Protein AF-A0A813LTR3-F1 (afdb_monomer)

Secondary structure (DSSP, 8-state):
-HHHHHHHT--HHHHTHHHHHHHHHHHHHHHHTT---EEEPPGGGHHHH-SEEE-THHHHHHHHHHHHHHHHHHHTS--STTHHHHHHHHHHHHHHHHHHHHHHHS-TT-HHHHHHHHHHHHHHHHHHHHHHHHHHHHSSSPS---HHHHHHHHHHHHHHHHHHTT-HHHHHHHTHHHHHHHHHHHHHH-TTT-----S--SPEEETTTTEEE--EEEE-GGGS-HHHHHHHHHHHHTT-S-EEE-SSTT-EEEE-SSHHHHHHHHH-SB-HHHHHHHHHHHHHHHHHHHHIIIIIIHHHHH--EEEEEEES--SSSEEEE---EE-TTHHHHS--EE-TTSBP--EEEEEEEEEE-TTT--EEEEEEEEESS--TTHHHHHHHHTT-PBTT-TTTS-S---TT--S--EEE-EEEEE-TTS-EEEEE--GGG-HHHHHHHHTSEEEE----TT---S--

InterPro domains:
  IPR000715 Glycosyl transferase, family 4 [PF00953] (1-165)
  IPR006145 Pseudouridine synthase, RsuA/RluA-like [PF00849] (298-385)
  IPR006145 Pseudouridine synthase, RsuA/RluA-like [cd02869] (306-417)
  IPR020103 Pseudouridine synthase, catalytic domain superfamily [SSF55120] (305-426)
  IPR033895 UDP-GlcNAc-dolichyl-phosphate GlcNAc phosphotransferase [PTHR10571] (1-303)
  IPR033895 UDP-GlcNAc-dolichyl-phosphate GlcNAc phosphotransferase [cd06855] (2-215)

Foldseek 3Di:
DQVCCQVVVDDPVCLQCVLLVVCVVVLVVCVVVVHFQKDADWPVCCVPQHGIDRPDVVSSVVLSCQLSLLLVLLVLQDQFQLQSLLLLLLLLVLLLVVLVVCLVVDDVVPVVLNVLSVVLCVLSVVVNVVSVVCSVQRHPVHNDDDGSVSSSVSSNNLSNSCSSNVNSVLSVLLCVLSVQQCVLQVCCVPCVLFDDHDPDQHFDADPVVLWTAFDWDKDALVNGDPNNNVVVVVCVVVVQWDWDADPDPRMIIITRRGVLNSVCSVPNIDHSNVSSVVSSVVSNVSSVVSCCCVPVVCCLGAWWKKKFKWWDDDPDQWDKFFQAKACVCCVPQVDIERDPPHHTWMKIKGFAFKWAQPPPRTIMTIMIIITRRDDDCRVQRRCLVVVIHTAQDCHSDPNDHDPLQVHGRMGTQKDWDADPVRDIDIDGDAPVVVPSSLSSQLNIGTDDHHHDPRHDHPDD

Nearest PDB structures (foldseek):
  5o5e-assembly1_A-2  TM=9.621E-01  e=1.228E-26  Homo sapiens
  6fwz-assembly1_A-2  TM=9.662E-01  e=2.767E-25  Homo sapiens
  6fm9-assembly1_A-2  TM=9.606E-01  e=3.706E-25  Homo sapiens
  6bw5-assembly2_C  TM=9.602E-01  e=1.251E-24  Homo sapiens
  6bw6-assembly1_A  TM=9.692E-01  e=1.733E-23  Homo sapiens

pLDDT: mean 83.81, std 15.34, range [28.14, 98.75]

Mean predicted aligned error: 13.59 Å

Radius of gyration: 28.46 Å; Cα contacts (8 Å, |Δi|>4): 751; chains: 1; bounding box: 58×48×86 Å

Structure (mmCIF, N/CA/C/O backbone):
data_AF-A0A813LTR3-F1
#
_entry.id   AF-A0A813LTR3-F1
#
loop_
_atom_site.group_PDB
_atom_site.id
_atom_site.type_symbol
_atom_site.label_atom_id
_atom_site.label_alt_id
_atom_site.label_comp_id
_atom_site.label_asym_id
_atom_site.label_entity_id
_atom_site.label_seq_id
_atom_site.pdbx_PDB_ins_code
_atom_site.Cartn_x
_atom_site.Cartn_y
_atom_site.Cartn_z
_atom_site.occupancy
_atom_site.B_iso_or_equiv
_atom_site.auth_seq_id
_atom_site.auth_comp_id
_atom_site.auth_asym_id
_atom_site.auth_atom_id
_atom_site.pdbx_PDB_model_num
ATOM 1 N N . MET A 1 1 ? 9.796 -9.485 19.850 1.00 83.56 1 MET A N 1
ATOM 2 C CA . MET A 1 1 ? 9.360 -8.136 20.277 1.00 83.56 1 MET A CA 1
ATOM 3 C C . MET A 1 1 ? 7.890 -8.095 20.637 1.00 83.56 1 MET A C 1
ATOM 5 O O . MET A 1 1 ? 7.635 -7.813 21.792 1.00 83.56 1 MET A O 1
ATOM 9 N N . GLY A 1 2 ? 6.956 -8.441 19.740 1.00 87.38 2 GLY A N 1
ATOM 10 C CA . GLY A 1 2 ? 5.525 -8.466 20.092 1.00 87.38 2 GLY A CA 1
ATOM 11 C C . GLY A 1 2 ? 5.213 -9.320 21.332 1.00 87.38 2 GLY A C 1
ATOM 12 O O . GLY A 1 2 ? 4.573 -8.835 22.247 1.00 87.38 2 GLY A O 1
ATOM 13 N N . PHE A 1 3 ? 5.824 -10.504 21.465 1.00 92.19 3 PHE A N 1
ATOM 14 C CA . PHE A 1 3 ? 5.686 -11.321 22.685 1.00 92.19 3 PHE A CA 1
ATOM 15 C C . PHE A 1 3 ? 6.168 -10.628 23.966 1.00 92.19 3 PHE A C 1
ATOM 17 O O . PHE A 1 3 ? 5.542 -10.738 25.012 1.00 92.19 3 PHE A O 1
ATOM 24 N N . ALA A 1 4 ? 7.274 -9.885 23.895 1.00 89.00 4 ALA A N 1
ATOM 25 C CA . ALA A 1 4 ? 7.748 -9.123 25.046 1.00 89.00 4 ALA A CA 1
ATOM 26 C C . ALA A 1 4 ? 6.801 -7.957 25.373 1.00 89.00 4 ALA A C 1
ATOM 28 O O . ALA A 1 4 ? 6.669 -7.606 26.536 1.00 89.00 4 ALA A O 1
ATOM 29 N N . ASP A 1 5 ? 6.148 -7.376 24.363 1.00 86.94 5 ASP A N 1
ATOM 30 C CA . ASP A 1 5 ? 5.139 -6.331 24.537 1.00 86.94 5 ASP A CA 1
ATOM 31 C C . ASP A 1 5 ? 3.885 -6.877 25.237 1.00 86.94 5 ASP A C 1
ATOM 33 O O . ASP A 1 5 ? 3.458 -6.311 26.239 1.00 86.94 5 ASP A O 1
ATOM 37 N N . ASP A 1 6 ? 3.385 -8.037 24.795 1.00 89.38 6 ASP A N 1
ATOM 38 C CA . ASP A 1 6 ? 2.247 -8.729 25.417 1.00 89.38 6 ASP A CA 1
ATOM 39 C C . ASP A 1 6 ? 2.529 -9.125 26.881 1.00 89.38 6 ASP A C 1
ATOM 41 O O . ASP A 1 6 ? 1.650 -9.025 27.734 1.00 89.38 6 ASP A O 1
ATOM 45 N N . VAL A 1 7 ? 3.753 -9.573 27.193 1.00 91.44 7 VAL A N 1
ATOM 46 C CA . VAL A 1 7 ? 4.122 -10.044 28.544 1.00 91.44 7 VAL A CA 1
ATOM 47 C C . VAL A 1 7 ? 4.471 -8.897 29.497 1.00 91.44 7 VAL A C 1
ATOM 49 O O . VAL A 1 7 ? 4.184 -8.985 30.690 1.00 91.44 7 VAL A O 1
ATOM 52 N N . LEU A 1 8 ? 5.129 -7.842 29.006 1.00 89.62 8 LEU A N 1
ATOM 53 C CA . LEU A 1 8 ? 5.677 -6.769 29.847 1.00 89.62 8 LEU A CA 1
ATOM 54 C C . LEU A 1 8 ? 4.835 -5.483 29.841 1.00 89.62 8 LEU A C 1
ATOM 56 O O . LEU A 1 8 ? 5.182 -4.559 30.576 1.00 89.62 8 LEU A O 1
ATOM 60 N N . ASP A 1 9 ? 3.783 -5.404 29.016 1.00 84.50 9 ASP A N 1
ATOM 61 C CA . ASP A 1 9 ? 2.939 -4.215 28.795 1.00 84.50 9 ASP A CA 1
ATOM 62 C C . ASP A 1 9 ? 3.785 -2.944 28.591 1.00 84.50 9 ASP A C 1
ATOM 64 O O . ASP A 1 9 ? 3.798 -1.997 29.393 1.00 84.50 9 ASP A O 1
ATOM 68 N N . LEU A 1 10 ? 4.601 -2.947 27.529 1.00 84.50 10 LEU A N 1
ATOM 69 C CA . LEU A 1 10 ? 5.576 -1.884 27.312 1.00 84.50 10 LEU A CA 1
ATOM 70 C C . LEU A 1 10 ? 4.870 -0.554 27.024 1.00 84.50 10 LEU A C 1
ATOM 72 O O . LEU A 1 10 ? 3.970 -0.434 26.194 1.00 84.50 10 LEU A O 1
ATOM 76 N N . ARG A 1 11 ? 5.343 0.522 27.661 1.00 82.00 11 ARG A N 1
ATOM 77 C CA . ARG A 1 11 ? 4.826 1.873 27.389 1.00 82.00 11 ARG A CA 1
ATOM 78 C C . ARG A 1 11 ? 5.062 2.265 25.927 1.00 82.00 11 ARG A C 1
ATOM 80 O O . ARG A 1 11 ? 6.100 1.941 25.353 1.00 82.00 11 ARG A O 1
ATOM 87 N N . TRP A 1 12 ? 4.178 3.096 25.370 1.00 72.81 12 TRP A N 1
ATOM 88 C CA . TRP A 1 12 ? 4.233 3.569 23.973 1.00 72.81 12 TRP A CA 1
ATOM 89 C C . TRP A 1 12 ? 5.596 4.143 23.539 1.00 72.81 12 TRP A C 1
ATOM 91 O O . TRP A 1 12 ? 6.046 3.919 22.417 1.00 72.81 12 TRP A O 1
ATOM 101 N N . ARG A 1 13 ? 6.305 4.809 24.462 1.00 78.56 13 ARG A N 1
ATOM 102 C CA . ARG A 1 13 ? 7.674 5.323 24.256 1.00 78.56 13 ARG A CA 1
ATOM 103 C C . ARG A 1 13 ? 8.709 4.244 23.903 1.00 78.56 13 ARG A C 1
ATOM 105 O O . ARG A 1 13 ? 9.748 4.573 23.351 1.00 78.56 13 ARG A O 1
ATOM 112 N N . HIS A 1 14 ? 8.439 2.984 24.238 1.00 77.44 14 HIS A N 1
ATOM 113 C CA . HIS A 1 14 ? 9.247 1.821 23.871 1.00 77.44 14 HIS A CA 1
ATOM 114 C C . HIS A 1 14 ? 8.639 1.080 22.669 1.00 77.44 14 HIS A C 1
ATOM 116 O O . HIS A 1 14 ? 9.385 0.606 21.818 1.00 77.44 14 HIS A O 1
ATOM 122 N N . LYS A 1 15 ? 7.304 1.053 22.530 1.00 75.19 15 LYS A N 1
ATOM 123 C CA . LYS A 1 15 ? 6.625 0.424 21.380 1.00 75.19 15 LYS A CA 1
ATOM 124 C C . LYS A 1 15 ? 7.002 1.044 20.030 1.00 75.19 15 LYS A C 1
ATOM 126 O O . LYS A 1 15 ? 7.060 0.328 19.036 1.00 75.19 15 LYS A O 1
ATOM 131 N N . ILE A 1 16 ? 7.268 2.353 19.978 1.00 73.94 16 ILE A N 1
ATOM 132 C CA . ILE A 1 16 ? 7.665 3.017 18.727 1.00 73.94 16 ILE A CA 1
ATOM 133 C C . ILE A 1 16 ? 9.111 2.681 18.335 1.00 73.94 16 ILE A C 1
ATOM 135 O O . ILE A 1 16 ? 9.277 2.205 17.220 1.00 73.94 16 ILE A O 1
ATOM 139 N N . PRO A 1 17 ? 10.151 2.863 19.179 1.00 79.06 17 PRO A N 1
ATOM 140 C CA . PRO A 1 17 ? 11.542 2.644 18.762 1.00 79.06 17 PRO A CA 1
ATOM 141 C C . PRO A 1 17 ? 11.915 1.178 18.513 1.00 79.06 17 PRO A C 1
ATOM 143 O O . PRO A 1 17 ? 12.807 0.896 17.720 1.00 79.06 17 PRO A O 1
ATOM 146 N N . LEU A 1 18 ? 11.264 0.226 19.186 1.00 75.94 18 LEU A N 1
ATOM 147 C CA . LEU A 1 18 ? 11.655 -1.187 19.129 1.00 75.94 18 LEU A CA 1
ATOM 148 C C . LEU A 1 18 ? 11.518 -1.813 17.723 1.00 75.94 18 LEU A C 1
ATOM 150 O O . LEU A 1 18 ? 12.458 -2.485 17.288 1.00 75.94 18 LEU A O 1
ATOM 154 N N . PRO A 1 19 ? 10.430 -1.567 16.968 1.00 77.06 19 PRO A N 1
ATOM 155 C CA . PRO A 1 19 ? 10.341 -1.948 15.564 1.00 77.06 19 PRO A CA 1
ATOM 156 C C . PRO A 1 19 ? 11.479 -1.401 14.693 1.00 77.06 19 PRO A C 1
ATOM 158 O O . PRO A 1 19 ? 11.962 -2.135 13.836 1.00 77.06 19 PRO A O 1
ATOM 161 N N . PHE A 1 20 ? 11.992 -0.190 14.947 1.00 83.69 20 PHE A N 1
ATOM 162 C CA . PHE A 1 20 ? 13.114 0.364 14.171 1.00 83.69 20 PHE A CA 1
ATOM 163 C C . PHE A 1 20 ? 14.339 -0.553 14.242 1.00 83.69 20 PHE A C 1
ATOM 165 O O . PHE A 1 20 ? 14.916 -0.888 13.211 1.00 83.69 20 PHE A O 1
ATOM 172 N N . LEU A 1 21 ? 14.681 -1.054 15.432 1.00 83.81 21 LEU A N 1
ATOM 173 C CA . LEU A 1 21 ? 15.804 -1.982 15.597 1.00 83.81 21 LEU A CA 1
ATOM 174 C C . LEU A 1 21 ? 15.584 -3.291 14.831 1.00 83.81 21 LEU A C 1
ATOM 176 O O . LEU A 1 21 ? 16.506 -3.794 14.194 1.00 83.81 21 LEU A O 1
ATOM 180 N N . SER A 1 22 ? 14.353 -3.812 14.831 1.00 83.75 22 SER A N 1
ATOM 181 C CA . SER A 1 22 ? 14.028 -5.052 14.112 1.00 83.75 22 SER A CA 1
ATOM 182 C C . SER A 1 22 ? 14.085 -4.926 12.585 1.00 83.75 22 SER A C 1
ATOM 184 O O . SER A 1 22 ? 14.217 -5.935 11.901 1.00 83.75 22 SER A O 1
ATOM 186 N N . THR A 1 23 ? 14.033 -3.704 12.046 1.00 86.12 23 THR A N 1
ATOM 187 C CA . THR A 1 23 ? 14.131 -3.454 10.595 1.00 86.12 23 THR A CA 1
ATOM 188 C C . THR A 1 23 ? 15.560 -3.282 10.092 1.00 86.12 23 THR A C 1
ATOM 190 O O . THR A 1 23 ? 15.784 -3.351 8.885 1.00 86.12 23 THR A O 1
ATOM 193 N N . LEU A 1 24 ? 16.541 -3.092 10.982 1.00 87.94 24 LEU A N 1
ATOM 194 C CA . LEU A 1 24 ? 17.935 -2.876 10.583 1.00 87.94 24 LEU A CA 1
ATOM 195 C C . LEU A 1 24 ? 18.493 -3.999 9.695 1.00 87.94 24 LEU A C 1
ATOM 197 O O . LEU A 1 24 ? 19.079 -3.663 8.667 1.00 87.94 24 LEU A O 1
ATOM 201 N N . PRO A 1 25 ? 18.284 -5.302 9.992 1.00 89.75 25 PRO A N 1
ATOM 202 C CA . PRO A 1 25 ? 18.756 -6.368 9.111 1.00 89.75 25 PRO A CA 1
ATOM 203 C C . PRO A 1 25 ? 18.190 -6.241 7.695 1.00 89.75 25 PRO A C 1
ATOM 205 O O . PRO A 1 25 ? 18.928 -6.379 6.729 1.00 89.75 25 PRO A O 1
ATOM 208 N N . LEU A 1 26 ? 16.905 -5.892 7.569 1.00 86.75 26 LEU A N 1
ATOM 209 C CA . LEU A 1 26 ? 16.240 -5.713 6.280 1.00 86.75 26 LEU A CA 1
ATOM 210 C C . LEU A 1 26 ? 16.849 -4.557 5.475 1.00 86.75 26 LEU A C 1
ATOM 212 O O . LEU A 1 26 ? 17.100 -4.708 4.281 1.00 86.75 26 LEU A O 1
ATOM 216 N N . LEU A 1 27 ? 17.117 -3.420 6.123 1.00 88.12 27 LEU A N 1
ATOM 217 C CA . LEU A 1 27 ? 17.754 -2.267 5.478 1.00 88.12 27 LEU A CA 1
ATOM 218 C C . LEU A 1 27 ? 19.198 -2.570 5.067 1.00 88.12 27 LEU A C 1
ATOM 220 O O . LEU A 1 27 ? 19.609 -2.192 3.972 1.00 88.12 27 LEU A O 1
ATOM 224 N N . LEU A 1 28 ? 19.948 -3.285 5.911 1.00 87.31 28 LEU A N 1
ATOM 225 C CA . LEU A 1 28 ? 21.315 -3.711 5.610 1.00 87.31 28 LEU A CA 1
ATOM 226 C C . LEU A 1 28 ? 21.353 -4.696 4.442 1.00 87.31 28 LEU A C 1
ATOM 228 O O . LEU A 1 28 ? 22.200 -4.552 3.569 1.00 87.31 28 LEU A O 1
ATOM 232 N N . THR A 1 29 ? 20.425 -5.654 4.379 1.00 84.25 29 THR A N 1
ATOM 233 C CA . THR A 1 29 ? 20.299 -6.562 3.231 1.00 84.25 29 THR A CA 1
ATOM 234 C C . THR A 1 29 ? 19.928 -5.802 1.959 1.00 84.25 29 THR A C 1
ATOM 236 O O . THR A 1 29 ? 20.507 -6.061 0.908 1.00 84.25 29 THR A O 1
ATOM 239 N N . TYR A 1 30 ? 19.010 -4.832 2.042 1.00 81.62 30 TYR A N 1
ATOM 240 C CA . TYR A 1 30 ? 18.652 -3.991 0.895 1.00 81.62 30 TYR A CA 1
ATOM 241 C C . TYR A 1 30 ? 19.860 -3.198 0.375 1.00 81.62 30 TYR A C 1
ATOM 243 O O . TYR A 1 30 ? 20.106 -3.174 -0.830 1.00 81.62 30 TYR A O 1
ATOM 251 N N . TYR A 1 31 ? 20.640 -2.610 1.286 1.00 81.31 31 TYR A N 1
ATOM 252 C CA . TYR A 1 31 ? 21.865 -1.879 0.967 1.00 81.31 31 TYR A CA 1
ATOM 253 C C . TYR A 1 31 ? 22.949 -2.792 0.374 1.00 81.31 31 TYR A C 1
ATOM 255 O O . TYR A 1 31 ? 23.512 -2.483 -0.673 1.00 81.31 31 TYR A O 1
ATOM 263 N N . ALA A 1 32 ? 23.212 -3.941 1.004 1.00 75.31 32 ALA A N 1
ATOM 264 C CA . ALA A 1 32 ? 24.244 -4.888 0.579 1.00 75.31 32 ALA A CA 1
ATOM 265 C C . ALA A 1 32 ? 23.978 -5.476 -0.816 1.00 75.31 32 ALA A C 1
ATOM 267 O O . ALA A 1 32 ? 24.921 -5.761 -1.549 1.00 75.31 32 ALA A O 1
ATOM 268 N N . ASN A 1 33 ? 22.707 -5.606 -1.204 1.00 68.31 33 ASN A N 1
ATOM 269 C CA . ASN A 1 33 ? 22.314 -6.072 -2.534 1.00 68.31 33 ASN A CA 1
ATOM 270 C C . ASN A 1 33 ? 22.436 -4.995 -3.630 1.00 68.31 33 ASN A C 1
ATOM 272 O O . ASN A 1 33 ? 22.152 -5.285 -4.792 1.00 68.31 33 ASN A O 1
ATOM 276 N N . GLY A 1 34 ? 22.841 -3.765 -3.286 1.00 60.56 34 GLY A N 1
ATOM 277 C CA . GLY A 1 34 ? 22.979 -2.663 -4.242 1.00 60.56 34 GLY A CA 1
ATOM 278 C C . GLY A 1 34 ? 21.646 -2.249 -4.866 1.00 60.56 34 GLY A C 1
ATOM 279 O O . GLY A 1 34 ? 21.597 -1.865 -6.033 1.00 60.56 34 GLY A O 1
ATOM 280 N N . ASN A 1 35 ? 20.550 -2.391 -4.119 1.00 62.56 35 ASN A N 1
ATOM 281 C CA . ASN A 1 35 ? 19.217 -2.128 -4.634 1.00 62.56 35 ASN A CA 1
ATOM 282 C C . ASN A 1 35 ? 18.968 -0.627 -4.848 1.00 62.56 35 ASN A C 1
ATOM 284 O O . ASN A 1 35 ? 19.373 0.216 -4.048 1.00 62.56 35 ASN A O 1
ATOM 288 N N . GLU A 1 36 ? 18.238 -0.305 -5.915 1.00 61.34 36 GLU A N 1
ATOM 289 C CA . GLU A 1 36 ? 17.991 1.074 -6.334 1.00 61.34 36 GLU A CA 1
ATOM 290 C C . GLU A 1 36 ? 17.122 1.855 -5.332 1.00 61.34 36 GLU A C 1
ATOM 292 O O . GLU A 1 36 ? 16.172 1.329 -4.745 1.00 61.34 36 GLU A O 1
ATOM 297 N N . THR A 1 37 ? 17.422 3.145 -5.182 1.00 70.12 37 THR A N 1
ATOM 298 C CA . THR A 1 37 ? 16.658 4.121 -4.381 1.00 70.12 37 THR A CA 1
ATOM 299 C C . THR A 1 37 ? 15.817 5.070 -5.239 1.00 70.12 37 THR A C 1
ATOM 301 O O . THR A 1 37 ? 15.114 5.940 -4.716 1.00 70.12 37 THR A O 1
ATOM 304 N N . GLY A 1 38 ? 15.855 4.882 -6.562 1.00 57.44 38 GLY A N 1
ATOM 305 C CA . GLY A 1 38 ? 15.089 5.646 -7.536 1.00 57.44 38 GLY A CA 1
ATOM 306 C C . GLY A 1 38 ? 13.595 5.321 -7.501 1.00 57.44 38 GLY A C 1
ATOM 307 O O . GLY A 1 38 ? 13.172 4.164 -7.565 1.00 57.44 38 GLY A O 1
ATOM 308 N N . ILE A 1 39 ? 12.761 6.357 -7.450 1.00 63.44 39 ILE A N 1
ATOM 309 C CA . ILE A 1 39 ? 11.310 6.244 -7.597 1.00 63.44 39 ILE A CA 1
ATOM 310 C C . ILE A 1 39 ? 10.875 6.941 -8.884 1.00 63.44 39 ILE A C 1
ATOM 312 O O . ILE A 1 39 ? 11.101 8.131 -9.071 1.00 63.44 39 ILE A O 1
ATOM 316 N N . MET A 1 40 ? 10.184 6.194 -9.744 1.00 54.88 40 MET A N 1
ATOM 317 C CA . MET A 1 40 ? 9.480 6.745 -10.900 1.00 54.88 40 MET A CA 1
ATOM 318 C C . MET A 1 40 ? 8.307 7.625 -10.458 1.00 54.88 40 MET A C 1
ATOM 320 O O . MET A 1 40 ? 7.453 7.184 -9.680 1.00 54.88 40 MET A O 1
ATOM 324 N N . VAL A 1 41 ? 8.268 8.853 -10.968 1.00 60.62 41 VAL A N 1
ATOM 325 C CA . VAL A 1 41 ? 7.244 9.847 -10.644 1.00 60.62 41 VAL A CA 1
ATOM 326 C C . VAL A 1 41 ? 6.029 9.653 -11.566 1.00 60.62 41 VAL A C 1
ATOM 328 O O . VAL A 1 41 ? 6.196 9.493 -12.781 1.00 60.62 41 VAL A O 1
ATOM 331 N N . PRO A 1 42 ? 4.788 9.662 -11.037 1.00 61.38 42 PRO A N 1
ATOM 332 C CA . PRO A 1 42 ? 3.581 9.618 -11.864 1.00 61.38 42 PRO A CA 1
ATOM 333 C C . PRO A 1 42 ? 3.545 10.776 -12.864 1.00 61.38 42 PRO A C 1
ATOM 335 O O . PRO A 1 42 ? 3.903 11.893 -12.496 1.00 61.38 42 PRO A O 1
ATOM 338 N N . ASN A 1 43 ? 3.067 10.537 -14.093 1.00 57.53 43 ASN A N 1
ATOM 339 C CA . ASN A 1 43 ? 3.049 11.520 -15.193 1.00 57.53 43 ASN A CA 1
ATOM 340 C C . ASN A 1 43 ? 2.571 12.927 -14.775 1.00 57.53 43 ASN A C 1
ATOM 342 O O . ASN A 1 43 ? 3.113 13.931 -15.228 1.00 57.53 43 ASN A O 1
ATOM 346 N N . GLN A 1 44 ? 1.592 12.997 -13.874 1.00 71.31 44 GLN A N 1
ATOM 347 C CA . GLN A 1 44 ? 0.956 14.223 -13.388 1.00 71.31 44 GLN A CA 1
ATOM 348 C C . GLN A 1 44 ? 1.864 15.097 -12.511 1.00 71.31 44 GLN A C 1
ATOM 350 O O . GLN A 1 44 ? 1.594 16.284 -12.361 1.00 71.31 44 GLN A O 1
ATOM 355 N N . LEU A 1 45 ? 2.911 14.525 -11.913 1.00 65.81 45 LEU A N 1
ATOM 356 C CA . LEU A 1 45 ? 3.822 15.209 -10.986 1.00 65.81 45 LEU A CA 1
ATOM 357 C C . LEU A 1 45 ? 5.217 15.435 -11.581 1.00 65.81 45 LEU A C 1
ATOM 359 O O . LEU A 1 45 ? 6.049 16.107 -10.973 1.00 65.81 45 LEU A O 1
ATOM 363 N N . ARG A 1 46 ? 5.473 14.910 -12.783 1.00 61.44 46 ARG A N 1
ATOM 364 C CA . ARG A 1 46 ? 6.790 14.992 -13.428 1.00 61.44 46 ARG A CA 1
ATOM 365 C C . ARG A 1 46 ? 7.215 16.410 -13.764 1.00 61.44 46 ARG A C 1
ATOM 367 O O . ARG A 1 46 ? 8.399 16.709 -13.715 1.00 61.44 46 ARG A O 1
ATOM 374 N N . TRP A 1 47 ? 6.259 17.295 -14.045 1.00 62.31 47 TRP A N 1
ATOM 375 C CA . TRP A 1 47 ? 6.550 18.708 -14.293 1.00 62.31 47 TRP A CA 1
ATOM 376 C C . TRP A 1 47 ? 7.189 19.404 -13.082 1.00 62.31 47 TRP A C 1
ATOM 378 O O . TRP A 1 47 ? 7.880 20.400 -13.262 1.00 62.31 47 TRP A O 1
ATOM 388 N N . LEU A 1 48 ? 6.972 18.890 -11.864 1.00 64.94 48 LEU A N 1
ATOM 389 C CA . LEU A 1 48 ? 7.494 19.480 -10.633 1.00 64.94 48 LEU A CA 1
ATOM 390 C C . LEU A 1 48 ? 8.839 18.871 -10.211 1.00 64.94 48 LEU A C 1
ATOM 392 O O . LEU A 1 48 ? 9.692 19.590 -9.703 1.00 64.94 48 LEU A O 1
ATOM 396 N N . ILE A 1 49 ? 9.018 17.554 -10.378 1.00 60.56 49 ILE A N 1
ATOM 397 C CA . ILE A 1 49 ? 10.120 16.803 -9.737 1.00 60.56 49 ILE A CA 1
ATOM 398 C C . ILE A 1 49 ? 10.910 15.916 -10.723 1.00 60.56 49 ILE A C 1
ATOM 400 O O . ILE A 1 49 ? 11.825 15.204 -10.321 1.00 60.56 49 ILE A O 1
ATOM 404 N N . GLY A 1 50 ? 10.590 15.962 -12.020 1.00 47.59 50 GLY A N 1
ATOM 405 C CA . GLY A 1 50 ? 11.218 15.135 -13.057 1.00 47.59 50 GLY A CA 1
ATOM 406 C C . GLY A 1 50 ? 10.632 13.722 -13.174 1.00 47.59 50 GLY A C 1
ATOM 407 O O . GLY A 1 50 ? 9.672 13.369 -12.490 1.00 47.59 50 GLY A O 1
ATOM 408 N N . ASP A 1 51 ? 11.187 12.912 -14.081 1.00 44.28 51 ASP A N 1
ATOM 409 C CA . ASP A 1 51 ? 10.687 11.562 -14.399 1.00 44.28 51 ASP A CA 1
ATOM 410 C C . ASP A 1 51 ? 11.002 10.516 -13.317 1.00 44.28 51 ASP A C 1
ATOM 412 O O . ASP A 1 51 ? 10.171 9.657 -13.002 1.00 44.28 51 ASP A O 1
ATOM 416 N N . ILE A 1 52 ? 12.200 10.585 -12.734 1.00 50.72 52 ILE A N 1
ATOM 417 C CA . ILE A 1 52 ? 12.661 9.711 -11.652 1.00 50.72 52 ILE A CA 1
ATOM 418 C C . ILE A 1 52 ? 13.381 10.573 -10.627 1.00 50.72 52 ILE A C 1
ATOM 420 O O . ILE A 1 52 ? 14.252 11.371 -10.969 1.00 50.72 52 ILE A O 1
ATOM 424 N N . VAL A 1 53 ? 13.040 10.349 -9.365 1.00 65.62 53 VAL A N 1
ATOM 425 C CA . VAL A 1 53 ? 13.683 10.991 -8.224 1.00 65.62 53 VAL A CA 1
ATOM 426 C C . VAL A 1 53 ? 14.503 9.939 -7.503 1.00 65.62 53 VAL A C 1
ATOM 428 O O . VAL A 1 53 ? 13.954 8.932 -7.049 1.00 65.62 53 VAL A O 1
ATOM 431 N N . ASP A 1 54 ? 15.809 10.167 -7.396 1.00 69.25 54 ASP A N 1
ATOM 432 C CA . ASP A 1 54 ? 16.631 9.403 -6.468 1.00 69.25 54 ASP A CA 1
ATOM 433 C C . ASP A 1 54 ? 16.444 9.960 -5.058 1.00 69.25 54 ASP A C 1
ATOM 435 O O . ASP A 1 54 ? 16.760 11.114 -4.770 1.00 69.25 54 ASP A O 1
ATOM 439 N N . LEU A 1 55 ? 15.875 9.136 -4.185 1.00 76.94 55 LEU A N 1
ATOM 440 C CA . LEU A 1 55 ? 15.615 9.512 -2.804 1.00 76.94 55 LEU A CA 1
ATOM 441 C C . LEU A 1 55 ? 16.810 9.238 -1.883 1.00 76.94 55 LEU A C 1
ATOM 443 O O . LEU A 1 55 ? 16.824 9.749 -0.760 1.00 76.94 55 LEU A O 1
ATOM 447 N N . GLY A 1 56 ? 17.793 8.435 -2.308 1.00 84.62 56 GLY A N 1
ATOM 448 C CA . GLY A 1 56 ? 18.942 8.049 -1.486 1.00 84.62 56 GLY A CA 1
ATOM 449 C C . GLY A 1 56 ? 18.533 7.617 -0.069 1.00 84.62 56 GLY A C 1
ATOM 450 O O . GLY A 1 56 ? 17.715 6.713 0.114 1.00 84.62 56 GLY A O 1
ATOM 451 N N . LEU A 1 57 ? 19.050 8.310 0.953 1.00 87.94 57 LEU A N 1
ATOM 452 C CA . LEU A 1 57 ? 18.728 8.067 2.368 1.00 87.94 57 LEU A CA 1
ATOM 453 C C . LEU A 1 57 ? 17.221 8.142 2.679 1.00 87.94 57 LEU A C 1
ATOM 455 O O . LEU A 1 57 ? 16.726 7.376 3.507 1.00 87.94 57 LEU A O 1
ATOM 459 N N . LEU A 1 58 ? 16.472 9.024 2.008 1.00 88.12 58 LEU A N 1
ATOM 460 C CA . LEU A 1 58 ? 15.026 9.151 2.214 1.00 88.12 58 LEU A CA 1
ATOM 461 C C . LEU A 1 58 ? 14.284 7.873 1.808 1.00 88.12 58 LEU A C 1
ATOM 463 O O . LEU A 1 58 ? 13.251 7.561 2.399 1.00 88.12 58 LEU A O 1
ATOM 467 N N . PHE A 1 59 ? 14.820 7.096 0.861 1.00 85.12 59 PHE A N 1
ATOM 468 C CA . PHE A 1 59 ? 14.247 5.800 0.503 1.00 85.12 59 PHE A CA 1
ATOM 469 C C . PHE A 1 59 ? 14.395 4.788 1.642 1.00 85.12 59 PHE A C 1
ATOM 471 O O . PHE A 1 59 ? 13.437 4.099 1.984 1.00 85.12 59 PHE A O 1
ATOM 478 N N . TYR A 1 60 ? 15.560 4.740 2.292 1.00 89.44 60 TYR A N 1
ATOM 479 C CA . TYR A 1 60 ? 15.777 3.885 3.463 1.00 89.44 60 TYR A CA 1
ATOM 480 C C . TYR A 1 60 ? 14.874 4.289 4.632 1.00 89.44 60 TYR A C 1
ATOM 482 O O . TYR A 1 60 ? 14.309 3.422 5.298 1.00 89.44 60 TYR A O 1
ATOM 490 N N . ILE A 1 61 ? 14.669 5.595 4.840 1.00 90.81 61 ILE A N 1
ATOM 491 C CA . ILE A 1 61 ? 13.695 6.103 5.817 1.00 90.81 61 ILE A CA 1
ATOM 492 C C . ILE A 1 61 ? 12.276 5.667 5.435 1.00 90.81 61 ILE A C 1
ATOM 494 O O . ILE A 1 61 ? 11.516 5.244 6.300 1.00 90.81 61 ILE A O 1
ATOM 498 N N . PHE A 1 62 ? 11.911 5.705 4.154 1.00 89.88 62 PHE A N 1
ATOM 499 C CA . PHE A 1 62 ? 10.622 5.190 3.698 1.00 89.88 62 PHE A CA 1
ATOM 500 C C . PHE A 1 62 ? 10.463 3.689 3.992 1.00 89.88 62 PHE A C 1
ATOM 502 O O . PHE A 1 62 ? 9.431 3.297 4.530 1.00 89.88 62 PHE A O 1
ATOM 509 N N . LEU A 1 63 ? 11.468 2.854 3.705 1.00 89.56 63 LEU A N 1
ATOM 510 C CA . LEU A 1 63 ? 11.419 1.413 3.992 1.00 89.56 63 LEU A CA 1
ATOM 511 C C . LEU A 1 63 ? 11.279 1.126 5.494 1.00 89.56 63 LEU A C 1
ATOM 513 O O . LEU A 1 63 ? 10.476 0.285 5.904 1.00 89.56 63 LEU A O 1
ATOM 517 N N . LEU A 1 64 ? 12.033 1.862 6.308 1.00 91.50 64 LEU A N 1
ATOM 518 C CA . LEU A 1 64 ? 11.961 1.842 7.765 1.00 91.50 64 LEU A CA 1
ATOM 519 C C . LEU A 1 64 ? 10.548 2.181 8.253 1.00 91.50 64 LEU A C 1
ATOM 521 O O . LEU A 1 64 ? 9.942 1.417 9.004 1.00 91.50 64 LEU A O 1
ATOM 525 N N . LEU A 1 65 ? 10.001 3.305 7.786 1.00 91.19 65 LEU A N 1
ATOM 526 C CA . LEU A 1 65 ? 8.660 3.753 8.144 1.00 91.19 65 LEU A CA 1
ATOM 527 C C . LEU A 1 65 ? 7.586 2.788 7.647 1.00 91.19 65 LEU A C 1
ATOM 529 O O . LEU A 1 65 ? 6.635 2.549 8.380 1.00 91.19 65 LEU A O 1
ATOM 533 N N . LEU A 1 66 ? 7.736 2.194 6.461 1.00 90.81 66 LEU A N 1
ATOM 534 C CA . LEU A 1 66 ? 6.814 1.183 5.943 1.00 90.81 66 LEU A CA 1
ATOM 535 C C . LEU A 1 66 ? 6.751 -0.031 6.871 1.00 90.81 66 LEU A C 1
ATOM 537 O O . LEU A 1 66 ? 5.663 -0.531 7.156 1.00 90.81 66 LEU A O 1
ATOM 541 N N . ALA A 1 67 ? 7.898 -0.495 7.364 1.00 90.50 67 ALA A N 1
ATOM 542 C CA . ALA A 1 67 ? 7.949 -1.636 8.262 1.00 90.50 67 ALA A CA 1
ATOM 543 C C . ALA A 1 67 ? 7.354 -1.327 9.643 1.00 90.50 67 ALA A C 1
ATOM 545 O O . ALA A 1 67 ? 6.502 -2.077 10.120 1.00 90.50 67 ALA A O 1
ATOM 546 N N . VAL A 1 68 ? 7.723 -0.189 10.241 1.00 90.94 68 VAL A N 1
ATOM 547 C CA . VAL A 1 68 ? 7.147 0.283 11.515 1.00 90.94 68 VAL A CA 1
ATOM 548 C C . VAL A 1 68 ? 5.638 0.515 11.381 1.00 90.94 68 VAL A C 1
ATOM 550 O O . VAL A 1 68 ? 4.856 0.133 12.254 1.00 90.94 68 VAL A O 1
ATOM 553 N N . PHE A 1 69 ? 5.209 1.121 10.275 1.00 92.75 69 PHE A N 1
ATOM 554 C CA . PHE A 1 69 ? 3.802 1.341 9.979 1.00 92.75 69 PHE A CA 1
ATOM 555 C C . PHE A 1 69 ? 3.063 0.011 9.867 1.00 92.75 69 PHE A C 1
ATOM 557 O O . PHE A 1 69 ? 2.054 -0.163 10.535 1.00 92.75 69 PHE A O 1
ATOM 564 N N . SER A 1 70 ? 3.581 -0.952 9.103 1.00 92.31 70 SER A N 1
ATOM 565 C CA . SER A 1 70 ? 2.908 -2.238 8.882 1.00 92.31 70 SER A CA 1
ATOM 566 C C . SER A 1 70 ? 2.649 -2.995 10.190 1.00 92.31 70 SER A C 1
ATOM 568 O O . SER A 1 70 ? 1.574 -3.569 10.353 1.00 92.31 70 SER A O 1
ATOM 570 N N . THR A 1 71 ? 3.583 -2.962 11.151 1.00 89.75 71 THR A N 1
ATOM 571 C CA . THR A 1 71 ? 3.399 -3.600 12.471 1.00 89.75 71 THR A CA 1
ATOM 572 C C . THR A 1 71 ? 2.329 -2.921 13.318 1.00 89.75 71 THR A C 1
ATOM 574 O O . THR A 1 71 ? 1.522 -3.592 13.958 1.00 89.75 71 THR A O 1
ATOM 577 N N . HIS A 1 72 ? 2.299 -1.586 13.317 1.00 91.31 72 HIS A N 1
ATOM 578 C CA . HIS A 1 72 ? 1.369 -0.824 14.155 1.00 91.31 72 HIS A CA 1
ATOM 579 C C . HIS A 1 72 ? -0.013 -0.682 13.526 1.00 91.31 72 HIS A C 1
ATOM 581 O O . HIS A 1 72 ? -1.005 -0.657 14.247 1.00 91.31 72 HIS A O 1
ATOM 587 N N . ALA A 1 73 ? -0.102 -0.614 12.200 1.00 94.25 73 ALA A N 1
ATOM 588 C CA . ALA A 1 73 ? -1.341 -0.339 11.487 1.00 94.25 73 ALA A CA 1
ATOM 589 C C . ALA A 1 73 ? -2.345 -1.498 11.589 1.00 94.25 73 ALA A C 1
ATOM 591 O O . ALA A 1 73 ? -3.539 -1.246 11.742 1.00 94.25 73 ALA A O 1
ATOM 592 N N . ILE A 1 74 ? -1.862 -2.748 11.588 1.00 95.00 74 ILE A N 1
ATOM 593 C CA . ILE A 1 74 ? -2.685 -3.931 11.896 1.00 95.00 74 ILE A CA 1
ATOM 594 C C . ILE A 1 74 ? -3.123 -3.883 13.363 1.00 95.00 74 ILE A C 1
ATOM 596 O O . ILE A 1 74 ? -4.296 -4.076 13.662 1.00 95.00 74 ILE A O 1
ATOM 600 N N . ASN A 1 75 ? -2.204 -3.543 14.274 1.00 93.25 75 ASN A N 1
ATOM 601 C CA . ASN A 1 75 ? -2.484 -3.547 15.707 1.00 93.25 75 ASN A CA 1
ATOM 602 C C . ASN A 1 75 ? -3.545 -2.514 16.132 1.00 93.25 75 ASN A C 1
ATOM 604 O O . ASN A 1 75 ? -4.392 -2.775 16.977 1.00 93.25 75 ASN A O 1
ATOM 608 N N . ILE A 1 76 ? -3.545 -1.322 15.531 1.00 93.75 76 ILE A N 1
ATOM 609 C CA . ILE A 1 76 ? -4.577 -0.309 15.813 1.00 93.75 76 ILE A CA 1
ATOM 610 C C . ILE A 1 76 ? -5.899 -0.573 15.072 1.00 93.75 76 ILE A C 1
ATOM 612 O O . ILE A 1 76 ? -6.875 0.149 15.296 1.00 93.75 76 ILE A O 1
ATOM 616 N N . TYR A 1 77 ? -5.927 -1.552 14.163 1.00 96.00 77 TYR A N 1
ATOM 617 C CA . TYR A 1 77 ? -7.103 -1.976 13.405 1.00 96.00 77 TYR A CA 1
ATOM 618 C C . TYR A 1 77 ? -7.524 -3.391 13.828 1.00 96.00 77 TYR A C 1
ATOM 620 O O . TYR A 1 77 ? -7.559 -4.330 13.033 1.00 96.00 77 TYR A O 1
ATOM 628 N N . ALA A 1 78 ? -7.817 -3.506 15.123 1.00 94.88 78 ALA A N 1
ATOM 629 C CA . ALA A 1 78 ? -7.997 -4.744 15.875 1.00 94.88 78 ALA A CA 1
ATOM 630 C C . ALA A 1 78 ? -9.177 -4.630 16.863 1.00 94.88 78 ALA A C 1
ATOM 632 O O . ALA A 1 78 ? -9.786 -3.560 17.000 1.00 94.88 78 ALA A O 1
ATOM 633 N N . GLY A 1 79 ? -9.479 -5.716 17.579 1.00 92.00 79 GLY A N 1
ATOM 634 C CA . GLY A 1 79 ? -10.492 -5.745 18.642 1.00 92.00 79 GLY A CA 1
ATOM 635 C C . GLY A 1 79 ? -11.866 -6.260 18.212 1.00 92.00 79 GLY A C 1
ATOM 636 O O . GLY A 1 79 ? -12.869 -5.922 18.839 1.00 92.00 79 GLY A O 1
ATOM 637 N N . VAL A 1 80 ? -11.911 -7.036 17.129 1.00 96.38 80 VAL A N 1
ATOM 638 C CA . VAL A 1 80 ? -13.088 -7.775 16.653 1.00 96.38 80 VAL A CA 1
ATOM 639 C C . VAL A 1 80 ? -12.618 -9.187 16.317 1.00 96.38 80 VAL A C 1
ATOM 641 O O . VAL A 1 80 ? -11.640 -9.343 15.588 1.00 96.38 80 VAL A O 1
ATOM 644 N N . ASN A 1 81 ? -13.307 -10.209 16.824 1.00 97.38 81 ASN A N 1
ATOM 645 C CA . ASN A 1 81 ? -12.927 -11.613 16.657 1.00 97.38 81 ASN A CA 1
ATOM 646 C C . ASN A 1 81 ? -12.670 -11.983 15.181 1.00 97.38 81 ASN A C 1
ATOM 648 O O . ASN A 1 81 ? -13.561 -11.890 14.333 1.00 97.38 81 ASN A O 1
ATOM 652 N N . GLY A 1 82 ? -11.443 -12.418 14.877 1.00 97.38 82 GLY A N 1
ATOM 653 C CA . GLY A 1 82 ? -11.008 -12.805 13.534 1.00 97.38 82 GLY A CA 1
ATOM 654 C C . GLY A 1 82 ? -10.469 -11.667 12.659 1.00 97.38 82 GLY A C 1
ATOM 655 O O . GLY A 1 82 ? -10.015 -11.946 11.549 1.00 97.38 82 GLY A O 1
ATOM 656 N N . LEU A 1 83 ? -10.496 -10.404 13.099 1.00 98.19 83 LEU A N 1
ATOM 657 C CA . LEU A 1 83 ? -10.164 -9.260 12.240 1.00 98.19 83 LEU A CA 1
ATOM 658 C C . LEU A 1 83 ? -8.662 -9.141 11.958 1.00 98.19 83 LEU A C 1
ATOM 660 O O . LEU A 1 83 ? -8.275 -8.893 10.816 1.00 98.19 83 LEU A O 1
ATOM 664 N N . GLU A 1 84 ? -7.806 -9.300 12.965 1.00 97.94 84 GLU A N 1
ATOM 665 C CA . GLU A 1 84 ? -6.347 -9.142 12.864 1.00 97.94 84 GLU A CA 1
ATOM 666 C C . GLU A 1 84 ? -5.748 -10.206 11.939 1.00 97.94 84 GLU A C 1
ATOM 668 O O . GLU A 1 84 ? -4.968 -9.909 11.027 1.00 97.94 84 GLU A O 1
ATOM 673 N N . VAL A 1 85 ? -6.163 -11.457 12.139 1.00 98.50 85 VAL A N 1
ATOM 674 C CA . VAL A 1 85 ? -5.723 -12.587 11.317 1.00 98.50 85 VAL A CA 1
ATOM 675 C C . VAL A 1 85 ? -6.425 -12.572 9.964 1.00 98.50 85 VAL A C 1
ATOM 677 O O . VAL A 1 85 ? -5.779 -12.774 8.938 1.00 98.50 85 VAL A O 1
ATOM 680 N N . GLY A 1 86 ? -7.725 -12.277 9.924 1.00 98.50 86 GLY A N 1
ATOM 681 C CA . GLY A 1 86 ? -8.510 -12.266 8.693 1.00 98.50 86 GLY A CA 1
ATOM 682 C C . GLY A 1 86 ? -8.002 -11.234 7.689 1.00 98.50 86 GLY A C 1
ATOM 683 O O . GLY A 1 86 ? -7.777 -11.571 6.526 1.00 98.50 86 GLY A O 1
ATOM 684 N N . GLN A 1 87 ? -7.742 -9.995 8.125 1.00 98.31 87 GLN A N 1
ATOM 685 C CA . GLN A 1 87 ? -7.212 -8.958 7.231 1.00 98.31 87 GLN A CA 1
ATOM 686 C C . GLN A 1 87 ? -5.822 -9.348 6.707 1.00 98.31 87 GLN A C 1
ATOM 688 O O . GLN A 1 87 ? -5.532 -9.175 5.523 1.00 98.31 87 GLN A O 1
ATOM 693 N N . SER A 1 88 ? -4.996 -9.956 7.564 1.00 98.50 88 SER A N 1
ATOM 694 C CA . SER A 1 88 ? -3.659 -10.437 7.215 1.00 98.50 88 SER A CA 1
ATOM 695 C C . SER A 1 88 ? -3.717 -11.584 6.203 1.00 98.50 88 SER A C 1
ATOM 697 O O . SER A 1 88 ? -2.940 -11.604 5.252 1.00 98.50 88 SER A O 1
ATOM 699 N N . VAL A 1 89 ? -4.677 -12.504 6.333 1.00 98.75 89 VAL A N 1
ATOM 700 C CA . VAL A 1 89 ? -4.929 -13.572 5.352 1.00 98.75 89 VAL A CA 1
ATOM 701 C C . VAL A 1 89 ? -5.345 -12.992 3.998 1.00 98.75 89 VAL A C 1
ATOM 703 O O . VAL A 1 89 ? -4.824 -13.429 2.969 1.00 98.75 89 VAL A O 1
ATOM 706 N N . VAL A 1 90 ? -6.224 -11.985 3.966 1.00 98.69 90 VAL A N 1
ATOM 707 C CA . VAL A 1 90 ? -6.626 -11.327 2.708 1.00 98.69 90 VAL A CA 1
ATOM 708 C C . VAL A 1 90 ? -5.433 -10.633 2.043 1.00 98.69 90 VAL A C 1
ATOM 710 O O . VAL A 1 90 ? -5.217 -10.806 0.838 1.00 98.69 90 VAL A O 1
ATOM 713 N N . ILE A 1 91 ? -4.622 -9.894 2.807 1.00 98.50 91 ILE A N 1
ATOM 714 C CA . ILE A 1 91 ? -3.406 -9.240 2.296 1.00 98.50 91 ILE A CA 1
ATOM 715 C C . ILE A 1 91 ? -2.418 -10.290 1.775 1.00 98.50 91 ILE A C 1
ATOM 717 O O . ILE A 1 91 ? -1.959 -10.181 0.640 1.00 98.50 91 ILE A O 1
ATOM 721 N N . ALA A 1 92 ? -2.138 -11.342 2.546 1.00 98.62 92 ALA A N 1
ATOM 722 C CA . ALA A 1 92 ? -1.219 -12.407 2.151 1.00 98.62 92 ALA A CA 1
ATOM 723 C C . ALA A 1 92 ? -1.677 -13.146 0.889 1.00 98.62 92 ALA A C 1
ATOM 725 O O . ALA A 1 92 ? -0.869 -13.406 0.001 1.00 98.62 92 ALA A O 1
ATOM 726 N N . THR A 1 93 ? -2.977 -13.418 0.768 1.00 98.69 93 THR A N 1
ATOM 727 C CA . THR A 1 93 ? -3.565 -14.016 -0.440 1.00 98.69 93 THR A CA 1
ATOM 728 C C . THR A 1 93 ? -3.425 -13.080 -1.642 1.00 98.69 93 THR A C 1
ATOM 730 O O . THR A 1 93 ? -3.109 -13.523 -2.744 1.00 98.69 93 THR A O 1
ATOM 733 N N . SER A 1 94 ? -3.585 -11.770 -1.430 1.00 98.38 94 SER A N 1
ATOM 734 C CA . SER A 1 94 ? -3.378 -10.758 -2.474 1.00 98.38 94 SER A CA 1
ATOM 735 C C . SER A 1 94 ? -1.908 -10.692 -2.913 1.00 98.38 94 SER A C 1
ATOM 737 O O . SER A 1 94 ? -1.618 -10.635 -4.105 1.00 98.38 94 SER A O 1
ATOM 739 N N . VAL A 1 95 ? -0.957 -10.772 -1.979 1.00 98.12 95 VAL A N 1
ATOM 740 C CA . VAL A 1 95 ? 0.484 -10.833 -2.286 1.00 98.12 95 VAL A CA 1
ATOM 741 C C . VAL A 1 95 ? 0.846 -12.123 -3.024 1.00 98.12 95 VAL A C 1
ATOM 743 O O . VAL A 1 95 ? 1.588 -12.082 -4.005 1.00 98.12 95 VAL A O 1
ATOM 746 N N . LEU A 1 96 ? 0.292 -13.262 -2.606 1.00 98.25 96 LEU A N 1
ATOM 747 C CA . LEU A 1 96 ? 0.458 -14.543 -3.291 1.00 98.25 96 LEU A CA 1
ATOM 748 C C . LEU A 1 96 ? -0.036 -14.459 -4.743 1.00 98.25 96 LEU A C 1
ATOM 750 O O . LEU A 1 96 ? 0.706 -14.797 -5.665 1.00 98.25 96 LEU A O 1
ATOM 754 N N . ALA A 1 97 ? -1.249 -13.942 -4.955 1.00 96.69 97 ALA A N 1
ATOM 755 C CA . ALA A 1 97 ? -1.804 -13.736 -6.289 1.00 96.69 97 ALA A CA 1
ATOM 756 C C . ALA A 1 97 ? -0.947 -12.771 -7.125 1.00 96.69 97 ALA A C 1
ATOM 758 O O . ALA A 1 97 ? -0.658 -13.060 -8.285 1.00 96.69 97 ALA A O 1
ATOM 759 N N . LEU A 1 98 ? -0.473 -11.665 -6.535 1.00 90.88 98 LEU A N 1
ATOM 760 C CA . LEU A 1 98 ? 0.453 -10.740 -7.192 1.00 90.88 98 LEU A CA 1
ATOM 761 C C . LEU A 1 98 ? 1.707 -11.471 -7.683 1.00 90.88 98 LEU A C 1
ATOM 763 O O . LEU A 1 98 ? 2.053 -11.335 -8.854 1.00 90.88 98 LEU A O 1
ATOM 767 N N . ASN A 1 99 ? 2.366 -12.245 -6.822 1.00 90.75 99 ASN A N 1
ATOM 768 C CA . ASN A 1 99 ? 3.587 -12.967 -7.176 1.00 90.75 99 ASN A CA 1
ATOM 769 C C . ASN A 1 99 ? 3.345 -13.985 -8.298 1.00 90.75 99 ASN A C 1
ATOM 771 O O . ASN A 1 99 ? 4.115 -14.022 -9.254 1.00 90.75 99 ASN A O 1
ATOM 775 N N . ILE A 1 100 ? 2.257 -14.761 -8.235 1.00 93.38 100 ILE A N 1
ATOM 776 C CA . ILE A 1 100 ? 1.909 -15.737 -9.282 1.00 93.38 100 ILE A CA 1
ATOM 777 C C . ILE A 1 100 ? 1.670 -15.040 -10.627 1.00 93.38 100 ILE A C 1
ATOM 779 O O . ILE A 1 100 ? 2.183 -15.493 -11.653 1.00 93.38 100 ILE A O 1
ATOM 783 N N . ILE A 1 101 ? 0.925 -13.929 -10.627 1.00 81.38 101 ILE A N 1
ATOM 784 C CA . ILE A 1 101 ? 0.666 -13.144 -11.840 1.00 81.38 101 ILE A CA 1
ATOM 785 C C . ILE A 1 101 ? 1.979 -12.588 -12.402 1.00 81.38 101 ILE A C 1
ATOM 787 O O . ILE A 1 101 ? 2.195 -12.648 -13.609 1.00 81.38 101 ILE A O 1
ATOM 791 N N . GLN A 1 102 ? 2.869 -12.063 -11.558 1.00 77.25 102 GLN A N 1
ATOM 792 C CA . GLN A 1 102 ? 4.151 -11.517 -12.015 1.00 77.25 102 GLN A CA 1
ATOM 793 C C . GLN A 1 102 ? 5.062 -12.596 -12.594 1.00 77.25 102 GLN A C 1
ATOM 795 O O . GLN A 1 102 ? 5.621 -12.391 -13.663 1.00 77.25 102 GLN A O 1
ATOM 800 N N . LEU A 1 103 ? 5.149 -13.769 -11.968 1.00 78.12 103 LEU A N 1
ATOM 801 C CA . LEU A 1 103 ? 5.942 -14.880 -12.501 1.00 78.12 103 LEU A CA 1
ATOM 802 C C . LEU A 1 103 ? 5.452 -15.363 -13.871 1.00 78.12 103 LEU A C 1
ATOM 804 O O . LEU A 1 103 ? 6.272 -15.767 -14.689 1.00 78.12 103 LEU A O 1
ATOM 808 N N . HIS A 1 104 ? 4.144 -15.283 -14.137 1.00 76.50 104 HIS A N 1
ATOM 809 C CA . HIS A 1 104 ? 3.590 -15.572 -15.464 1.00 76.50 104 HIS A CA 1
ATOM 810 C C . HIS A 1 104 ? 3.835 -14.448 -16.475 1.00 76.50 104 HIS A C 1
ATOM 812 O O . HIS A 1 104 ? 4.003 -14.717 -17.661 1.00 76.50 104 HIS A O 1
ATOM 818 N N . ARG A 1 105 ? 3.811 -13.185 -16.036 1.00 65.62 105 ARG A N 1
ATOM 819 C CA . ARG A 1 105 ? 3.955 -12.023 -16.928 1.00 65.62 105 ARG A CA 1
ATOM 820 C C . ARG A 1 105 ? 5.405 -11.681 -17.252 1.00 65.62 105 ARG A C 1
ATOM 822 O O . ARG A 1 105 ? 5.638 -11.084 -18.297 1.00 65.62 105 ARG A O 1
ATOM 829 N N . ILE A 1 106 ? 6.347 -12.007 -16.369 1.00 54.16 106 ILE A N 1
ATOM 830 C CA . ILE A 1 106 ? 7.772 -11.717 -16.538 1.00 54.16 106 ILE A CA 1
ATOM 831 C C . ILE A 1 106 ? 8.419 -12.850 -17.361 1.00 54.16 106 ILE A C 1
ATOM 833 O O . ILE A 1 106 ? 8.460 -13.995 -16.892 1.00 54.16 106 ILE A O 1
ATOM 837 N N . PRO A 1 107 ? 8.947 -12.559 -18.567 1.00 46.09 107 PRO A N 1
ATOM 838 C CA . PRO A 1 107 ? 9.625 -13.558 -19.393 1.00 46.09 107 PRO A CA 1
ATOM 839 C C . PRO A 1 107 ? 10.819 -14.209 -18.678 1.00 46.09 107 PRO A C 1
ATOM 841 O O . PRO A 1 107 ? 11.448 -13.596 -17.817 1.00 46.09 107 PRO A O 1
ATOM 844 N N . GLU A 1 108 ? 11.159 -15.447 -19.042 1.00 56.75 108 GLU A N 1
ATOM 845 C CA . GLU A 1 108 ? 12.227 -16.220 -18.378 1.00 56.75 108 GLU A CA 1
ATOM 846 C C . GLU A 1 108 ? 13.608 -15.558 -18.441 1.00 56.75 108 GLU A C 1
ATOM 848 O O . GLU A 1 108 ? 14.397 -15.716 -17.513 1.00 56.75 108 GLU A O 1
ATOM 853 N N . GLN A 1 109 ? 13.867 -14.746 -19.471 1.00 45.47 109 GLN A N 1
ATOM 854 C CA . GLN A 1 109 ? 15.113 -13.987 -19.622 1.00 45.47 109 GLN A CA 1
ATOM 855 C C . GLN A 1 109 ? 15.384 -13.002 -18.465 1.00 45.47 109 GLN A C 1
ATOM 857 O O . GLN A 1 109 ? 16.525 -12.612 -18.240 1.00 45.47 109 GLN A O 1
ATOM 862 N N . PHE A 1 110 ? 14.361 -12.642 -17.682 1.00 47.75 110 PHE A N 1
ATOM 863 C CA . PHE A 1 110 ? 14.459 -11.760 -16.515 1.00 47.75 110 PHE A CA 1
ATOM 864 C C . PHE A 1 110 ? 14.565 -12.536 -15.194 1.00 47.75 110 PHE A C 1
ATOM 866 O O . PHE A 1 110 ? 13.795 -12.304 -14.252 1.00 47.75 110 PHE A O 1
ATOM 873 N N . SER A 1 111 ? 15.514 -13.469 -15.110 1.00 57.94 111 SER A N 1
ATOM 874 C CA . SER A 1 111 ? 15.672 -14.364 -13.954 1.00 57.94 111 SER A CA 1
ATOM 875 C C . SER A 1 111 ? 15.757 -13.612 -12.621 1.00 57.94 111 SER A C 1
ATOM 877 O O . SER A 1 111 ? 15.006 -13.930 -11.704 1.00 57.94 111 SER A O 1
ATOM 879 N N . LYS A 1 112 ? 16.553 -12.535 -12.544 1.00 61.50 112 LYS A N 1
ATOM 880 C CA . LYS A 1 112 ? 16.726 -11.715 -11.328 1.00 61.50 112 LYS A CA 1
ATOM 881 C C . LYS A 1 112 ? 15.403 -11.167 -10.769 1.00 61.50 112 LYS A C 1
ATOM 883 O O . LYS A 1 112 ? 15.182 -11.199 -9.562 1.00 61.50 112 LYS A O 1
ATOM 888 N N . TYR A 1 113 ? 14.501 -10.685 -11.626 1.00 59.94 113 TYR A N 1
ATOM 889 C CA . TYR A 1 113 ? 13.201 -10.149 -11.194 1.00 59.94 113 TYR A CA 1
ATOM 890 C C . TYR A 1 113 ? 12.221 -11.262 -10.810 1.00 59.94 113 TYR A C 1
ATOM 892 O O . TYR A 1 113 ? 11.443 -11.119 -9.867 1.00 59.94 113 TYR A O 1
ATOM 900 N N . ARG A 1 114 ? 12.273 -12.402 -11.507 1.00 76.62 114 ARG A N 1
ATOM 901 C CA . ARG A 1 114 ? 11.482 -13.584 -11.137 1.00 76.62 114 ARG A CA 1
ATOM 902 C C . ARG A 1 114 ? 11.922 -14.133 -9.781 1.00 76.62 114 ARG A C 1
ATOM 904 O O . ARG A 1 114 ? 11.069 -14.431 -8.950 1.00 76.62 114 ARG A O 1
ATOM 911 N N . GLU A 1 115 ? 13.226 -14.201 -9.525 1.00 81.06 115 GLU A N 1
ATOM 912 C CA . GLU A 1 115 ? 13.797 -14.651 -8.251 1.00 81.06 115 GLU A CA 1
ATOM 913 C C . GLU A 1 115 ? 13.296 -13.823 -7.062 1.00 81.06 115 GLU A C 1
ATOM 915 O O . GLU A 1 115 ? 12.952 -14.398 -6.033 1.00 81.06 115 GLU A O 1
ATOM 920 N N . GLN A 1 116 ? 13.148 -12.503 -7.207 1.00 81.56 116 GLN A N 1
ATOM 921 C CA . GLN A 1 116 ? 12.585 -11.633 -6.160 1.00 81.56 116 GLN A CA 1
ATOM 922 C C . GLN A 1 116 ? 11.141 -12.023 -5.791 1.00 81.56 116 GLN A C 1
ATOM 924 O O . GLN A 1 116 ? 10.778 -12.091 -4.612 1.00 81.56 116 GLN A O 1
ATOM 929 N N . HIS A 1 117 ? 10.308 -12.344 -6.786 1.00 83.75 117 HIS A N 1
ATOM 930 C CA . HIS A 1 117 ? 8.948 -12.839 -6.548 1.00 83.75 117 HIS A CA 1
ATOM 931 C C . HIS A 1 117 ? 8.938 -14.248 -5.944 1.00 83.75 117 HIS A C 1
ATOM 933 O O . HIS A 1 117 ? 8.116 -14.532 -5.073 1.00 83.75 117 HIS A O 1
ATOM 939 N N . VAL A 1 118 ? 9.872 -15.117 -6.338 1.00 93.75 118 VAL A N 1
ATOM 940 C CA . VAL A 1 118 ? 10.046 -16.445 -5.727 1.00 93.75 118 VAL A CA 1
ATOM 941 C C . VAL A 1 118 ? 10.476 -16.331 -4.257 1.00 93.75 118 VAL A C 1
ATOM 943 O O . VAL A 1 118 ? 9.910 -17.010 -3.402 1.00 93.75 118 VAL A O 1
ATOM 946 N N . GLN A 1 119 ? 11.400 -15.428 -3.922 1.00 91.75 119 GLN A N 1
ATOM 947 C CA . GLN A 1 119 ? 11.796 -15.142 -2.536 1.00 91.75 119 GLN A CA 1
ATOM 948 C C . GLN A 1 119 ? 10.607 -14.668 -1.694 1.00 91.75 119 GLN A C 1
ATOM 950 O O . GLN A 1 119 ? 10.415 -15.122 -0.565 1.00 91.75 119 GLN A O 1
ATOM 955 N N . SER A 1 120 ? 9.756 -13.808 -2.260 1.00 94.56 120 SER A N 1
ATOM 956 C CA . SER A 1 120 ? 8.503 -13.409 -1.618 1.00 94.56 120 SER A CA 1
ATOM 957 C C . SER A 1 120 ? 7.557 -14.599 -1.386 1.00 94.56 120 SER A C 1
ATOM 959 O O . SER A 1 120 ? 6.964 -14.704 -0.309 1.00 94.56 120 SER A O 1
ATOM 961 N N . LEU A 1 121 ? 7.448 -15.528 -2.345 1.00 96.50 121 LEU A N 1
ATOM 962 C CA . LEU A 1 121 ? 6.625 -16.736 -2.208 1.00 96.50 121 LEU A CA 1
ATOM 963 C C . LEU A 1 121 ? 7.083 -17.642 -1.060 1.00 96.50 121 LEU A C 1
ATOM 965 O O . LEU A 1 121 ? 6.237 -18.126 -0.306 1.00 96.50 121 LEU A O 1
ATOM 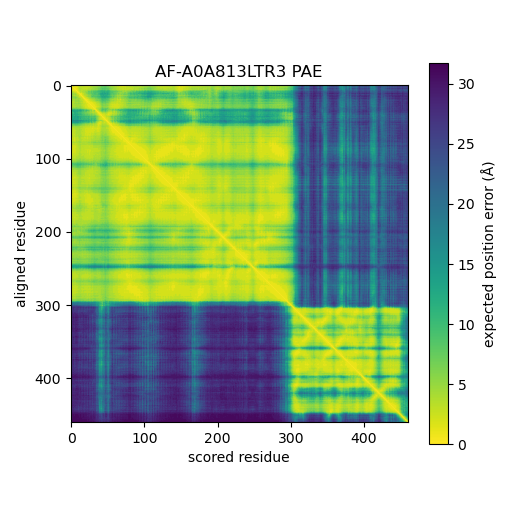969 N N . PHE A 1 122 ? 8.396 -17.825 -0.889 1.00 96.75 122 PHE A N 1
ATOM 970 C CA . PHE A 1 122 ? 8.954 -18.637 0.199 1.00 96.75 122 PHE A CA 1
ATOM 971 C C . PHE A 1 122 ? 8.562 -18.137 1.592 1.00 96.75 122 PHE A C 1
ATOM 973 O O . PHE A 1 122 ? 8.452 -18.936 2.517 1.00 96.75 122 PHE A O 1
ATOM 980 N N . LEU A 1 123 ? 8.322 -16.835 1.742 1.00 96.50 123 LEU A N 1
ATOM 981 C CA . LEU A 1 123 ? 7.901 -16.235 3.005 1.00 96.50 123 LEU A CA 1
ATOM 982 C C . LEU A 1 123 ? 6.374 -16.183 3.147 1.00 96.50 123 LEU A C 1
ATOM 984 O O . LEU A 1 123 ? 5.845 -16.446 4.228 1.00 96.50 123 LEU A O 1
ATOM 988 N N . ILE A 1 124 ? 5.646 -15.868 2.068 1.00 98.06 124 ILE A N 1
ATOM 989 C CA . ILE A 1 124 ? 4.194 -15.663 2.148 1.00 98.06 124 ILE A CA 1
ATOM 990 C C . ILE A 1 124 ? 3.409 -16.974 2.262 1.00 98.06 124 ILE A C 1
ATOM 992 O O . ILE A 1 124 ? 2.371 -16.996 2.919 1.00 98.06 124 ILE A O 1
ATOM 996 N N . LEU A 1 125 ? 3.892 -18.069 1.661 1.00 98.12 125 LEU A N 1
ATOM 997 C CA . LEU A 1 125 ? 3.200 -19.361 1.689 1.00 98.12 125 LEU A CA 1
ATOM 998 C C . LEU A 1 125 ? 3.139 -19.955 3.110 1.00 98.12 125 LEU A C 1
ATOM 1000 O O . LEU A 1 125 ? 2.030 -20.251 3.565 1.00 98.12 125 LEU A O 1
ATOM 1004 N N . PRO A 1 126 ? 4.257 -20.070 3.863 1.00 98.44 126 PRO A N 1
ATOM 1005 C CA . PRO A 1 126 ? 4.200 -20.510 5.257 1.00 98.44 126 PRO A CA 1
ATOM 1006 C C . PRO A 1 126 ? 3.392 -19.554 6.138 1.00 98.44 126 PRO A C 1
ATOM 1008 O O . PRO A 1 126 ? 2.596 -20.005 6.962 1.00 98.44 126 PRO A O 1
ATOM 1011 N N . PHE A 1 127 ? 3.547 -18.238 5.938 1.00 98.50 127 PHE A N 1
ATOM 1012 C CA . PHE A 1 127 ? 2.782 -17.231 6.674 1.00 98.50 127 PHE A CA 1
ATOM 1013 C C . PHE A 1 127 ? 1.271 -17.424 6.503 1.00 98.50 127 PHE A C 1
ATOM 1015 O O . PHE A 1 127 ? 0.526 -17.401 7.486 1.00 98.50 127 PHE A O 1
ATOM 1022 N N . LEU A 1 128 ? 0.818 -17.644 5.265 1.00 98.31 128 LEU A N 1
ATOM 1023 C CA . LEU A 1 128 ? -0.587 -17.869 4.946 1.00 98.31 128 LEU A CA 1
ATOM 1024 C C . LEU A 1 128 ? -1.096 -19.173 5.572 1.00 98.31 128 LEU A C 1
ATOM 1026 O O . LEU A 1 128 ? -2.168 -19.170 6.171 1.00 98.31 128 LEU A O 1
ATOM 1030 N N . ALA A 1 129 ? -0.325 -20.261 5.501 1.00 98.19 129 ALA A N 1
ATOM 1031 C CA . ALA A 1 129 ? -0.710 -21.550 6.081 1.00 98.19 129 ALA A CA 1
ATOM 1032 C C . ALA A 1 129 ? -0.892 -21.480 7.611 1.00 98.19 129 ALA A C 1
ATOM 1034 O O . ALA A 1 129 ? -1.901 -21.948 8.151 1.00 98.19 129 ALA A O 1
ATOM 1035 N N . VAL A 1 130 ? 0.055 -20.848 8.313 1.00 98.19 130 VAL A N 1
ATOM 1036 C CA . VAL A 1 130 ? -0.027 -20.659 9.771 1.00 98.19 130 VAL A CA 1
ATOM 1037 C C . VAL A 1 130 ? -1.154 -19.690 10.132 1.00 98.19 130 VAL A C 1
ATOM 1039 O O . VAL A 1 130 ? -1.920 -19.968 11.053 1.00 98.19 130 VAL A O 1
ATOM 1042 N N . SER A 1 131 ? -1.320 -18.596 9.383 1.00 98.50 131 SER A N 1
ATOM 1043 C CA . SER A 1 131 ? -2.392 -17.623 9.631 1.00 98.50 131 SER A CA 1
ATOM 1044 C C . SER A 1 131 ? -3.781 -18.212 9.390 1.00 98.50 131 SER A C 1
ATOM 1046 O O . SER A 1 131 ? -4.677 -17.950 10.178 1.00 98.50 131 SER A O 1
ATOM 1048 N N . LEU A 1 132 ? -3.978 -19.052 8.369 1.00 98.44 132 LEU A N 1
ATOM 1049 C CA . LEU A 1 132 ? -5.248 -19.759 8.152 1.00 98.44 132 LEU A CA 1
ATOM 1050 C C . LEU A 1 132 ? -5.568 -20.719 9.305 1.00 98.44 132 LEU A C 1
ATOM 1052 O O . LEU A 1 132 ? -6.713 -20.798 9.753 1.00 98.44 132 LEU A O 1
ATOM 1056 N N . SER A 1 133 ? -4.551 -21.414 9.817 1.00 97.94 133 SER A N 1
ATOM 1057 C CA . SER A 1 133 ? -4.700 -22.303 10.973 1.00 97.94 133 SER A CA 1
ATOM 1058 C C . SER A 1 133 ? -5.060 -21.524 12.241 1.00 97.94 133 SER A C 1
ATOM 1060 O O . SER A 1 133 ? -5.974 -21.916 12.964 1.00 97.94 133 SER A O 1
ATOM 1062 N N . LEU A 1 134 ? -4.399 -20.388 12.484 1.00 98.31 134 LEU A N 1
ATOM 1063 C CA . LEU A 1 134 ? -4.705 -19.499 13.606 1.00 98.31 134 LEU A CA 1
ATOM 1064 C C . LEU A 1 134 ? -6.086 -18.848 13.462 1.00 98.31 134 LEU A C 1
ATOM 1066 O O . LEU A 1 134 ? -6.825 -18.768 14.441 1.00 98.31 134 LEU A O 1
ATOM 1070 N N . LEU A 1 135 ? -6.467 -18.446 12.245 1.00 98.12 135 LEU A N 1
ATOM 1071 C CA . LEU A 1 135 ? -7.771 -17.856 11.951 1.00 98.12 135 LEU A CA 1
ATOM 1072 C C . LEU A 1 135 ? -8.886 -18.812 12.346 1.00 98.12 135 LEU A C 1
ATOM 1074 O O . LEU A 1 135 ? -9.862 -18.372 12.925 1.00 98.12 135 LEU A O 1
ATOM 1078 N N . ARG A 1 136 ? -8.731 -20.119 12.116 1.00 97.75 136 ARG A N 1
ATOM 1079 C CA . ARG A 1 136 ? -9.734 -21.112 12.526 1.00 97.75 136 ARG A CA 1
ATOM 1080 C C . ARG A 1 136 ? -10.033 -21.082 14.031 1.00 97.75 136 ARG A C 1
ATOM 1082 O O . ARG A 1 136 ? -11.166 -21.351 14.414 1.00 97.75 136 ARG A O 1
ATOM 1089 N N . LEU A 1 137 ? -9.036 -20.788 14.864 1.00 98.00 137 LEU A N 1
ATOM 1090 C CA . LEU A 1 137 ? -9.181 -20.717 16.323 1.00 98.00 137 LEU A CA 1
ATOM 1091 C C . LEU A 1 137 ? -9.589 -19.318 16.805 1.00 98.00 137 LEU A C 1
ATOM 1093 O O . LEU A 1 137 ? -10.262 -19.188 17.823 1.00 98.00 137 LEU A O 1
ATOM 1097 N N . ASN A 1 138 ? -9.165 -18.280 16.087 1.00 98.25 138 ASN A N 1
ATOM 1098 C CA . ASN A 1 138 ? -9.441 -16.880 16.406 1.00 98.25 138 ASN A CA 1
ATOM 1099 C C . ASN A 1 138 ? -10.764 -16.364 15.800 1.00 98.25 138 ASN A C 1
ATOM 1101 O O . ASN A 1 138 ? -11.269 -15.320 16.210 1.00 98.25 138 ASN A O 1
ATOM 1105 N N . TRP A 1 139 ? -11.332 -17.076 14.822 1.00 98.19 139 TRP A N 1
ATOM 1106 C CA . TRP A 1 139 ? -12.609 -16.732 14.202 1.00 98.19 139 TRP A CA 1
ATOM 1107 C C . TRP A 1 139 ? -13.735 -16.743 15.230 1.00 98.19 139 TRP A C 1
ATOM 1109 O O . TRP A 1 139 ? -13.705 -17.508 16.189 1.00 98.19 139 TRP A O 1
ATOM 1119 N N . TYR A 1 140 ? -14.752 -15.913 15.010 1.00 96.31 140 TYR A N 1
ATOM 1120 C CA . TYR A 1 140 ? -15.898 -15.826 15.904 1.00 96.31 140 TYR A CA 1
ATOM 1121 C C . TYR A 1 140 ? -16.642 -17.175 16.046 1.00 96.31 140 TYR A C 1
ATOM 1123 O O . TYR A 1 140 ? -17.002 -17.775 15.027 1.00 96.31 140 TYR A O 1
ATOM 1131 N N . PRO A 1 141 ? -16.977 -17.614 17.277 1.00 96.06 141 PRO A N 1
ATOM 1132 C CA . PRO A 1 141 ? -16.536 -17.072 18.566 1.00 96.06 141 PRO A CA 1
ATOM 1133 C C . PRO A 1 141 ? -15.081 -17.472 18.870 1.00 96.06 141 PRO A C 1
ATOM 1135 O O . PRO A 1 141 ? -14.738 -18.654 18.845 1.00 96.06 141 PRO A O 1
ATOM 1138 N N . SER A 1 142 ? -14.236 -16.482 19.171 1.00 96.69 142 SER A N 1
ATOM 1139 C CA . SER A 1 142 ? -12.792 -16.696 19.310 1.00 96.69 142 SER A CA 1
ATOM 1140 C C . SER A 1 142 ? -12.445 -17.565 20.520 1.00 96.69 142 SER A C 1
ATOM 1142 O O . SER A 1 142 ? -12.903 -17.309 21.633 1.00 96.69 142 SER A O 1
ATOM 1144 N N . GLN A 1 143 ? -11.599 -18.574 20.304 1.00 97.62 143 GLN A N 1
ATOM 1145 C CA . GLN A 1 143 ? -11.041 -19.431 21.357 1.00 97.62 143 GLN A CA 1
ATOM 1146 C C . GLN A 1 143 ? -9.689 -18.914 21.858 1.00 97.62 143 GLN A C 1
ATOM 1148 O O . GLN A 1 143 ? -9.285 -19.218 22.979 1.00 97.62 143 GLN A O 1
ATOM 1153 N N . VAL A 1 144 ? -8.976 -18.154 21.019 1.00 97.25 144 VAL A N 1
ATOM 1154 C CA . VAL A 1 144 ? -7.642 -17.620 21.309 1.00 97.25 144 VAL A CA 1
ATOM 1155 C C . VAL A 1 144 ? -7.499 -16.201 20.769 1.00 97.25 144 VAL A C 1
ATOM 1157 O O . VAL A 1 144 ? -7.891 -15.903 19.640 1.00 97.25 144 VAL A O 1
ATOM 1160 N N . PHE A 1 145 ? -6.876 -15.323 21.550 1.00 96.19 145 PHE A N 1
ATOM 1161 C CA . PHE A 1 145 ? -6.458 -14.006 21.075 1.00 96.19 145 PHE A CA 1
ATOM 1162 C C . PHE A 1 145 ? -5.023 -14.048 20.574 1.00 96.19 145 PHE A C 1
ATOM 1164 O O . PHE A 1 145 ? -4.187 -14.781 21.097 1.00 96.19 145 PHE A O 1
ATOM 1171 N N . VAL A 1 146 ? -4.749 -13.256 19.542 1.00 96.25 146 VAL A N 1
ATOM 1172 C CA . VAL A 1 146 ? -3.463 -13.302 18.839 1.00 96.25 146 VAL A CA 1
ATOM 1173 C C . VAL A 1 146 ? -2.412 -12.345 19.404 1.00 96.25 146 VAL A C 1
ATOM 1175 O O . VAL A 1 146 ? -1.217 -12.584 19.228 1.00 96.25 146 VAL A O 1
ATOM 1178 N N . GLY A 1 147 ? -2.863 -11.294 20.097 1.00 93.56 147 GLY A N 1
ATOM 1179 C CA . GLY A 1 147 ? -2.015 -10.311 20.774 1.00 93.56 147 GLY A CA 1
ATOM 1180 C C . GLY A 1 147 ? -1.151 -9.453 19.846 1.00 93.56 147 GLY A C 1
ATOM 1181 O O . GLY A 1 147 ? -1.167 -9.593 18.615 1.00 93.56 147 GLY A O 1
ATOM 1182 N N . ASP A 1 1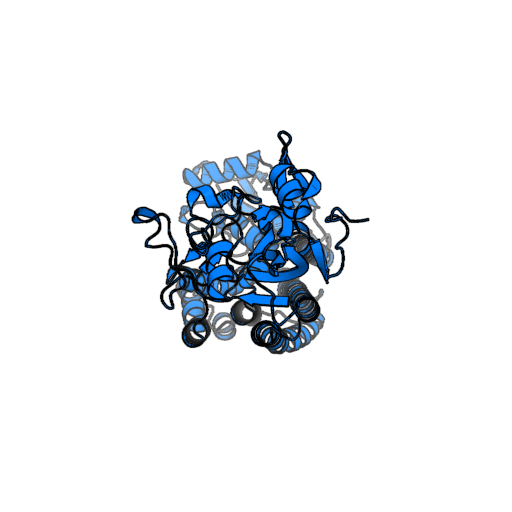48 ? -0.341 -8.590 20.461 1.00 92.31 148 ASP A N 1
ATOM 1183 C CA . ASP A 1 148 ? 0.654 -7.760 19.774 1.00 92.31 148 ASP A CA 1
ATOM 1184 C C . ASP A 1 148 ? 1.702 -8.640 19.068 1.00 92.31 148 ASP A C 1
ATOM 1186 O O . ASP A 1 148 ? 2.256 -8.262 18.029 1.00 92.31 148 ASP A O 1
ATOM 1190 N N . THR A 1 149 ? 1.937 -9.852 19.585 1.00 95.06 149 THR A N 1
ATOM 1191 C CA . THR A 1 149 ? 2.791 -10.881 18.977 1.00 95.06 149 THR A CA 1
ATOM 1192 C C . THR A 1 149 ? 2.452 -11.122 17.513 1.00 95.06 149 THR A C 1
ATOM 1194 O O . THR A 1 149 ? 3.340 -11.016 16.660 1.00 95.06 149 THR A O 1
ATOM 1197 N N . TYR A 1 150 ? 1.188 -11.421 17.205 1.00 97.19 150 TYR A N 1
ATOM 1198 C CA . TYR A 1 150 ? 0.778 -11.689 15.830 1.00 97.19 150 TYR A CA 1
ATOM 1199 C C . TYR A 1 150 ? 0.776 -10.423 14.978 1.00 97.19 150 TYR A C 1
ATOM 1201 O O . TYR A 1 150 ? 1.278 -10.455 13.857 1.00 97.19 150 TYR A O 1
ATOM 1209 N N . CYS A 1 151 ? 0.274 -9.300 15.498 1.00 95.12 151 CYS A N 1
ATOM 1210 C CA . CYS A 1 151 ? 0.224 -8.041 14.752 1.00 95.12 151 CYS A CA 1
ATOM 1211 C C . CYS A 1 151 ? 1.622 -7.602 14.285 1.00 95.12 151 CYS A C 1
ATOM 1213 O O . CYS A 1 151 ? 1.813 -7.225 13.125 1.00 95.12 151 CYS A O 1
ATOM 1215 N N . TYR A 1 152 ? 2.627 -7.721 15.159 1.00 93.31 152 TYR A N 1
ATOM 1216 C CA . TYR A 1 152 ? 4.009 -7.377 14.825 1.00 93.31 152 TYR A CA 1
ATOM 1217 C C . TYR A 1 152 ? 4.610 -8.395 13.850 1.00 93.31 152 TYR A C 1
ATOM 1219 O O . TYR A 1 152 ? 5.322 -8.011 12.923 1.00 93.31 152 TYR A O 1
ATOM 1227 N N . PHE A 1 153 ? 4.313 -9.685 14.026 1.00 96.00 153 PHE A N 1
ATOM 1228 C CA . PHE A 1 153 ? 4.744 -10.737 13.106 1.00 96.00 153 PHE A CA 1
ATOM 1229 C C . PHE A 1 153 ? 4.180 -10.536 11.689 1.00 96.00 153 PHE A C 1
ATOM 1231 O O . PHE A 1 153 ? 4.943 -10.547 10.720 1.00 96.00 153 PHE A O 1
ATOM 1238 N N . ALA A 1 154 ? 2.874 -10.298 11.563 1.00 97.31 154 ALA A N 1
ATOM 1239 C CA . ALA A 1 154 ? 2.199 -10.070 10.290 1.00 97.31 154 ALA A CA 1
ATOM 1240 C C . ALA A 1 154 ? 2.716 -8.807 9.597 1.00 97.31 154 ALA A C 1
ATOM 1242 O O . ALA A 1 154 ? 3.160 -8.866 8.449 1.00 97.31 154 ALA A O 1
ATOM 1243 N N . GLY A 1 155 ? 2.749 -7.681 10.315 1.00 95.38 155 GLY A N 1
ATOM 1244 C CA . GLY A 1 155 ? 3.219 -6.416 9.760 1.00 95.38 155 GLY A CA 1
ATOM 1245 C C . GLY A 1 155 ? 4.670 -6.473 9.286 1.00 95.38 155 GLY A C 1
ATOM 1246 O O . GLY A 1 155 ? 4.976 -6.017 8.183 1.00 95.38 155 GLY A O 1
ATOM 1247 N N . MET A 1 156 ? 5.559 -7.093 10.069 1.00 94.62 156 MET A N 1
ATOM 1248 C CA . MET A 1 156 ? 6.956 -7.266 9.668 1.00 94.62 156 MET A CA 1
ATOM 1249 C C . MET A 1 156 ? 7.084 -8.199 8.462 1.00 94.62 156 MET A C 1
ATOM 1251 O O . MET A 1 156 ? 7.845 -7.904 7.544 1.00 94.62 156 MET A O 1
ATOM 1255 N N . THR A 1 157 ? 6.310 -9.286 8.418 1.00 96.62 157 THR A N 1
ATOM 1256 C CA . THR A 1 157 ? 6.300 -10.199 7.266 1.00 96.62 157 THR A CA 1
ATOM 1257 C C . THR A 1 157 ? 5.914 -9.452 5.991 1.00 96.62 157 THR A C 1
ATOM 1259 O O . THR A 1 157 ? 6.633 -9.547 4.998 1.00 96.62 157 THR A O 1
ATOM 1262 N N . PHE A 1 158 ? 4.849 -8.642 6.013 1.00 96.94 158 PHE A N 1
ATOM 1263 C CA . PHE A 1 158 ? 4.437 -7.836 4.857 1.00 96.94 158 PHE A CA 1
ATOM 1264 C C . PHE A 1 158 ? 5.495 -6.817 4.425 1.00 96.94 158 PHE A C 1
ATOM 1266 O O . PHE A 1 158 ? 5.761 -6.656 3.228 1.00 96.94 158 PHE A O 1
ATOM 1273 N N . ALA A 1 159 ? 6.157 -6.171 5.380 1.00 94.31 159 ALA A N 1
ATOM 1274 C CA . ALA A 1 159 ? 7.260 -5.274 5.078 1.00 94.31 159 ALA A CA 1
ATOM 1275 C C . ALA A 1 159 ? 8.415 -6.016 4.387 1.00 94.31 159 ALA A C 1
ATOM 1277 O O . ALA A 1 159 ? 8.816 -5.629 3.291 1.00 94.31 159 ALA A O 1
ATOM 1278 N N . VAL A 1 160 ? 8.877 -7.132 4.959 1.00 94.44 160 VAL A N 1
ATOM 1279 C CA . VAL A 1 160 ? 9.979 -7.938 4.410 1.00 94.44 160 VAL A CA 1
ATOM 1280 C C . VAL A 1 160 ? 9.653 -8.447 3.009 1.00 94.44 160 VAL A C 1
ATOM 1282 O O . VAL A 1 160 ? 10.433 -8.208 2.089 1.00 94.44 160 VAL A O 1
ATOM 1285 N N . VAL A 1 161 ? 8.497 -9.092 2.804 1.00 95.06 161 VAL A N 1
ATOM 1286 C CA . VAL A 1 161 ? 8.159 -9.665 1.488 1.00 95.06 161 VAL A CA 1
ATOM 1287 C C . VAL A 1 161 ? 8.035 -8.601 0.408 1.00 95.06 161 VAL A C 1
ATOM 1289 O O . VAL A 1 161 ? 8.385 -8.865 -0.738 1.00 95.06 161 VAL A O 1
ATOM 1292 N N . SER A 1 162 ? 7.554 -7.405 0.756 1.00 91.62 162 SER A N 1
ATOM 1293 C CA . SER A 1 162 ? 7.388 -6.322 -0.212 1.00 91.62 162 SER A CA 1
ATOM 1294 C C . SER A 1 162 ? 8.686 -5.586 -0.528 1.00 91.62 162 SER A C 1
ATOM 1296 O O . SER A 1 162 ? 8.846 -5.096 -1.647 1.00 91.62 162 SER A O 1
ATOM 1298 N N . ILE A 1 163 ? 9.617 -5.537 0.426 1.00 88.06 163 ILE A N 1
ATOM 1299 C CA . ILE A 1 163 ? 10.944 -4.947 0.249 1.00 88.06 163 ILE A CA 1
ATOM 1300 C C . ILE A 1 163 ? 11.834 -5.890 -0.559 1.00 88.06 163 ILE A C 1
ATOM 1302 O O . ILE A 1 163 ? 12.389 -5.471 -1.570 1.00 88.06 163 ILE A O 1
ATOM 1306 N N . VAL A 1 164 ? 11.902 -7.167 -0.174 1.00 86.06 164 VAL A N 1
ATOM 1307 C CA . VAL A 1 164 ? 12.667 -8.197 -0.899 1.00 86.06 164 VAL A CA 1
ATOM 1308 C C . VAL A 1 164 ? 12.079 -8.448 -2.289 1.00 86.06 164 VAL A C 1
ATOM 1310 O O . VAL A 1 164 ? 12.815 -8.574 -3.260 1.00 86.06 164 VAL A O 1
ATOM 1313 N N . GLY A 1 165 ? 10.750 -8.459 -2.411 1.00 79.00 165 GLY A N 1
ATOM 1314 C CA . GLY A 1 165 ? 10.062 -8.626 -3.690 1.00 79.00 165 GLY A CA 1
ATOM 1315 C C . GLY A 1 165 ? 9.980 -7.361 -4.552 1.00 79.00 165 GLY A C 1
ATOM 1316 O O . GLY A 1 165 ? 9.345 -7.396 -5.600 1.00 79.00 165 GLY A O 1
ATOM 1317 N N . HIS A 1 166 ? 10.554 -6.231 -4.120 1.00 76.56 166 HIS A N 1
ATOM 1318 C CA . HIS A 1 166 ? 10.522 -4.946 -4.839 1.00 76.56 166 HIS A CA 1
ATOM 1319 C C . HIS A 1 166 ? 9.117 -4.438 -5.229 1.00 76.56 166 HIS A C 1
ATOM 1321 O O . HIS A 1 166 ? 8.943 -3.678 -6.184 1.00 76.56 166 HIS A O 1
ATOM 1327 N N . PHE A 1 167 ? 8.090 -4.788 -4.452 1.00 81.88 167 PHE A N 1
ATOM 1328 C CA . PHE A 1 167 ? 6.710 -4.331 -4.654 1.00 81.88 167 PHE A CA 1
ATOM 1329 C C . PHE A 1 167 ? 6.157 -3.535 -3.462 1.00 81.88 167 PHE A C 1
ATOM 1331 O O . PHE A 1 167 ? 4.941 -3.408 -3.314 1.00 81.88 167 PHE A O 1
ATOM 1338 N N . SER A 1 168 ? 7.023 -2.927 -2.644 1.00 85.62 168 SER A N 1
ATOM 1339 C CA . SER A 1 168 ? 6.664 -2.070 -1.495 1.00 85.62 168 SER A CA 1
ATOM 1340 C C . SER A 1 168 ? 5.591 -1.019 -1.814 1.00 85.62 168 SER A C 1
ATOM 1342 O O . SER A 1 168 ? 4.649 -0.842 -1.047 1.00 85.62 168 SER A O 1
ATOM 1344 N N . LYS A 1 169 ? 5.634 -0.402 -3.002 1.00 81.44 169 LYS A N 1
ATOM 1345 C CA . LYS A 1 169 ? 4.602 0.551 -3.468 1.00 81.44 169 LYS A CA 1
ATOM 1346 C C . LYS A 1 169 ? 3.222 -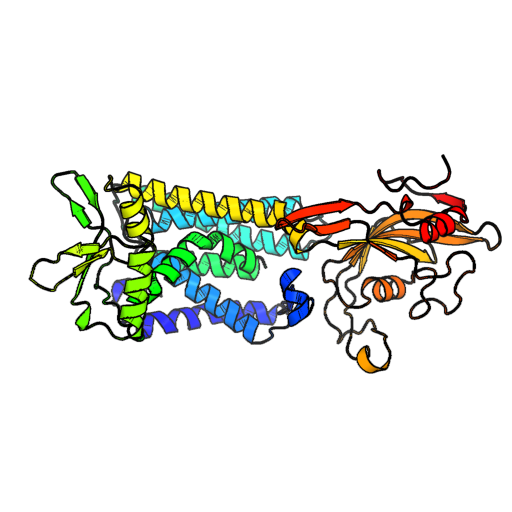0.099 -3.630 1.00 81.44 169 LYS A C 1
ATOM 1348 O O . LYS A 1 169 ? 2.204 0.511 -3.337 1.00 81.44 169 LYS A O 1
ATOM 1353 N N . THR A 1 170 ? 3.179 -1.347 -4.098 1.00 86.00 170 THR A N 1
ATOM 1354 C CA . THR A 1 170 ? 1.930 -2.124 -4.224 1.00 86.00 170 THR A CA 1
ATOM 1355 C C . THR A 1 170 ? 1.448 -2.624 -2.871 1.00 86.00 170 THR A C 1
ATOM 1357 O O . THR A 1 170 ? 0.247 -2.661 -2.632 1.00 86.00 170 THR A O 1
ATOM 1360 N N . MET A 1 171 ? 2.369 -2.932 -1.955 1.00 93.75 171 MET A N 1
ATOM 1361 C CA . MET A 1 171 ? 2.013 -3.277 -0.580 1.00 93.75 171 MET A CA 1
ATOM 1362 C C . MET A 1 171 ? 1.260 -2.138 0.118 1.00 93.75 171 MET A C 1
ATOM 1364 O O . MET A 1 171 ? 0.248 -2.395 0.759 1.00 93.75 171 MET A O 1
ATOM 1368 N N . VAL A 1 172 ? 1.668 -0.878 -0.079 1.00 91.56 172 VAL A N 1
ATOM 1369 C CA . VAL A 1 172 ? 0.930 0.293 0.442 1.00 91.56 172 VAL A CA 1
ATOM 1370 C C . VAL A 1 172 ? -0.535 0.293 -0.019 1.00 91.56 172 VAL A C 1
ATOM 1372 O O . VAL A 1 172 ? -1.421 0.605 0.769 1.00 91.56 172 VAL A O 1
ATOM 1375 N N . LEU A 1 173 ? -0.813 -0.113 -1.262 1.00 90.81 173 LEU A N 1
ATOM 1376 C CA . LEU A 1 173 ? -2.183 -0.207 -1.781 1.00 90.81 173 LEU A CA 1
ATOM 1377 C C . LEU A 1 173 ? -2.968 -1.380 -1.175 1.00 90.81 173 LEU A C 1
ATOM 1379 O O . LEU A 1 173 ? -4.168 -1.253 -0.946 1.00 90.81 173 LEU A O 1
ATOM 1383 N N . PHE A 1 174 ? -2.314 -2.506 -0.880 1.00 96.50 174 PHE A N 1
ATOM 1384 C CA . PHE A 1 174 ? -2.952 -3.595 -0.130 1.00 96.50 174 PHE A CA 1
ATOM 1385 C C . PHE A 1 174 ? -3.228 -3.216 1.330 1.00 96.50 174 PHE A C 1
ATOM 1387 O O . PHE A 1 174 ? -4.200 -3.696 1.904 1.00 96.50 174 PHE A O 1
ATOM 1394 N N . LEU A 1 175 ? -2.437 -2.310 1.909 1.00 96.75 175 LEU A N 1
ATOM 1395 C CA . LEU A 1 175 ? -2.627 -1.780 3.262 1.00 96.75 175 LEU A CA 1
ATOM 1396 C C . LEU A 1 175 ? -3.615 -0.600 3.329 1.00 96.75 175 LEU A C 1
ATOM 1398 O O . LEU A 1 175 ? -3.666 0.114 4.332 1.00 96.75 175 LEU A O 1
ATOM 1402 N N . LEU A 1 176 ? -4.394 -0.352 2.270 1.00 96.12 176 LEU A N 1
ATOM 1403 C CA . LEU A 1 176 ? -5.257 0.825 2.183 1.00 96.12 176 LEU A CA 1
ATOM 1404 C C . LEU A 1 176 ? -6.267 0.935 3.346 1.00 96.12 176 LEU A C 1
ATOM 1406 O O . LEU A 1 176 ? -6.351 2.021 3.921 1.00 96.12 176 LEU A O 1
ATOM 1410 N N . PRO A 1 177 ? -6.985 -0.121 3.780 1.00 97.75 177 PRO A N 1
ATOM 1411 C CA . PRO A 1 177 ? -7.867 -0.023 4.948 1.00 97.75 177 PRO A CA 1
ATOM 1412 C C . PRO A 1 177 ? -7.129 0.338 6.241 1.00 97.75 177 PRO A C 1
ATOM 1414 O O . PRO A 1 177 ? -7.626 1.143 7.027 1.00 97.75 177 PRO A O 1
ATOM 1417 N N . GLN A 1 178 ? -5.925 -0.201 6.446 1.00 98.12 178 GLN A N 1
ATOM 1418 C CA . GLN A 1 178 ? -5.082 0.091 7.606 1.00 98.12 178 GLN A CA 1
ATOM 1419 C C . GLN A 1 178 ? -4.604 1.549 7.576 1.00 98.12 178 GLN A C 1
ATOM 1421 O O . GLN A 1 178 ? -4.631 2.226 8.603 1.00 98.12 178 GLN A O 1
ATOM 1426 N N . ILE A 1 179 ? -4.235 2.060 6.395 1.00 96.69 179 ILE A N 1
ATOM 1427 C CA . ILE A 1 179 ? -3.887 3.473 6.176 1.00 96.69 179 ILE A CA 1
ATOM 1428 C C . ILE A 1 179 ? -5.084 4.371 6.475 1.00 96.69 179 ILE A C 1
ATOM 1430 O O . ILE A 1 179 ? -4.943 5.338 7.219 1.00 96.69 179 ILE A O 1
ATOM 1434 N N . LEU A 1 180 ? -6.269 4.044 5.958 1.00 96.69 180 LEU A N 1
ATOM 1435 C CA . LEU A 1 180 ? -7.484 4.813 6.221 1.00 96.69 180 LEU A CA 1
ATOM 1436 C C . LEU A 1 180 ? -7.840 4.806 7.713 1.00 96.69 180 LEU A C 1
ATOM 1438 O O . LEU A 1 180 ? -8.130 5.863 8.269 1.00 96.69 180 LEU A O 1
ATOM 1442 N N . ASN A 1 181 ? -7.753 3.654 8.387 1.00 97.62 181 ASN A N 1
ATOM 1443 C CA . ASN A 1 181 ? -7.972 3.564 9.830 1.00 97.62 181 ASN A CA 1
ATOM 1444 C C . ASN A 1 181 ? -6.949 4.392 10.622 1.00 97.62 181 ASN A C 1
ATOM 1446 O O . ASN A 1 181 ? -7.334 5.086 11.564 1.00 97.62 181 ASN A O 1
ATOM 1450 N N . PHE A 1 182 ? -5.669 4.345 10.241 1.00 96.38 182 PHE A N 1
ATOM 1451 C CA . PHE A 1 182 ? -4.612 5.143 10.861 1.00 96.38 182 PHE A CA 1
ATOM 1452 C C . PHE A 1 182 ? -4.875 6.641 10.701 1.00 96.38 182 PHE A C 1
ATOM 1454 O O . PHE A 1 182 ? -4.954 7.346 11.704 1.00 96.38 182 PHE A O 1
ATOM 1461 N N . LEU A 1 183 ? -5.084 7.113 9.467 1.00 95.88 183 LEU A N 1
ATOM 1462 C CA . LEU A 1 183 ? -5.343 8.525 9.168 1.00 95.88 183 LEU A CA 1
ATOM 1463 C C . LEU A 1 183 ? -6.596 9.033 9.885 1.00 95.88 183 LEU A C 1
ATOM 1465 O O . LEU A 1 183 ? -6.579 10.121 10.458 1.00 95.88 183 LEU A O 1
ATOM 1469 N N . TYR A 1 184 ? -7.658 8.227 9.906 1.00 96.69 184 TYR A N 1
ATOM 1470 C CA . TYR A 1 184 ? -8.883 8.555 10.627 1.00 96.69 184 TYR A CA 1
ATOM 1471 C C . TYR A 1 184 ? -8.675 8.571 12.150 1.00 96.69 184 TYR A C 1
ATOM 1473 O O . TYR A 1 184 ? -9.236 9.421 12.835 1.00 96.69 184 TYR A O 1
ATOM 1481 N N . SER A 1 185 ? -7.809 7.701 12.677 1.00 96.44 185 SER A N 1
ATOM 1482 C CA . SER A 1 185 ? -7.438 7.649 14.098 1.00 96.44 185 SER A CA 1
ATOM 1483 C C . SER A 1 185 ? -6.495 8.768 14.545 1.00 96.44 185 SER A C 1
ATOM 1485 O O . SER A 1 185 ? -6.437 9.051 15.744 1.00 96.44 185 SER A O 1
ATOM 1487 N N . CYS A 1 186 ? -5.743 9.394 13.632 1.00 95.06 186 CYS A N 1
ATOM 1488 C CA . CYS A 1 186 ? -4.711 10.388 13.947 1.00 95.06 186 CYS A CA 1
ATOM 1489 C C . CYS A 1 186 ? -5.163 11.472 14.941 1.00 95.06 186 CYS A C 1
ATOM 1491 O O . CYS A 1 186 ? -4.416 11.720 15.890 1.00 95.06 186 CYS A O 1
ATOM 1493 N N . PRO A 1 187 ? -6.362 12.085 14.818 1.00 95.12 187 PRO A N 1
ATOM 1494 C CA . PRO A 1 187 ? -6.800 13.107 15.764 1.00 95.12 187 PRO A CA 1
ATOM 1495 C C . PRO A 1 187 ? -6.840 12.642 17.222 1.00 95.12 187 PRO A C 1
ATOM 1497 O O . PRO A 1 187 ? -6.560 13.443 18.108 1.00 95.12 187 PRO A O 1
ATOM 1500 N N . GLN A 1 188 ? -7.151 11.363 17.465 1.00 94.62 188 GLN A N 1
ATOM 1501 C CA . GLN A 1 188 ? -7.122 10.754 18.798 1.00 94.62 188 GLN A CA 1
ATOM 1502 C C . GLN A 1 188 ? -5.718 10.261 19.180 1.00 94.62 188 GLN A C 1
ATOM 1504 O O . GLN A 1 188 ? -5.300 10.410 20.324 1.00 94.62 188 GLN A O 1
ATOM 1509 N N . LEU A 1 189 ? -4.965 9.688 18.239 1.00 91.56 189 LEU A N 1
ATOM 1510 C CA . LEU A 1 189 ? -3.639 9.122 18.521 1.00 91.56 189 LEU A CA 1
ATOM 1511 C C . LEU A 1 189 ? -2.586 10.177 18.870 1.00 91.56 189 LEU A C 1
ATOM 1513 O O . LEU A 1 189 ? -1.635 9.873 19.587 1.00 91.56 189 LEU A O 1
ATOM 1517 N N . PHE A 1 190 ? -2.739 11.400 18.362 1.00 91.75 190 PHE A N 1
ATOM 1518 C CA . PHE A 1 190 ? -1.778 12.477 18.545 1.00 91.75 190 PHE A CA 1
ATOM 1519 C C . PHE A 1 190 ? -2.297 13.531 19.535 1.00 91.75 190 PHE A C 1
ATOM 1521 O O . PHE A 1 190 ? -3.091 14.396 19.152 1.00 91.75 190 PHE A O 1
ATOM 1528 N N . PRO A 1 191 ? -1.798 13.553 20.791 1.00 88.75 191 PRO A N 1
ATOM 1529 C CA . PRO A 1 191 ? -2.323 14.437 21.836 1.00 88.75 191 PRO A CA 1
ATOM 1530 C C . PRO A 1 191 ? -2.238 15.932 21.506 1.00 88.75 191 PRO A C 1
ATOM 1532 O O . PRO A 1 191 ? -2.992 16.734 22.055 1.00 88.75 191 PRO A O 1
ATOM 1535 N N . PHE A 1 192 ? -1.333 16.333 20.606 1.00 90.44 192 PHE A N 1
ATOM 1536 C CA . PHE A 1 192 ? -1.205 17.728 20.189 1.00 90.44 192 PHE A CA 1
ATOM 1537 C C . PHE A 1 192 ? -2.418 18.233 19.393 1.00 90.44 192 PHE A C 1
ATOM 1539 O O . PHE A 1 192 ? -2.697 19.430 19.450 1.00 90.44 192 PHE A O 1
ATOM 1546 N N . ILE A 1 193 ? -3.164 17.344 18.718 1.00 90.88 193 ILE A N 1
ATOM 1547 C CA . ILE A 1 193 ? -4.402 17.691 18.001 1.00 90.88 193 ILE A CA 1
ATOM 1548 C C . ILE A 1 193 ? -5.501 18.066 18.999 1.00 90.88 193 ILE A C 1
ATOM 1550 O O . ILE A 1 193 ? -6.258 19.002 18.761 1.00 90.88 193 ILE A O 1
ATOM 1554 N N . GLY A 1 194 ? -5.530 17.414 20.163 1.00 89.38 194 GLY A N 1
ATOM 1555 C CA . GLY A 1 194 ? -6.404 17.784 21.272 1.00 89.38 194 GLY A CA 1
ATOM 1556 C C . GLY A 1 194 ? -7.794 17.148 21.240 1.00 89.38 194 GLY A C 1
ATOM 1557 O O . GLY A 1 194 ? -8.661 17.635 21.956 1.00 89.38 194 GLY A O 1
ATOM 1558 N N . ILE A 1 195 ? -8.015 16.087 20.452 1.00 93.88 195 ILE A N 1
ATOM 1559 C CA . ILE A 1 195 ? -9.202 15.229 20.593 1.00 93.88 195 ILE A CA 1
ATOM 1560 C C . ILE A 1 195 ? -8.911 14.154 21.657 1.00 93.88 195 ILE A C 1
ATOM 1562 O O . ILE A 1 195 ? -7.896 13.463 21.551 1.00 93.88 195 ILE A O 1
ATOM 1566 N N . PRO A 1 196 ? -9.782 13.963 22.664 1.00 92.62 196 PRO A N 1
ATOM 1567 C CA . PRO A 1 196 ? -9.594 12.936 23.684 1.00 92.62 196 PRO A CA 1
ATOM 1568 C C . PRO A 1 196 ? -9.581 11.516 23.108 1.00 92.62 196 PRO A C 1
ATOM 1570 O O . PRO A 1 196 ? -10.439 11.134 22.307 1.00 92.62 196 PRO A O 1
ATOM 1573 N N . CYS A 1 197 ? -8.613 10.718 23.556 1.00 92.75 197 CYS A N 1
ATOM 1574 C CA . CYS A 1 197 ? -8.472 9.315 23.189 1.00 92.75 197 CYS A CA 1
ATOM 1575 C C . CYS A 1 197 ? -8.722 8.429 24.411 1.00 92.75 197 CYS A C 1
ATOM 1577 O O . CYS A 1 197 ? -7.894 8.409 25.326 1.00 92.75 197 CYS A O 1
ATOM 1579 N N . PRO A 1 198 ? -9.831 7.674 24.440 1.00 90.44 198 PRO A N 1
ATOM 1580 C CA . PRO A 1 198 ? -10.041 6.647 25.450 1.00 90.44 198 PRO A CA 1
ATOM 1581 C C . PRO A 1 198 ? -8.953 5.569 25.387 1.00 90.44 198 PRO A C 1
ATOM 1583 O O . PRO A 1 198 ? -8.359 5.333 24.331 1.00 90.44 198 PRO A O 1
ATOM 1586 N N . ARG A 1 199 ? -8.737 4.861 26.504 1.00 84.88 199 ARG A N 1
ATOM 1587 C CA . ARG A 1 199 ? -7.796 3.727 26.554 1.00 84.88 199 ARG A CA 1
ATOM 1588 C C . ARG A 1 199 ? -8.203 2.605 25.593 1.00 84.88 199 ARG A C 1
ATOM 1590 O O . ARG A 1 199 ? -7.344 2.020 24.944 1.00 84.88 199 ARG A O 1
ATOM 1597 N N . HIS A 1 200 ? -9.505 2.342 25.478 1.00 85.56 200 HIS A N 1
ATOM 1598 C CA . HIS A 1 200 ? -10.062 1.343 24.569 1.00 85.56 200 HIS A CA 1
ATOM 1599 C C . HIS A 1 200 ? -11.000 2.010 23.564 1.00 85.56 200 HIS A C 1
ATOM 1601 O O . HIS A 1 200 ? -11.906 2.749 23.942 1.00 85.56 200 HIS A O 1
ATOM 1607 N N . ARG A 1 201 ? -10.779 1.728 22.277 1.00 92.44 201 ARG A N 1
ATOM 1608 C CA . ARG A 1 201 ? -11.573 2.255 21.150 1.00 92.44 201 ARG A CA 1
ATOM 1609 C C . ARG A 1 201 ? -12.345 1.160 20.401 1.00 92.44 201 ARG A C 1
ATOM 1611 O O . ARG A 1 201 ? -12.889 1.412 19.327 1.00 92.44 201 ARG A O 1
ATOM 1618 N N . MET A 1 202 ? -12.378 -0.044 20.974 1.00 91.94 202 MET A N 1
ATOM 1619 C CA . MET A 1 202 ? -13.131 -1.198 20.474 1.00 91.94 202 MET A CA 1
ATOM 1620 C C . MET A 1 202 ? -14.639 -0.905 20.496 1.00 91.94 202 MET A C 1
ATOM 1622 O O . MET A 1 202 ? -15.066 -0.032 21.259 1.00 91.94 202 MET A O 1
ATOM 1626 N N . PRO A 1 203 ? -15.446 -1.564 19.651 1.00 94.62 203 PRO A N 1
ATOM 1627 C CA . PRO A 1 203 ? -16.893 -1.383 19.663 1.00 94.62 203 PRO A CA 1
ATOM 1628 C C . PRO A 1 203 ? -17.507 -1.839 20.996 1.00 94.62 203 PRO A C 1
ATOM 1630 O O . PRO A 1 203 ? -16.952 -2.682 21.698 1.00 94.62 203 PRO A O 1
ATOM 1633 N N . ALA A 1 204 ? -18.646 -1.252 21.362 1.00 94.31 204 ALA A N 1
ATOM 1634 C CA . ALA A 1 204 ? -19.344 -1.572 22.603 1.00 94.31 204 ALA A CA 1
ATOM 1635 C C . ALA A 1 204 ? -20.297 -2.755 22.384 1.00 94.31 204 ALA A C 1
ATOM 1637 O O . ALA A 1 204 ? -21.087 -2.736 21.441 1.00 94.31 204 ALA A O 1
ATOM 1638 N N . PHE A 1 205 ? -20.232 -3.770 23.246 1.00 94.31 205 PHE A N 1
ATOM 1639 C CA . PHE A 1 205 ? -21.114 -4.936 23.178 1.00 94.31 205 PHE A CA 1
ATOM 1640 C C . PHE A 1 205 ? -22.416 -4.692 23.952 1.00 94.31 205 PHE A C 1
ATOM 1642 O O . PHE A 1 205 ? -22.384 -4.320 25.125 1.00 94.31 205 PHE A O 1
ATOM 1649 N N . ASP A 1 206 ? -23.551 -4.926 23.297 1.00 94.06 206 ASP A N 1
ATOM 1650 C CA . ASP A 1 206 ? -24.882 -4.938 23.898 1.00 94.06 206 ASP A CA 1
ATOM 1651 C C . ASP A 1 206 ? -25.304 -6.388 24.169 1.00 94.06 206 ASP A C 1
ATOM 1653 O O . ASP A 1 206 ? -25.639 -7.145 23.253 1.00 94.06 206 ASP A O 1
ATOM 1657 N N . ALA A 1 207 ? -25.302 -6.764 25.449 1.00 92.38 207 ALA A N 1
ATOM 1658 C CA . ALA A 1 207 ? -25.658 -8.105 25.898 1.00 92.38 207 ALA A CA 1
ATOM 1659 C C . ALA A 1 207 ? -27.145 -8.444 25.701 1.00 92.38 207 ALA A C 1
ATOM 1661 O O . ALA A 1 207 ? -27.475 -9.622 25.581 1.00 92.38 207 ALA A O 1
ATOM 1662 N N . ALA A 1 208 ? -28.037 -7.450 25.650 1.00 92.88 208 ALA A N 1
ATOM 1663 C CA . ALA A 1 208 ? -29.469 -7.686 25.474 1.00 92.88 208 ALA A CA 1
ATOM 1664 C C . ALA A 1 208 ? -29.805 -8.057 24.024 1.00 92.88 208 ALA A C 1
ATOM 1666 O O . ALA A 1 208 ? -30.664 -8.902 23.781 1.00 92.88 208 ALA A O 1
ATOM 1667 N N . GLN A 1 209 ? -29.115 -7.437 23.064 1.00 90.62 209 GLN A N 1
ATOM 1668 C CA . GLN A 1 209 ? -29.329 -7.674 21.633 1.00 90.62 209 GLN A CA 1
ATOM 1669 C C . GLN A 1 209 ? -28.329 -8.671 21.028 1.00 90.62 209 GLN A C 1
ATOM 1671 O O . GLN A 1 209 ? -28.542 -9.159 19.919 1.00 90.62 209 GLN A O 1
ATOM 1676 N N . GLY A 1 210 ? -27.236 -8.982 21.734 1.00 93.00 210 GLY A N 1
ATOM 1677 C CA . GLY A 1 210 ? -26.149 -9.810 21.208 1.00 93.00 210 GLY A CA 1
ATOM 1678 C C . GLY A 1 210 ? -25.407 -9.138 20.047 1.00 93.00 210 GLY A C 1
ATOM 1679 O O . GLY A 1 210 ? -24.904 -9.815 19.149 1.00 93.00 210 GLY A O 1
ATOM 1680 N N . THR A 1 211 ? -25.370 -7.804 20.033 1.00 96.44 211 THR A N 1
ATOM 1681 C CA . THR A 1 211 ? -24.796 -7.001 18.946 1.00 96.44 211 THR A CA 1
ATOM 1682 C C . THR A 1 211 ? -23.688 -6.093 19.446 1.00 96.44 211 THR A C 1
ATOM 1684 O O . THR A 1 211 ? -23.681 -5.675 20.599 1.00 96.44 211 THR A O 1
ATOM 1687 N N . VAL A 1 212 ? -22.778 -5.724 18.555 1.00 96.94 212 VAL A N 1
ATOM 1688 C CA . VAL A 1 212 ? -21.787 -4.675 18.771 1.00 96.94 212 VAL A CA 1
ATOM 1689 C C . VAL A 1 212 ? -22.239 -3.374 18.109 1.00 96.94 212 VAL A C 1
ATOM 1691 O O . VAL A 1 212 ? -22.726 -3.364 16.975 1.00 96.94 212 VAL A O 1
ATOM 1694 N N . GLY A 1 213 ? -22.080 -2.269 18.831 1.00 96.31 213 GLY A N 1
ATOM 1695 C CA . GLY A 1 213 ? -22.391 -0.913 18.390 1.00 96.31 213 GLY A CA 1
ATOM 1696 C C . GLY A 1 213 ? -21.207 0.035 18.573 1.00 96.31 213 GLY A C 1
ATOM 1697 O O . GLY A 1 213 ? -20.128 -0.348 19.032 1.00 96.31 213 GLY A O 1
ATOM 1698 N N . ASN A 1 214 ? -21.397 1.297 18.188 1.00 96.50 214 ASN A N 1
ATOM 1699 C CA . ASN A 1 214 ? -20.361 2.314 18.340 1.00 96.50 214 ASN A CA 1
ATOM 1700 C C . ASN A 1 214 ? -19.917 2.477 19.798 1.00 96.50 214 ASN A C 1
ATOM 1702 O O . ASN A 1 214 ? -20.747 2.530 20.706 1.00 96.50 214 ASN A O 1
ATOM 1706 N N . SER A 1 215 ? -18.613 2.650 20.003 1.00 96.06 215 SER A N 1
ATOM 1707 C CA . SER A 1 215 ? -18.065 3.188 21.248 1.00 96.06 215 SER A CA 1
ATOM 1708 C C . SER A 1 215 ? -17.800 4.683 21.114 1.00 96.06 215 SER A C 1
ATOM 1710 O O . SER A 1 215 ? -17.592 5.194 20.011 1.00 96.06 215 SER A O 1
ATOM 1712 N N . TYR A 1 216 ? -17.819 5.395 22.241 1.00 95.38 216 TYR A N 1
ATOM 1713 C CA . TYR A 1 216 ? -17.796 6.855 22.265 1.00 95.38 216 TYR A CA 1
ATOM 1714 C C . TYR A 1 216 ? -16.674 7.392 23.153 1.00 95.38 216 TYR A C 1
ATOM 1716 O O . TYR A 1 216 ? -16.328 6.790 24.168 1.00 95.38 216 TYR A O 1
ATOM 1724 N N . ALA A 1 217 ? -16.137 8.546 22.770 1.00 94.19 217 ALA A N 1
ATOM 1725 C CA . ALA A 1 217 ? -15.341 9.419 23.617 1.00 94.19 217 ALA A CA 1
ATOM 1726 C C . ALA A 1 217 ? -16.227 10.586 24.073 1.00 94.19 217 ALA A C 1
ATOM 1728 O O . ALA A 1 217 ? -16.894 11.215 23.248 1.00 94.19 217 ALA A O 1
ATOM 1729 N N . GLU A 1 218 ? -16.241 10.864 25.374 1.00 93.50 218 GLU A N 1
ATOM 1730 C CA . GLU A 1 218 ? -17.030 11.943 25.970 1.00 93.50 218 GLU A CA 1
ATOM 1731 C C . GLU A 1 218 ? -16.121 13.101 26.383 1.00 93.50 218 GLU A C 1
ATOM 1733 O O . GLU A 1 218 ? -15.063 12.879 26.975 1.00 93.50 218 GLU A O 1
ATOM 1738 N N . PHE A 1 219 ? -16.507 14.328 26.033 1.00 93.75 219 PHE A N 1
ATOM 1739 C CA . PHE A 1 219 ? -15.742 15.534 26.354 1.00 93.75 219 PHE A CA 1
ATOM 1740 C C . PHE A 1 219 ? -16.590 16.803 26.242 1.00 93.75 219 PHE A C 1
ATOM 1742 O O . PHE A 1 219 ? -17.679 16.795 25.662 1.00 93.75 219 PHE A O 1
ATOM 1749 N N . ARG A 1 220 ? -16.068 17.918 26.765 1.00 93.00 220 ARG A N 1
ATOM 1750 C CA . ARG A 1 220 ? -16.651 19.253 26.576 1.00 93.00 220 ARG A CA 1
ATOM 1751 C C . ARG A 1 220 ? -16.030 19.931 25.351 1.00 93.00 220 ARG A C 1
ATOM 1753 O O . ARG A 1 220 ? -14.813 20.112 25.321 1.00 93.00 220 ARG A O 1
ATOM 1760 N N . PRO A 1 221 ? -16.815 20.340 24.337 1.00 90.38 221 PRO A N 1
ATOM 1761 C CA . PRO A 1 221 ? -16.275 20.995 23.138 1.00 90.38 221 PRO A CA 1
ATOM 1762 C C . PRO A 1 221 ? -15.494 22.290 23.420 1.00 90.38 221 PRO A C 1
ATOM 1764 O O . PRO A 1 221 ? -14.605 22.665 22.652 1.00 90.38 221 PRO A O 1
ATOM 1767 N N . GLU A 1 222 ? -15.818 22.968 24.521 1.00 88.81 222 GLU A N 1
ATOM 1768 C CA . GLU A 1 222 ? -15.159 24.199 24.969 1.00 88.81 222 GLU A CA 1
ATOM 1769 C C . GLU A 1 222 ? -13.718 23.954 25.441 1.00 88.81 222 GLU A C 1
ATOM 1771 O O . GLU A 1 222 ? -12.850 24.793 25.205 1.00 88.81 222 GLU A O 1
ATOM 1776 N N . GLU A 1 223 ? -13.440 22.778 26.009 1.00 91.12 223 GLU A N 1
ATOM 1777 C CA . GLU A 1 223 ? -12.116 22.378 26.509 1.00 91.12 223 GLU A CA 1
ATOM 1778 C C . GLU A 1 223 ? -11.171 21.915 25.388 1.00 91.12 223 GLU A C 1
ATOM 1780 O O . GLU A 1 223 ? -9.963 21.776 25.595 1.00 91.12 223 GLU A O 1
ATOM 1785 N N . LEU A 1 224 ? -11.695 21.696 24.174 1.00 92.31 224 LEU A N 1
ATOM 1786 C CA . LEU A 1 224 ? -10.870 21.351 23.022 1.00 92.31 224 LEU A CA 1
ATOM 1787 C C . LEU A 1 224 ? -9.943 22.511 22.646 1.00 92.31 224 LEU A C 1
ATOM 1789 O O . LEU A 1 224 ? -10.361 23.667 22.522 1.00 92.31 224 LEU A O 1
ATOM 1793 N N . ARG A 1 225 ? -8.689 22.165 22.340 1.00 92.75 225 ARG A N 1
ATOM 1794 C CA . ARG A 1 225 ? -7.719 23.069 21.703 1.00 92.75 225 ARG A CA 1
ATOM 1795 C C . ARG A 1 225 ? -8.238 23.548 20.344 1.00 92.75 225 ARG A C 1
ATOM 1797 O O . ARG A 1 225 ? -9.032 22.859 19.711 1.00 92.75 225 ARG A O 1
ATOM 1804 N N . SER A 1 226 ? -7.726 24.672 19.839 1.00 93.88 226 SER A N 1
ATOM 1805 C CA . SER A 1 226 ? -8.168 25.274 18.568 1.00 93.88 226 SER A CA 1
ATOM 1806 C C . SER A 1 226 ? -8.141 24.294 17.387 1.00 93.88 226 SER A C 1
ATOM 1808 O O . SER A 1 226 ? -9.112 24.206 16.639 1.00 93.88 226 SER A O 1
ATOM 1810 N N . LEU A 1 227 ? -7.062 23.510 17.258 1.00 94.06 227 LEU A N 1
ATOM 1811 C CA . LEU A 1 227 ? -6.939 22.488 16.214 1.00 94.06 227 LEU A CA 1
ATOM 1812 C C . LEU A 1 227 ? -7.962 21.358 16.401 1.00 94.06 227 LEU A C 1
ATOM 1814 O O . LEU A 1 227 ? -8.640 20.984 15.451 1.00 94.06 227 LEU A O 1
ATOM 1818 N N . GLY A 1 228 ? -8.128 20.860 17.627 1.00 94.00 228 GLY A N 1
ATOM 1819 C CA . GLY A 1 228 ? -9.111 19.827 17.955 1.00 94.00 228 GLY A CA 1
ATOM 1820 C C . GLY A 1 228 ? -10.542 20.291 17.699 1.00 94.00 228 GLY A C 1
ATOM 1821 O O . GLY A 1 228 ? -11.339 19.545 17.143 1.00 94.00 228 GLY A O 1
ATOM 1822 N N . ARG A 1 229 ? -10.859 21.552 18.007 1.00 95.00 229 ARG A N 1
ATOM 1823 C CA . ARG A 1 229 ? -12.167 22.157 17.728 1.00 95.00 229 ARG A CA 1
ATOM 1824 C C . ARG A 1 229 ? -12.438 22.256 16.226 1.00 95.00 229 ARG A C 1
ATOM 1826 O O . ARG A 1 229 ? -13.538 21.916 15.796 1.00 95.00 229 ARG A O 1
ATOM 1833 N N . LEU A 1 230 ? -11.440 22.656 15.433 1.00 95.44 230 LEU A N 1
ATOM 1834 C CA . LEU A 1 230 ? -11.528 22.661 13.969 1.00 95.44 230 LEU A CA 1
ATOM 1835 C C . LEU A 1 230 ? -11.741 21.244 13.420 1.00 95.44 230 LEU A C 1
ATOM 1837 O O . LEU A 1 230 ? -12.658 21.029 12.633 1.00 95.44 230 LEU A O 1
ATOM 1841 N N . VAL A 1 231 ? -10.939 20.270 13.860 1.00 95.38 231 VAL A N 1
ATOM 1842 C CA . VAL A 1 231 ? -11.064 18.869 13.428 1.00 95.38 231 VAL A CA 1
ATOM 1843 C C . VAL A 1 231 ? -12.436 18.305 13.796 1.00 95.38 231 VAL A C 1
ATOM 1845 O O . VAL A 1 231 ? -13.101 17.721 12.945 1.00 95.38 231 VAL A O 1
ATOM 1848 N N . PHE A 1 232 ? -12.900 18.526 15.026 1.00 95.88 232 PHE A N 1
ATOM 1849 C CA . PHE A 1 232 ? -14.235 18.123 15.465 1.00 95.88 232 PHE A CA 1
ATOM 1850 C C . PHE A 1 232 ? -15.336 18.751 14.600 1.00 95.88 232 PHE A C 1
ATOM 1852 O O . PHE A 1 232 ? -16.260 18.054 14.177 1.00 95.88 232 PHE A O 1
ATOM 1859 N N . TRP A 1 233 ? -15.223 20.045 14.284 1.00 95.25 233 TRP A N 1
ATOM 1860 C CA . TRP A 1 233 ? -16.161 20.735 13.400 1.00 95.25 233 TRP A CA 1
ATOM 1861 C C . TRP A 1 233 ? -16.181 20.130 11.991 1.00 95.25 233 TRP A C 1
ATOM 1863 O O . TRP A 1 233 ? -17.264 19.863 11.471 1.00 95.25 233 TRP A O 1
ATOM 1873 N N . VAL A 1 234 ? -15.016 19.843 11.398 1.00 95.81 234 VAL A N 1
ATOM 1874 C CA . VAL A 1 234 ? -14.910 19.183 10.083 1.00 95.81 234 VAL A CA 1
ATOM 1875 C C . VAL A 1 234 ? -15.575 17.805 10.127 1.00 95.81 234 VAL A C 1
ATOM 1877 O O . VAL A 1 234 ? -16.477 17.533 9.335 1.00 95.81 234 VAL A O 1
ATOM 1880 N N . LEU A 1 235 ? -15.195 16.956 11.086 1.00 95.69 235 LEU A N 1
ATOM 1881 C CA . LEU A 1 235 ? -15.733 15.599 11.221 1.00 95.69 235 LEU A CA 1
ATOM 1882 C C . LEU A 1 235 ? -17.261 15.599 11.376 1.00 95.69 235 LEU A C 1
ATOM 1884 O O . LEU A 1 235 ? -17.949 14.802 10.735 1.00 95.69 235 LEU A O 1
ATOM 1888 N N . LYS A 1 236 ? -17.798 16.515 12.191 1.00 95.06 236 LYS A N 1
ATOM 1889 C CA . LYS A 1 236 ? -19.243 16.687 12.390 1.00 95.06 236 LYS A CA 1
ATOM 1890 C C . LYS A 1 236 ? -19.940 17.186 11.120 1.00 95.06 236 LYS A C 1
ATOM 1892 O O . LYS A 1 236 ? -20.992 16.662 10.763 1.00 95.06 236 LYS A O 1
ATOM 1897 N N . THR A 1 237 ? -19.362 18.172 10.433 1.00 96.31 237 THR A N 1
ATOM 1898 C CA . THR A 1 237 ? -19.948 18.795 9.231 1.00 96.31 237 THR A CA 1
ATOM 1899 C C . THR A 1 237 ? -20.054 17.802 8.077 1.00 96.31 237 THR A C 1
ATOM 1901 O O . THR A 1 237 ? -21.104 17.702 7.446 1.00 96.31 237 THR A O 1
ATOM 1904 N N . PHE A 1 238 ? -19.008 17.003 7.852 1.00 95.81 238 PHE A N 1
ATOM 1905 C CA . PHE A 1 238 ? -18.985 15.976 6.806 1.00 95.81 238 PHE A CA 1
ATOM 1906 C C . PHE A 1 238 ? -19.652 14.654 7.217 1.00 95.81 238 PHE A C 1
ATOM 1908 O O . PHE A 1 238 ? -19.586 13.688 6.463 1.00 95.81 238 PHE A O 1
ATOM 1915 N N . ARG A 1 239 ? -20.304 14.598 8.391 1.00 93.69 239 ARG A N 1
ATOM 1916 C CA . ARG A 1 239 ? -20.958 13.390 8.928 1.00 93.69 239 ARG A CA 1
ATOM 1917 C C . ARG A 1 239 ? -20.028 12.173 8.934 1.00 93.69 239 ARG A C 1
ATOM 1919 O O . ARG A 1 239 ? -20.427 11.070 8.586 1.00 93.69 239 ARG A O 1
ATOM 1926 N N . LEU A 1 240 ? -18.772 12.385 9.320 1.00 94.12 240 LEU A N 1
ATOM 1927 C CA . LEU A 1 240 ? -17.788 11.309 9.449 1.00 94.12 240 LEU A CA 1
ATOM 1928 C C . LEU A 1 240 ? -17.842 10.646 10.830 1.00 94.12 240 LEU A C 1
ATOM 1930 O O . LEU A 1 240 ? -17.335 9.544 10.997 1.00 94.12 240 LEU A O 1
ATOM 1934 N N . VAL A 1 241 ? -18.476 11.298 11.808 1.00 95.31 241 VAL A N 1
ATOM 1935 C CA . VAL A 1 241 ? -18.614 10.823 13.190 1.00 95.31 241 VAL A CA 1
ATOM 1936 C C . VAL A 1 241 ? -20.066 10.860 13.642 1.00 95.31 241 VAL A C 1
ATOM 1938 O O . VAL A 1 241 ? -20.814 11.779 13.301 1.00 95.31 241 VAL A O 1
ATOM 1941 N N . HIS A 1 242 ? -20.444 9.903 14.484 1.00 94.94 242 HIS A N 1
ATOM 1942 C CA . HIS A 1 242 ? -21.707 9.967 15.204 1.00 94.94 242 HIS A CA 1
ATOM 1943 C C . HIS A 1 242 ? -21.540 10.843 16.447 1.00 94.94 242 HIS A C 1
ATOM 1945 O O . HIS A 1 242 ? -20.662 10.586 17.272 1.00 94.94 242 HIS A O 1
ATOM 1951 N N . VAL A 1 243 ? -22.373 11.875 16.585 1.00 95.12 243 VAL A N 1
ATOM 1952 C CA . VAL A 1 243 ? -22.336 12.807 17.718 1.00 95.12 243 VAL A CA 1
ATOM 1953 C C . VAL A 1 243 ? -23.687 12.798 18.415 1.00 95.12 243 VAL A C 1
ATOM 1955 O O . VAL A 1 243 ? -24.707 13.035 17.771 1.00 95.12 243 VAL A O 1
ATOM 1958 N N . ARG A 1 244 ? -23.688 12.568 19.729 1.00 94.19 244 ARG A N 1
ATOM 1959 C CA . ARG A 1 244 ? -24.892 12.584 20.570 1.00 94.19 244 ARG A CA 1
ATOM 1960 C C . ARG A 1 244 ? -24.665 13.383 21.863 1.00 94.19 244 ARG A C 1
ATOM 1962 O O . ARG A 1 244 ? -23.507 13.573 22.250 1.00 94.19 244 ARG A O 1
ATOM 1969 N N . PRO A 1 245 ? -25.733 13.867 22.522 1.00 92.75 245 PRO A N 1
ATOM 1970 C CA . PRO A 1 245 ? -25.621 14.499 23.835 1.00 92.75 245 PRO A CA 1
ATOM 1971 C C . PRO A 1 245 ? -24.984 13.540 24.851 1.00 92.75 245 PRO A C 1
ATOM 1973 O O . PRO A 1 245 ? -25.237 12.334 24.799 1.00 92.75 245 PRO A O 1
ATOM 1976 N N . GLY A 1 246 ? -24.125 14.064 25.726 1.00 90.00 246 GLY A N 1
ATOM 1977 C CA . GLY A 1 246 ? -23.487 13.298 26.797 1.00 90.00 246 GLY A CA 1
ATOM 1978 C C . GLY A 1 246 ? -24.382 13.097 28.019 1.00 90.00 246 GLY A C 1
ATOM 1979 O O . GLY A 1 246 ? -25.536 13.520 28.044 1.00 90.00 246 GLY A O 1
ATOM 1980 N N . ALA A 1 247 ? -23.835 12.440 29.044 1.00 85.06 247 ALA A N 1
ATOM 1981 C CA . ALA A 1 247 ? -24.573 12.103 30.266 1.00 85.06 247 ALA A CA 1
ATOM 1982 C C . ALA A 1 247 ? -24.873 13.315 31.171 1.00 85.06 247 ALA A C 1
ATOM 1984 O O . ALA A 1 247 ? -25.736 13.238 32.044 1.00 85.06 247 ALA A O 1
ATOM 1985 N N . SER A 1 248 ? -24.154 14.424 30.998 1.00 87.88 248 SER A N 1
ATOM 1986 C CA . SER A 1 248 ? -24.330 15.656 31.775 1.00 87.88 248 SER A CA 1
ATOM 1987 C C . SER A 1 248 ? -24.414 16.870 30.860 1.00 87.88 248 SER A C 1
ATOM 1989 O O . SER A 1 248 ? -23.952 16.832 29.718 1.00 87.88 248 SER A O 1
ATOM 1991 N N . ASP A 1 249 ? -24.976 17.958 31.382 1.00 83.94 249 ASP A N 1
ATOM 1992 C CA . ASP A 1 249 ? -25.155 19.185 30.614 1.00 83.94 249 ASP A CA 1
ATOM 1993 C C . ASP A 1 249 ? -23.803 19.743 30.125 1.00 83.94 249 ASP A C 1
ATOM 1995 O O . ASP A 1 249 ? -22.802 19.748 30.853 1.00 83.94 249 ASP A O 1
ATOM 1999 N N . GLY A 1 250 ? -23.753 20.130 28.851 1.00 85.31 250 GLY A N 1
ATOM 2000 C CA . GLY A 1 250 ? -22.533 20.569 28.159 1.00 85.31 250 GLY A CA 1
ATOM 2001 C C . GLY A 1 250 ? -21.554 19.467 27.706 1.00 85.31 250 GLY A C 1
ATOM 2002 O O . GLY A 1 250 ? -20.589 19.782 27.002 1.00 85.31 250 GLY A O 1
ATOM 2003 N N . LEU A 1 251 ? -21.767 18.187 28.050 1.00 92.88 251 LEU A N 1
ATOM 2004 C CA . LEU A 1 251 ? -20.960 17.078 27.518 1.00 92.88 251 LEU A CA 1
ATOM 2005 C C . LEU A 1 251 ? -21.480 16.596 26.162 1.00 92.88 251 LEU A C 1
ATOM 2007 O O . LEU A 1 251 ? -22.683 16.536 25.904 1.00 92.88 251 LEU A O 1
ATOM 2011 N N . VAL A 1 252 ? -20.547 16.194 25.300 1.00 94.50 252 VAL A N 1
ATOM 2012 C CA . VAL A 1 252 ? -20.832 15.616 23.986 1.00 94.50 252 VAL A CA 1
ATOM 2013 C C . VAL A 1 252 ? -20.134 14.269 23.865 1.00 94.50 252 VAL A C 1
ATOM 2015 O O . VAL A 1 252 ? -18.959 14.135 24.204 1.00 94.50 252 VAL A O 1
ATOM 2018 N N . GLN A 1 253 ? -20.852 13.279 23.338 1.00 94.94 253 GLN A N 1
ATOM 2019 C CA . GLN A 1 253 ? -20.306 11.971 22.997 1.00 94.94 253 GLN A CA 1
ATOM 2020 C C . GLN A 1 253 ? -20.088 11.872 21.491 1.00 94.94 253 GLN A C 1
ATOM 2022 O O . GLN A 1 253 ? -21.026 11.988 20.701 1.00 94.94 253 GLN A O 1
ATOM 2027 N N . MET A 1 254 ? -18.844 11.623 21.097 1.00 95.62 254 MET A N 1
ATOM 2028 C CA . MET A 1 254 ? -18.436 11.408 19.712 1.00 95.62 254 MET A CA 1
ATOM 2029 C C . MET A 1 254 ? -18.011 9.953 19.530 1.00 95.62 254 MET A C 1
ATOM 2031 O O . MET A 1 254 ? -17.276 9.428 20.364 1.00 95.62 254 MET A O 1
ATOM 2035 N N . SER A 1 255 ? -18.434 9.297 18.449 1.00 96.62 255 SER A N 1
ATOM 2036 C CA . SER A 1 255 ? -17.949 7.954 18.115 1.00 96.62 255 SER A CA 1
ATOM 2037 C C . SER A 1 255 ? -16.423 7.936 18.052 1.00 96.62 255 SER A C 1
ATOM 2039 O O . SER A 1 255 ? -15.821 8.845 17.474 1.00 96.62 255 SER A O 1
ATOM 2041 N N . ASN A 1 256 ? -15.797 6.895 18.599 1.00 97.25 256 ASN A N 1
ATOM 2042 C CA . ASN A 1 256 ? -14.350 6.728 18.513 1.00 97.25 256 ASN A CA 1
ATOM 2043 C C . ASN A 1 256 ? -13.887 6.718 17.052 1.00 97.25 256 ASN A C 1
ATOM 2045 O O . ASN A 1 256 ? -14.538 6.139 16.181 1.00 97.25 256 ASN A O 1
ATOM 2049 N N . LEU A 1 257 ? -12.750 7.360 16.788 1.00 96.94 257 LEU A N 1
ATOM 2050 C CA . LEU A 1 257 ? -12.231 7.537 15.437 1.00 96.94 257 LEU A CA 1
ATOM 2051 C C . LEU A 1 257 ? -11.470 6.284 15.008 1.00 96.94 257 LEU A C 1
ATOM 2053 O O . LEU A 1 257 ? -10.245 6.232 15.051 1.00 96.94 257 LEU A O 1
ATOM 2057 N N . THR A 1 258 ? -12.213 5.243 14.647 1.00 97.25 258 THR A N 1
ATOM 2058 C CA . THR A 1 258 ? -11.684 4.020 14.036 1.00 97.25 258 THR A CA 1
ATOM 2059 C C . THR A 1 258 ? -12.574 3.607 12.873 1.00 97.25 258 THR A C 1
ATOM 2061 O O . THR A 1 258 ? -13.781 3.860 12.875 1.00 97.25 258 THR A O 1
ATOM 2064 N N . LEU A 1 259 ? -11.996 2.947 11.872 1.00 97.12 259 LEU A N 1
ATOM 2065 C CA . LEU A 1 259 ? -12.742 2.461 10.712 1.00 97.12 259 LEU A CA 1
ATOM 2066 C C . LEU A 1 259 ? -13.826 1.448 11.124 1.00 97.12 259 LEU A C 1
ATOM 2068 O O . LEU A 1 259 ? -14.901 1.424 10.534 1.00 97.12 259 LEU A O 1
ATOM 2072 N N . ILE A 1 260 ? -13.593 0.698 12.208 1.00 97.56 260 ILE A N 1
ATOM 2073 C CA . ILE A 1 260 ? -14.575 -0.198 12.840 1.00 97.56 260 ILE A CA 1
ATOM 2074 C C . ILE A 1 260 ? -15.826 0.583 13.269 1.00 97.56 260 ILE A C 1
ATOM 2076 O O . ILE A 1 260 ? -16.947 0.231 12.902 1.00 97.56 260 ILE A O 1
ATOM 2080 N N . ASN A 1 261 ? -15.639 1.681 14.009 1.00 97.50 261 ASN A N 1
ATOM 2081 C CA . ASN A 1 261 ? -16.739 2.547 14.429 1.00 97.50 261 ASN A CA 1
ATOM 2082 C C . ASN A 1 261 ? -17.398 3.251 13.240 1.00 97.50 261 ASN A C 1
ATOM 2084 O O . ASN A 1 261 ? -18.616 3.406 13.227 1.00 97.50 261 ASN A O 1
ATOM 2088 N N . PHE A 1 262 ? -16.634 3.643 12.223 1.00 97.06 262 PHE A N 1
ATOM 2089 C CA . PHE A 1 262 ? -17.211 4.237 11.019 1.00 97.06 262 PHE A CA 1
ATOM 2090 C C . PHE A 1 262 ? -18.135 3.256 10.277 1.00 97.06 262 PHE A C 1
ATOM 2092 O O . PHE A 1 262 ? -19.242 3.628 9.898 1.00 97.06 262 PHE A O 1
ATOM 2099 N N . VAL A 1 263 ? -17.743 1.984 10.144 1.00 97.25 263 VAL A N 1
ATOM 2100 C CA . VAL A 1 263 ? -18.595 0.935 9.550 1.00 97.25 263 VAL A CA 1
ATOM 2101 C C . VAL A 1 263 ? -19.856 0.698 10.385 1.00 97.25 263 VAL A C 1
ATOM 2103 O O . VAL A 1 263 ? -20.941 0.574 9.821 1.00 97.25 263 VAL A O 1
ATOM 2106 N N . LEU A 1 264 ? -19.752 0.691 11.715 1.00 97.31 264 LEU A N 1
ATOM 2107 C CA . LEU A 1 264 ? -20.921 0.588 12.598 1.00 97.31 264 LEU A CA 1
ATOM 2108 C C . LEU A 1 264 ? -21.844 1.805 12.508 1.00 97.31 264 LEU A C 1
ATOM 2110 O O . LEU A 1 264 ? -23.059 1.652 12.554 1.00 97.31 264 LEU A O 1
ATOM 2114 N N . TYR A 1 265 ? -21.287 3.000 12.326 1.00 96.25 265 TYR A N 1
ATOM 2115 C CA . TYR A 1 265 ? -22.080 4.203 12.100 1.00 96.25 265 TYR A CA 1
ATOM 2116 C C . TYR A 1 265 ? -22.811 4.146 10.749 1.00 96.25 265 TYR A C 1
ATOM 2118 O O . TYR A 1 265 ? -23.994 4.468 10.676 1.00 96.25 265 TYR A O 1
ATOM 2126 N N . ALA A 1 266 ? -22.132 3.689 9.694 1.00 96.06 266 ALA A N 1
ATOM 2127 C CA . ALA A 1 266 ? -22.689 3.621 8.346 1.00 96.06 266 ALA A CA 1
ATOM 2128 C C . ALA A 1 266 ? -23.753 2.521 8.172 1.00 96.06 266 ALA A C 1
ATOM 2130 O O . ALA A 1 266 ? -24.735 2.729 7.463 1.00 96.06 266 ALA A O 1
ATOM 2131 N N . PHE A 1 267 ? -23.567 1.354 8.798 1.00 96.88 267 PHE A N 1
ATOM 2132 C CA . PHE A 1 267 ? -24.424 0.175 8.600 1.00 96.88 267 PHE A CA 1
ATOM 2133 C C . PHE A 1 267 ? -25.244 -0.230 9.833 1.00 96.88 267 PHE A C 1
ATOM 2135 O O . PHE A 1 267 ? -25.970 -1.225 9.781 1.00 96.88 267 PHE A O 1
ATOM 2142 N N . GLY A 1 268 ? -25.117 0.510 10.932 1.00 96.12 268 GLY A N 1
ATOM 2143 C CA . GLY A 1 268 ? -25.782 0.238 12.202 1.00 96.12 268 GLY A CA 1
ATOM 2144 C C . GLY A 1 268 ? -25.157 -0.904 13.022 1.00 96.12 268 GLY A C 1
ATOM 2145 O O . GLY A 1 268 ? -24.246 -1.604 12.554 1.00 96.12 268 GLY A O 1
ATOM 2146 N N . PRO A 1 269 ? -25.659 -1.109 14.258 1.00 97.19 269 PRO A N 1
ATOM 2147 C CA . PRO A 1 269 ? -25.263 -2.217 15.121 1.00 97.19 269 PRO A CA 1
ATOM 2148 C C . PRO A 1 269 ? -25.516 -3.569 14.455 1.00 97.19 269 PRO A C 1
ATOM 2150 O O . PRO A 1 269 ? -26.503 -3.765 13.745 1.00 97.19 269 PRO A O 1
ATOM 2153 N N . CYS A 1 270 ? -24.618 -4.519 14.675 1.00 97.56 270 CYS A N 1
ATOM 2154 C CA . CYS A 1 270 ? -24.728 -5.861 14.109 1.00 97.56 270 CYS A CA 1
ATOM 2155 C C . CYS A 1 270 ? -24.023 -6.875 15.006 1.00 97.56 270 CYS A C 1
ATOM 2157 O O . CYS A 1 270 ? -23.350 -6.499 15.962 1.00 97.56 270 CYS A O 1
ATOM 2159 N N . ARG A 1 271 ? -24.172 -8.171 14.726 1.00 96.75 271 ARG A N 1
ATOM 2160 C CA . ARG A 1 271 ? -23.354 -9.186 15.399 1.00 96.75 271 ARG A CA 1
ATOM 2161 C C . ARG A 1 271 ? -21.874 -9.008 15.050 1.00 96.75 271 ARG A C 1
ATOM 2163 O O . ARG A 1 271 ? -21.528 -8.506 13.981 1.00 96.75 271 ARG A O 1
ATOM 2170 N N . GLU A 1 272 ? -21.005 -9.440 15.953 1.00 97.19 272 GLU A N 1
ATOM 2171 C CA . GLU A 1 272 ? -19.558 -9.251 15.827 1.00 97.19 272 GLU A CA 1
ATOM 2172 C C . GLU A 1 272 ? -18.955 -9.963 14.601 1.00 97.19 272 GLU A C 1
ATOM 2174 O O . GLU A 1 272 ? -18.131 -9.383 13.894 1.00 97.19 272 GLU A O 1
ATOM 2179 N N . ASP A 1 273 ? -19.416 -11.176 14.283 1.00 96.88 273 ASP A N 1
ATOM 2180 C CA . ASP A 1 273 ? -19.024 -11.911 13.073 1.00 96.88 273 ASP A CA 1
ATOM 2181 C C . ASP A 1 273 ? -19.409 -11.170 11.790 1.00 96.88 273 ASP A C 1
ATOM 2183 O O . ASP A 1 273 ? -18.620 -11.082 10.849 1.00 96.88 273 ASP A O 1
ATOM 2187 N N . VAL A 1 274 ? -20.603 -10.577 11.763 1.00 97.88 274 VAL A N 1
ATOM 2188 C CA . VAL A 1 274 ? -21.068 -9.766 10.632 1.00 97.88 274 VAL A CA 1
ATOM 2189 C C . VAL A 1 274 ? -20.212 -8.509 10.475 1.00 97.88 274 VAL A C 1
ATOM 2191 O O . VAL A 1 274 ? -19.855 -8.152 9.349 1.00 97.88 274 VAL A O 1
ATOM 2194 N N . LEU A 1 275 ? -19.844 -7.853 11.580 1.00 98.19 275 LEU A N 1
ATOM 2195 C CA . LEU A 1 275 ? -18.923 -6.716 11.557 1.00 98.19 275 LEU A CA 1
ATOM 2196 C C . LEU A 1 275 ? -17.557 -7.123 10.991 1.00 98.19 275 LEU A C 1
ATOM 2198 O O . LEU A 1 275 ? -17.056 -6.452 10.088 1.00 98.19 275 LEU A O 1
ATOM 2202 N N . CYS A 1 276 ? -16.991 -8.233 11.470 1.00 98.25 276 CYS A N 1
ATOM 2203 C CA . CYS A 1 276 ? -15.732 -8.778 10.967 1.00 98.25 276 CYS A CA 1
ATOM 2204 C C . CYS A 1 276 ? -15.806 -9.023 9.452 1.00 98.25 276 CYS A C 1
ATOM 2206 O O . CYS A 1 276 ? -15.005 -8.477 8.694 1.00 98.25 276 CYS A O 1
ATOM 2208 N N . CYS A 1 277 ? -16.840 -9.726 8.981 1.00 98.44 277 CYS A N 1
ATOM 2209 C CA . CYS A 1 277 ? -17.066 -9.979 7.558 1.00 98.44 277 CYS A CA 1
ATOM 2210 C C . CYS A 1 277 ? -17.181 -8.693 6.724 1.00 98.44 277 CYS A C 1
ATOM 2212 O O . CYS A 1 277 ? -16.624 -8.634 5.629 1.00 98.44 277 CYS A O 1
ATOM 2214 N N . ARG A 1 278 ? -17.856 -7.646 7.221 1.00 98.25 278 ARG A N 1
ATOM 2215 C CA . ARG A 1 278 ? -17.946 -6.341 6.532 1.00 98.25 278 ARG A CA 1
ATOM 2216 C C . ARG A 1 278 ? -16.574 -5.678 6.385 1.00 98.25 278 ARG A C 1
ATOM 2218 O O . ARG A 1 278 ? -16.256 -5.161 5.315 1.00 98.25 278 ARG A O 1
ATOM 2225 N N . LEU A 1 279 ? -15.751 -5.717 7.432 1.00 98.44 279 LEU A N 1
ATOM 2226 C CA . LEU A 1 279 ? -14.396 -5.153 7.416 1.00 98.44 279 LEU A CA 1
ATOM 2227 C C . LEU A 1 279 ? -13.458 -5.956 6.498 1.00 98.44 279 LEU A C 1
ATOM 2229 O O . LEU A 1 279 ? -12.666 -5.366 5.763 1.00 98.44 279 LEU A O 1
ATOM 2233 N N . LEU A 1 280 ? -13.585 -7.287 6.471 1.00 98.62 280 LEU A N 1
ATOM 2234 C CA . LEU A 1 280 ? -12.844 -8.144 5.540 1.00 98.62 280 LEU A CA 1
ATOM 2235 C C . LEU A 1 280 ? -13.302 -7.957 4.090 1.00 98.62 280 LEU A C 1
ATOM 2237 O O . LEU A 1 280 ? -12.468 -7.936 3.188 1.00 98.62 280 LEU A O 1
ATOM 2241 N N . ALA A 1 281 ? -14.598 -7.751 3.850 1.00 98.38 281 ALA A N 1
ATOM 2242 C CA . ALA A 1 281 ? -15.105 -7.406 2.526 1.00 98.38 281 ALA A CA 1
ATOM 2243 C C . ALA A 1 281 ? -14.517 -6.072 2.039 1.00 98.38 281 ALA A C 1
ATOM 2245 O O . ALA A 1 281 ? -14.068 -5.988 0.897 1.00 98.38 281 ALA A O 1
ATOM 2246 N N . LEU A 1 282 ? -14.429 -5.059 2.912 1.00 97.62 282 LEU A N 1
ATOM 2247 C CA . LEU A 1 282 ? -13.738 -3.803 2.601 1.00 97.62 282 LEU A CA 1
ATOM 2248 C C . LEU A 1 282 ? -12.262 -4.041 2.240 1.00 97.62 282 LEU A C 1
ATOM 2250 O O . LEU A 1 282 ? -11.774 -3.476 1.263 1.00 97.62 282 LEU A O 1
ATOM 2254 N N . GLN A 1 283 ? -11.570 -4.921 2.969 1.00 98.44 283 GLN A N 1
ATOM 2255 C CA . GLN A 1 283 ? -10.193 -5.308 2.654 1.00 98.44 283 GLN A CA 1
ATOM 2256 C C . GLN A 1 283 ? -10.067 -5.963 1.273 1.00 98.44 283 GLN A C 1
ATOM 2258 O O . GLN A 1 283 ? -9.187 -5.585 0.499 1.00 98.44 283 GLN A O 1
ATOM 2263 N N . VAL A 1 284 ? -10.960 -6.896 0.930 1.00 98.50 284 VAL A N 1
ATOM 2264 C CA . VAL A 1 284 ? -10.991 -7.532 -0.398 1.00 98.50 284 VAL A CA 1
ATOM 2265 C C . VAL A 1 284 ? -11.256 -6.498 -1.494 1.00 98.50 284 VAL A C 1
ATOM 2267 O O . VAL A 1 284 ? -10.550 -6.491 -2.500 1.00 98.50 284 VAL A O 1
ATOM 2270 N N . LEU A 1 285 ? -12.216 -5.588 -1.296 1.00 97.62 285 LEU A N 1
ATOM 2271 C CA . LEU A 1 285 ? -12.516 -4.505 -2.240 1.00 97.62 285 LEU A CA 1
ATOM 2272 C C . LEU A 1 285 ? -11.291 -3.612 -2.491 1.00 97.62 285 LEU A C 1
ATOM 2274 O O . LEU A 1 285 ? -10.966 -3.326 -3.645 1.00 97.62 285 LEU A O 1
ATOM 2278 N N . CYS A 1 286 ? -10.568 -3.222 -1.438 1.00 96.50 286 CYS A N 1
ATOM 2279 C CA . CYS A 1 286 ? -9.327 -2.458 -1.571 1.00 96.50 286 CYS A CA 1
ATOM 2280 C C . CYS A 1 286 ? -8.224 -3.250 -2.294 1.00 96.50 286 CYS A C 1
ATOM 2282 O O . CYS A 1 286 ? -7.538 -2.690 -3.150 1.00 96.50 286 CYS A O 1
ATOM 2284 N N . SER A 1 287 ? -8.084 -4.554 -2.031 1.00 96.62 287 SER A N 1
ATOM 2285 C CA . SER A 1 287 ? -7.153 -5.415 -2.774 1.00 96.62 287 SER A CA 1
ATOM 2286 C C . SER A 1 287 ? -7.515 -5.535 -4.257 1.00 96.62 287 SER A C 1
ATOM 2288 O O . SER A 1 287 ? -6.630 -5.486 -5.112 1.00 96.62 287 SER A O 1
ATOM 2290 N N . MET A 1 288 ? -8.801 -5.637 -4.598 1.00 95.44 288 MET A N 1
ATOM 2291 C CA . MET A 1 288 ? -9.247 -5.634 -5.995 1.00 95.44 288 MET A CA 1
ATOM 2292 C C . MET A 1 288 ? -8.967 -4.293 -6.676 1.00 95.44 288 MET A C 1
ATOM 2294 O O . MET A 1 288 ? -8.492 -4.277 -7.810 1.00 95.44 288 MET A O 1
ATOM 2298 N N . LEU A 1 289 ? -9.186 -3.170 -5.983 1.00 91.94 289 LEU A N 1
ATOM 2299 C CA . LEU A 1 289 ? -8.819 -1.843 -6.480 1.00 91.94 289 LEU A CA 1
ATOM 2300 C C . LEU A 1 289 ? -7.305 -1.731 -6.714 1.00 91.94 289 LEU A C 1
ATOM 2302 O O . LEU A 1 289 ? -6.874 -1.171 -7.722 1.00 91.94 289 LEU A O 1
ATOM 2306 N N . CYS A 1 290 ? -6.485 -2.304 -5.831 1.00 89.94 290 CYS A N 1
ATOM 2307 C CA . CYS A 1 290 ? -5.040 -2.402 -6.033 1.00 89.94 290 CYS A CA 1
ATOM 2308 C C . CYS A 1 290 ? -4.706 -3.169 -7.325 1.00 89.94 290 CYS A C 1
ATOM 2310 O O . CYS A 1 290 ? -3.914 -2.701 -8.140 1.00 89.94 290 CYS A O 1
ATOM 2312 N N . PHE A 1 291 ? -5.354 -4.306 -7.583 1.00 86.81 291 PHE A N 1
ATOM 2313 C CA . PHE A 1 291 ? -5.132 -5.044 -8.827 1.00 86.81 291 PHE A CA 1
ATOM 2314 C C . PHE A 1 291 ? -5.619 -4.293 -10.068 1.00 86.81 291 PHE A C 1
ATOM 2316 O O . PHE A 1 291 ? -4.899 -4.244 -11.066 1.00 86.81 291 PHE A O 1
ATOM 2323 N N . ALA A 1 292 ? -6.791 -3.664 -10.003 1.00 85.19 292 ALA A N 1
ATOM 2324 C CA . ALA A 1 292 ? -7.322 -2.849 -11.091 1.00 85.19 292 ALA A CA 1
ATOM 2325 C C . ALA A 1 292 ? -6.396 -1.664 -11.406 1.00 85.19 292 ALA A C 1
ATOM 2327 O O . ALA A 1 292 ? -6.094 -1.399 -12.570 1.00 85.19 292 ALA A O 1
ATOM 2328 N N . THR A 1 293 ? -5.871 -0.992 -10.380 1.00 78.38 293 THR A N 1
ATOM 2329 C CA . THR A 1 293 ? -4.926 0.117 -10.561 1.00 78.38 293 THR A CA 1
ATOM 2330 C C . THR A 1 293 ? -3.587 -0.372 -11.112 1.00 78.38 293 THR A C 1
ATOM 2332 O O . THR A 1 293 ? -3.099 0.172 -12.101 1.00 78.38 293 THR A O 1
ATOM 2335 N N . ARG A 1 294 ? -3.019 -1.443 -10.547 1.00 74.44 294 ARG A N 1
ATOM 2336 C CA . ARG A 1 294 ? -1.716 -1.984 -10.957 1.00 74.44 294 ARG A CA 1
ATOM 2337 C C . ARG A 1 294 ? -1.719 -2.609 -12.349 1.00 74.44 294 ARG A C 1
ATOM 2339 O O . ARG A 1 294 ? -0.730 -2.482 -13.060 1.00 74.44 294 ARG A O 1
ATOM 2346 N N . PHE A 1 295 ? -2.773 -3.325 -12.728 1.00 74.25 295 PHE A N 1
ATOM 2347 C CA . PHE A 1 295 ? -2.795 -4.077 -13.986 1.00 74.25 295 PHE A CA 1
ATOM 2348 C C . PHE A 1 295 ? -3.667 -3.452 -15.069 1.00 74.25 295 PHE A C 1
ATOM 2350 O O . PHE A 1 295 ? -3.381 -3.670 -16.243 1.00 74.25 295 PHE A O 1
ATOM 2357 N N . GLY A 1 296 ? -4.692 -2.686 -14.697 1.00 63.38 296 GLY A N 1
ATOM 2358 C CA . GLY A 1 296 ? -5.576 -1.998 -15.637 1.00 63.38 296 GLY A CA 1
ATOM 2359 C C . GLY A 1 296 ? -5.182 -0.542 -15.870 1.00 63.38 296 GLY A C 1
ATOM 2360 O O . GLY A 1 296 ? -5.162 -0.097 -17.011 1.00 63.38 296 GLY A O 1
ATOM 2361 N N . LEU A 1 297 ? -4.834 0.200 -14.812 1.00 62.28 297 LEU A N 1
ATOM 2362 C CA . LEU A 1 297 ? -4.576 1.644 -14.907 1.00 62.28 297 LEU A CA 1
ATOM 2363 C C . LEU A 1 297 ? -3.089 2.008 -15.023 1.00 62.28 297 LEU A C 1
ATOM 2365 O O . LEU A 1 297 ? -2.776 3.121 -15.431 1.00 62.28 297 LEU A O 1
ATOM 2369 N N . ALA A 1 298 ? -2.159 1.094 -14.734 1.00 52.34 298 ALA A N 1
ATOM 2370 C CA . ALA A 1 298 ? -0.726 1.400 -14.770 1.00 52.34 298 ALA A CA 1
ATOM 2371 C C . ALA A 1 298 ? -0.247 1.885 -16.146 1.00 52.34 298 ALA A C 1
ATOM 2373 O O . ALA A 1 298 ? 0.517 2.846 -16.204 1.00 52.34 298 ALA A O 1
ATOM 2374 N N . SER A 1 299 ? -0.768 1.330 -17.248 1.00 48.03 299 SER A N 1
ATOM 2375 C CA . SER A 1 299 ? -0.416 1.814 -18.591 1.00 48.03 299 SER A CA 1
ATOM 2376 C C . SER A 1 299 ? -0.879 3.249 -18.860 1.00 48.03 299 SER A C 1
ATOM 2378 O O . SER A 1 299 ? -0.318 3.933 -19.706 1.00 48.03 299 SER A O 1
ATOM 2380 N N . TYR A 1 300 ? -1.891 3.727 -18.133 1.00 50.94 300 TYR A N 1
ATOM 2381 C CA . TYR A 1 300 ? -2.392 5.103 -18.230 1.00 50.94 300 TYR A CA 1
ATOM 2382 C C . TYR A 1 300 ? -1.557 6.078 -17.388 1.00 50.94 300 TYR A C 1
ATOM 2384 O O . TYR A 1 300 ? -1.554 7.280 -17.647 1.00 50.94 300 TYR A O 1
ATOM 2392 N N . VAL A 1 301 ? -0.844 5.564 -16.381 1.00 49.97 301 VAL A N 1
ATOM 2393 C CA . VAL A 1 301 ? -0.027 6.356 -15.453 1.00 49.97 301 VAL A CA 1
ATOM 2394 C C . VAL A 1 301 ? 1.462 6.327 -15.830 1.00 49.97 301 VAL A C 1
ATOM 2396 O O . VAL A 1 301 ? 2.173 7.267 -15.474 1.00 49.97 301 VAL A O 1
ATOM 2399 N N . PHE A 1 302 ? 1.936 5.304 -16.563 1.00 52.44 302 PHE A N 1
ATOM 2400 C CA . PHE A 1 302 ? 3.374 5.053 -16.746 1.00 52.44 302 PHE A CA 1
ATOM 2401 C C . PHE A 1 302 ? 3.861 4.671 -18.164 1.00 52.44 302 PHE A C 1
ATOM 2403 O O . PHE A 1 302 ? 5.061 4.815 -18.388 1.00 52.44 302 PHE A O 1
ATOM 2410 N N . ASP A 1 303 ? 3.020 4.253 -19.127 1.00 54.31 303 ASP A N 1
ATOM 2411 C CA . ASP A 1 303 ? 3.529 3.705 -20.405 1.00 54.31 303 ASP A CA 1
ATOM 2412 C C . ASP A 1 303 ? 3.631 4.728 -21.547 1.00 54.31 303 ASP A C 1
ATOM 2414 O O . ASP A 1 303 ? 2.698 5.483 -21.837 1.00 54.31 303 ASP A O 1
ATOM 2418 N N . VAL A 1 304 ? 4.767 4.688 -22.252 1.00 61.09 304 VAL A N 1
ATOM 2419 C CA . VAL A 1 304 ? 4.967 5.380 -23.526 1.00 61.09 304 VAL A CA 1
ATOM 2420 C C . VAL A 1 304 ? 5.660 4.442 -24.518 1.00 61.09 304 VAL A C 1
ATOM 2422 O O . VAL A 1 304 ? 6.843 4.133 -24.372 1.00 61.09 304 VAL A O 1
ATOM 2425 N N . ASP A 1 305 ? 4.909 3.997 -25.524 1.00 73.62 305 ASP A N 1
ATOM 2426 C CA . ASP A 1 305 ? 5.415 3.179 -26.627 1.00 73.62 305 ASP A CA 1
ATOM 2427 C C . ASP A 1 305 ? 5.852 4.084 -27.793 1.00 73.62 305 ASP A C 1
ATOM 2429 O O . ASP A 1 305 ? 5.159 5.044 -28.158 1.00 73.62 305 ASP A O 1
ATOM 2433 N N . TYR A 1 306 ? 7.001 3.771 -28.387 1.00 86.44 306 TYR A N 1
ATOM 2434 C CA . TYR A 1 306 ? 7.586 4.493 -29.511 1.00 86.44 306 TYR A CA 1
ATOM 2435 C C . TYR A 1 306 ? 7.846 3.562 -30.689 1.00 86.44 306 TYR A C 1
ATOM 2437 O O . TYR A 1 306 ? 8.104 2.374 -30.525 1.00 86.44 306 TYR A O 1
ATOM 2445 N N . VAL A 1 307 ? 7.834 4.129 -31.887 1.00 89.38 307 VAL A N 1
ATOM 2446 C CA . VAL A 1 307 ? 8.348 3.505 -33.102 1.00 89.38 307 VAL A CA 1
ATOM 2447 C C . VAL A 1 307 ? 9.511 4.349 -33.601 1.00 89.38 307 VAL A C 1
ATOM 2449 O O . VAL A 1 307 ? 9.406 5.571 -33.711 1.00 89.38 307 VAL A O 1
ATOM 2452 N N . ALA A 1 308 ? 10.624 3.692 -33.885 1.00 92.38 308 ALA A N 1
ATOM 2453 C CA . ALA A 1 308 ? 11.877 4.303 -34.287 1.00 92.38 308 ALA A CA 1
ATOM 2454 C C . ALA A 1 308 ? 12.392 3.650 -35.570 1.00 92.38 308 ALA A C 1
ATOM 2456 O O . ALA A 1 308 ? 12.330 2.431 -35.693 1.00 92.38 308 ALA A O 1
ATOM 2457 N N . LEU A 1 309 ? 12.929 4.434 -36.504 1.00 93.38 309 LEU A N 1
ATOM 2458 C CA . LEU A 1 309 ? 13.734 3.894 -37.603 1.00 93.38 309 LEU A CA 1
ATOM 2459 C C . LEU A 1 309 ? 15.208 4.102 -37.254 1.00 93.38 309 LEU A C 1
ATOM 2461 O O . LEU A 1 309 ? 15.618 5.225 -36.952 1.00 93.38 309 LEU A O 1
ATOM 2465 N N . VAL A 1 310 ? 15.996 3.032 -37.292 1.00 94.38 310 VAL A N 1
ATOM 2466 C CA . VAL A 1 310 ? 17.423 3.047 -36.945 1.00 94.38 310 VAL A CA 1
ATOM 2467 C C . VAL A 1 310 ? 18.291 2.525 -38.080 1.00 94.38 310 VAL A C 1
ATOM 2469 O O . VAL A 1 310 ? 17.832 1.765 -38.935 1.00 94.38 310 VAL A O 1
ATOM 2472 N N . HIS A 1 311 ? 19.558 2.928 -38.076 1.00 92.44 311 HIS A N 1
ATOM 2473 C CA . HIS A 1 311 ? 20.562 2.428 -39.009 1.00 92.44 311 HIS A CA 1
ATOM 2474 C C . HIS A 1 311 ? 20.972 0.981 -38.691 1.00 92.44 311 HIS A C 1
ATOM 2476 O O . HIS A 1 311 ? 21.190 0.613 -37.535 1.00 92.44 311 HIS A O 1
ATOM 2482 N N . GLY A 1 312 ? 21.146 0.177 -39.740 1.00 90.81 312 GLY A N 1
ATOM 2483 C CA . GLY A 1 312 ? 21.599 -1.207 -39.651 1.00 90.81 312 GLY A CA 1
ATOM 2484 C C . GLY A 1 312 ? 20.492 -2.216 -39.340 1.00 90.81 312 GLY A C 1
ATOM 2485 O O . GLY A 1 312 ? 19.300 -1.901 -39.322 1.00 90.81 312 GLY A O 1
ATOM 2486 N N . THR A 1 313 ? 20.920 -3.456 -39.122 1.00 88.69 313 THR A N 1
ATOM 2487 C CA . THR A 1 313 ? 20.080 -4.611 -38.774 1.00 88.69 313 THR A CA 1
ATOM 2488 C C . THR A 1 313 ? 20.534 -5.186 -37.448 1.00 88.69 313 THR A C 1
ATOM 2490 O O . THR A 1 313 ? 21.739 -5.310 -37.218 1.00 88.69 313 THR A O 1
ATOM 2493 N N . PHE A 1 314 ? 19.586 -5.556 -36.595 1.00 85.00 314 PHE A N 1
ATOM 2494 C CA . PHE A 1 314 ? 19.899 -6.231 -35.342 1.00 85.00 314 PHE A CA 1
ATOM 2495 C C . PHE A 1 314 ? 20.226 -7.700 -35.609 1.00 85.00 314 PHE A C 1
ATOM 2497 O O . PHE A 1 314 ? 19.722 -8.306 -36.551 1.00 85.00 314 PHE A O 1
ATOM 2504 N N . SER A 1 315 ? 21.073 -8.290 -34.769 1.00 80.25 315 SER A N 1
ATOM 2505 C CA . SER A 1 315 ? 21.328 -9.734 -34.802 1.00 80.25 315 SER A CA 1
ATOM 2506 C C . SER A 1 315 ? 20.178 -10.553 -34.203 1.00 80.25 315 SER A C 1
ATOM 2508 O O . SER A 1 315 ? 20.094 -11.753 -34.453 1.00 80.25 315 SER A O 1
ATOM 2510 N N . THR A 1 316 ? 19.306 -9.918 -33.412 1.00 73.25 316 THR A N 1
ATOM 2511 C CA . THR A 1 316 ? 18.133 -10.523 -32.771 1.00 73.25 316 THR A CA 1
ATOM 2512 C C . THR A 1 316 ? 16.881 -9.692 -33.032 1.00 73.25 316 THR A C 1
ATOM 2514 O O . THR A 1 316 ? 16.943 -8.467 -33.094 1.00 73.25 316 THR A O 1
ATOM 2517 N N . ASP A 1 317 ? 15.721 -10.348 -33.112 1.00 66.62 317 ASP A N 1
ATOM 2518 C CA . ASP A 1 317 ? 14.437 -9.668 -33.355 1.00 66.62 317 ASP A CA 1
ATOM 2519 C C . ASP A 1 317 ? 13.956 -8.848 -32.149 1.00 66.62 317 ASP A C 1
ATOM 2521 O O . ASP A 1 317 ? 13.107 -7.967 -32.275 1.00 66.62 317 ASP A O 1
ATOM 2525 N N . ARG A 1 318 ? 14.471 -9.141 -30.952 1.00 70.19 318 ARG A N 1
ATOM 2526 C CA . ARG A 1 318 ? 14.124 -8.465 -29.698 1.00 70.19 318 ARG A CA 1
ATOM 2527 C C . ARG A 1 318 ? 15.354 -8.335 -28.812 1.00 70.19 318 ARG A C 1
ATOM 2529 O O . ARG A 1 318 ? 16.272 -9.155 -28.897 1.00 70.19 318 ARG A O 1
ATOM 2536 N N . GLY A 1 319 ? 15.345 -7.340 -27.936 1.00 67.12 319 GLY A N 1
ATOM 2537 C CA . GLY A 1 319 ? 16.404 -7.149 -26.956 1.00 67.12 319 GLY A CA 1
ATOM 2538 C C . GLY A 1 319 ? 16.156 -5.973 -26.026 1.00 67.12 319 GLY A C 1
ATOM 2539 O O . GLY A 1 319 ? 15.115 -5.314 -26.057 1.00 67.12 319 GLY A O 1
ATOM 2540 N N . GLU A 1 320 ? 17.131 -5.736 -25.156 1.00 77.19 320 GLU A N 1
ATOM 2541 C CA . GLU A 1 320 ? 17.035 -4.749 -24.088 1.00 77.19 320 GLU A CA 1
ATOM 2542 C C . GLU A 1 320 ? 18.357 -4.018 -23.911 1.00 77.19 320 GLU A C 1
ATOM 2544 O O . GLU A 1 320 ? 19.430 -4.561 -24.164 1.00 77.19 320 GLU A O 1
ATOM 2549 N N . CYS A 1 321 ? 18.275 -2.763 -23.481 1.00 82.44 321 CYS A N 1
ATOM 2550 C CA . CYS A 1 321 ? 19.437 -1.956 -23.150 1.00 82.44 321 CYS A CA 1
ATOM 2551 C C . CYS A 1 321 ? 19.253 -1.358 -21.759 1.00 82.44 321 CYS A C 1
ATOM 2553 O O . CYS A 1 321 ? 18.340 -0.553 -21.550 1.00 82.44 321 CYS A O 1
ATOM 2555 N N . HIS A 1 322 ? 20.141 -1.764 -20.848 1.00 80.50 322 HIS A N 1
ATOM 2556 C CA . HIS A 1 322 ? 20.197 -1.336 -19.446 1.00 80.50 322 HIS A CA 1
ATOM 2557 C C . HIS A 1 322 ? 21.316 -0.318 -19.179 1.00 80.50 322 HIS A C 1
ATOM 2559 O O . HIS A 1 322 ? 21.729 -0.119 -18.037 1.00 80.50 322 HIS A O 1
ATOM 2565 N N . ALA A 1 323 ? 21.876 0.262 -20.239 1.00 86.50 323 ALA A N 1
ATOM 2566 C CA . ALA A 1 323 ? 23.019 1.150 -20.141 1.00 86.50 323 ALA A CA 1
ATOM 2567 C C . ALA A 1 323 ? 22.633 2.427 -19.362 1.00 86.50 323 ALA A C 1
ATOM 2569 O O . ALA A 1 323 ? 21.699 3.113 -19.780 1.00 86.50 323 ALA A O 1
ATOM 2570 N N . PRO A 1 324 ? 23.297 2.763 -18.239 1.00 77.94 324 PRO A N 1
ATOM 2571 C CA . PRO A 1 324 ? 22.938 3.950 -17.469 1.00 77.94 324 PRO A CA 1
ATOM 2572 C C . PRO A 1 324 ? 23.187 5.237 -18.267 1.00 77.94 324 PRO A C 1
ATOM 2574 O O . PRO A 1 324 ? 24.147 5.332 -19.031 1.00 77.94 324 PRO A O 1
ATOM 2577 N N . VAL A 1 325 ? 22.319 6.235 -18.088 1.00 79.62 325 VAL A N 1
ATOM 2578 C CA . VAL A 1 325 ? 22.333 7.500 -18.835 1.00 79.62 325 VAL A CA 1
ATOM 2579 C C . VAL A 1 325 ? 22.714 8.655 -17.917 1.00 79.62 325 VAL A C 1
ATOM 2581 O O . VAL A 1 325 ? 22.006 8.976 -16.961 1.00 79.62 325 VAL A O 1
ATOM 2584 N N . ASP A 1 326 ? 23.824 9.313 -18.235 1.00 82.06 326 ASP A N 1
ATOM 2585 C CA . ASP A 1 326 ? 24.277 10.551 -17.608 1.00 82.06 326 ASP A CA 1
ATOM 2586 C C . ASP A 1 326 ? 23.667 11.762 -18.331 1.00 82.06 326 ASP A C 1
ATOM 2588 O O . ASP A 1 326 ? 23.958 12.038 -19.501 1.00 82.06 326 ASP A O 1
ATOM 2592 N N . THR A 1 327 ? 22.795 12.479 -17.618 1.00 79.44 327 THR A N 1
ATOM 2593 C CA . THR A 1 327 ? 22.119 13.695 -18.089 1.00 79.44 327 THR A CA 1
ATOM 2594 C C . THR A 1 327 ? 22.797 14.981 -17.614 1.00 79.44 327 THR A C 1
ATOM 2596 O O . THR A 1 327 ? 22.323 16.061 -17.963 1.00 79.44 327 THR A O 1
ATOM 2599 N N . SER A 1 328 ? 23.884 14.904 -16.835 1.00 74.62 328 SER A N 1
ATOM 2600 C CA . SER A 1 328 ? 24.604 16.089 -16.350 1.00 74.62 328 SER A CA 1
ATOM 2601 C C . SER A 1 328 ? 25.100 17.033 -17.459 1.00 74.62 328 SER A C 1
ATOM 2603 O O . SER A 1 328 ? 24.938 18.242 -17.283 1.00 74.62 328 SER A O 1
ATOM 2605 N N . PRO A 1 329 ? 25.582 16.568 -18.638 1.00 77.56 329 PRO A N 1
ATOM 2606 C CA . PRO A 1 329 ? 26.038 17.489 -19.680 1.00 77.56 329 PRO A CA 1
ATOM 2607 C C . PRO A 1 329 ? 24.891 18.152 -20.461 1.00 77.56 329 PRO A C 1
ATOM 2609 O O . PRO A 1 329 ? 25.150 18.989 -21.330 1.00 77.56 329 PRO A O 1
ATOM 2612 N N . PHE A 1 330 ? 23.628 17.804 -20.189 1.00 75.00 330 PHE A N 1
ATOM 2613 C CA . PHE A 1 330 ? 22.492 18.238 -21.004 1.00 75.00 330 PHE A CA 1
ATOM 2614 C C . PHE A 1 330 ? 22.289 19.754 -20.992 1.00 75.00 330 PHE A C 1
ATOM 2616 O O . PHE A 1 330 ? 22.021 20.332 -22.042 1.00 75.00 330 PHE A O 1
ATOM 2623 N N . ALA A 1 331 ? 22.459 20.403 -19.837 1.00 71.94 331 ALA A N 1
ATOM 2624 C CA . ALA A 1 331 ? 22.248 21.845 -19.697 1.00 71.94 331 ALA A CA 1
ATOM 2625 C C . ALA A 1 331 ? 23.225 22.685 -20.542 1.00 71.94 331 ALA A C 1
ATOM 2627 O O . ALA A 1 331 ? 22.872 23.775 -20.983 1.00 71.94 331 ALA A O 1
ATOM 2628 N N . GLU A 1 332 ? 24.431 22.171 -20.786 1.00 74.94 332 GLU A N 1
ATOM 2629 C CA . GLU A 1 332 ? 25.490 22.881 -21.512 1.00 74.94 332 GLU A CA 1
ATOM 2630 C C . GLU A 1 332 ? 25.570 22.461 -22.983 1.00 74.94 332 GLU A C 1
ATOM 2632 O O . GLU A 1 332 ? 25.819 23.283 -23.862 1.00 74.94 332 GLU A O 1
ATOM 2637 N N . THR A 1 333 ? 25.352 21.175 -23.267 1.00 79.06 333 THR A N 1
ATOM 2638 C CA . THR A 1 333 ? 25.640 20.583 -24.584 1.00 79.06 333 THR A CA 1
ATOM 2639 C C . THR A 1 333 ? 24.402 20.109 -25.335 1.00 79.06 333 THR A C 1
ATOM 2641 O O . THR A 1 333 ? 24.520 19.694 -26.488 1.00 79.06 333 THR A O 1
ATOM 2644 N N . TRP A 1 334 ? 23.229 20.104 -24.689 1.00 79.19 334 TRP A N 1
ATOM 2645 C CA . TRP A 1 334 ? 22.007 19.447 -25.177 1.00 79.19 334 TRP A CA 1
ATOM 2646 C C . TRP A 1 334 ? 22.174 17.945 -25.470 1.00 79.19 334 TRP A C 1
ATOM 2648 O O . TRP A 1 334 ? 21.324 17.323 -26.116 1.00 79.19 334 TRP A O 1
ATOM 2658 N N . ARG A 1 335 ? 23.262 17.341 -24.975 1.00 82.06 335 ARG A N 1
ATOM 2659 C CA . ARG A 1 335 ? 23.580 15.921 -25.115 1.00 82.06 335 ARG A CA 1
ATOM 2660 C C . ARG A 1 335 ? 23.499 15.210 -23.768 1.00 82.06 335 ARG A C 1
ATOM 2662 O O . ARG A 1 335 ? 23.603 15.801 -22.703 1.00 82.06 335 ARG A O 1
ATOM 2669 N N . VAL A 1 336 ? 23.312 13.904 -23.851 1.00 84.75 336 VAL A N 1
ATOM 2670 C CA . VAL A 1 336 ? 23.349 12.944 -22.743 1.00 84.75 336 VAL A CA 1
ATOM 2671 C C . VAL A 1 336 ? 24.235 11.807 -23.215 1.00 84.75 336 VAL A C 1
ATOM 2673 O O . VAL A 1 336 ? 24.386 11.624 -24.423 1.00 84.75 336 VAL A O 1
ATOM 2676 N N . ARG A 1 337 ? 24.825 11.038 -22.317 1.00 88.06 337 ARG A N 1
ATOM 2677 C CA . ARG A 1 337 ? 25.708 9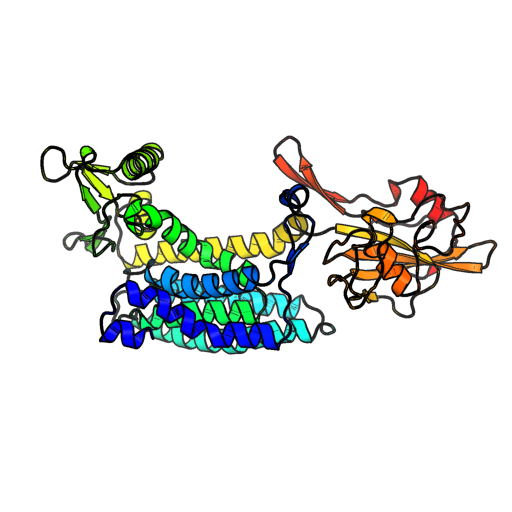.937 -22.713 1.00 88.06 337 ARG A CA 1
ATOM 2678 C C . ARG A 1 337 ? 25.406 8.701 -21.898 1.00 88.06 337 ARG A C 1
ATOM 2680 O O . ARG A 1 337 ? 24.900 8.802 -20.784 1.00 88.06 337 ARG A O 1
ATOM 2687 N N . VAL A 1 338 ? 25.734 7.547 -22.460 1.00 88.69 338 VAL A N 1
ATOM 2688 C CA . VAL A 1 338 ? 25.860 6.346 -21.647 1.00 88.69 338 VAL A CA 1
ATOM 2689 C C . VAL A 1 338 ? 27.148 6.469 -20.848 1.00 88.69 338 VAL A C 1
ATOM 2691 O O . VAL A 1 338 ? 28.217 6.654 -21.427 1.00 88.69 338 VAL A O 1
ATOM 2694 N N . ASP A 1 339 ? 27.033 6.384 -19.531 1.00 86.25 339 ASP A N 1
ATOM 2695 C CA . ASP A 1 339 ? 28.165 6.436 -18.613 1.00 86.25 339 ASP A CA 1
ATOM 2696 C C . ASP A 1 339 ? 27.879 5.511 -17.430 1.00 86.25 339 ASP A C 1
ATOM 2698 O O . ASP A 1 339 ? 26.746 5.444 -16.959 1.00 86.25 339 ASP A O 1
ATOM 2702 N N . ALA A 1 340 ? 28.892 4.801 -16.936 1.00 78.75 340 ALA A N 1
ATOM 2703 C CA . ALA A 1 340 ? 28.734 3.893 -15.799 1.00 78.75 340 ALA A CA 1
ATOM 2704 C C . ALA A 1 340 ? 28.330 4.620 -14.501 1.00 78.75 340 ALA A C 1
ATOM 2706 O O . ALA A 1 340 ? 27.717 4.011 -13.628 1.00 78.75 340 ALA A O 1
ATOM 2707 N N . SER A 1 341 ? 28.649 5.913 -14.386 1.00 74.81 341 SER A N 1
ATOM 2708 C CA . SER A 1 341 ? 28.212 6.794 -13.295 1.00 74.81 341 SER A CA 1
ATOM 2709 C C . SER A 1 341 ? 26.848 7.457 -13.543 1.00 74.81 341 SER A C 1
ATOM 2711 O O . SER A 1 341 ? 26.355 8.194 -12.690 1.00 74.81 341 SER A O 1
ATOM 2713 N N . GLY A 1 342 ? 26.231 7.200 -14.702 1.00 70.62 342 GLY A N 1
ATOM 2714 C CA . GLY A 1 342 ? 24.920 7.716 -15.080 1.00 70.62 342 GLY A CA 1
ATOM 2715 C C . GLY A 1 342 ? 23.759 7.072 -14.317 1.00 70.62 342 GLY A C 1
ATOM 2716 O O . GLY A 1 342 ? 23.909 6.102 -13.576 1.00 70.62 342 GLY A O 1
ATOM 2717 N N . GLN A 1 343 ? 22.553 7.605 -14.513 1.00 63.09 343 GLN A N 1
ATOM 2718 C CA . GLN A 1 343 ? 21.356 7.089 -13.851 1.00 63.09 343 GLN A CA 1
ATOM 2719 C C . GLN A 1 343 ? 20.853 5.812 -14.545 1.00 63.09 343 GLN A C 1
ATOM 2721 O O . GLN A 1 343 ? 20.793 5.792 -15.777 1.00 63.09 343 GLN A O 1
ATOM 2726 N N . PRO A 1 344 ? 20.410 4.772 -13.807 1.00 61.72 344 PRO A N 1
ATOM 2727 C CA . PRO A 1 344 ? 19.877 3.554 -14.408 1.00 61.72 344 PRO A CA 1
ATOM 2728 C C . PRO A 1 344 ? 18.752 3.846 -15.401 1.00 61.72 344 PRO A C 1
ATOM 2730 O O . PRO A 1 344 ? 17.840 4.649 -15.132 1.00 61.72 344 PRO A O 1
ATOM 2733 N N . ALA A 1 345 ? 18.834 3.195 -16.558 1.00 65.50 345 ALA A N 1
ATOM 2734 C CA . ALA A 1 345 ? 17.894 3.357 -17.645 1.00 65.50 345 ALA A CA 1
ATOM 2735 C C . ALA A 1 345 ? 17.641 2.016 -18.338 1.00 65.50 345 ALA A C 1
ATOM 2737 O O . ALA A 1 345 ? 18.579 1.280 -18.617 1.00 65.50 345 ALA A O 1
ATOM 2738 N N . THR A 1 346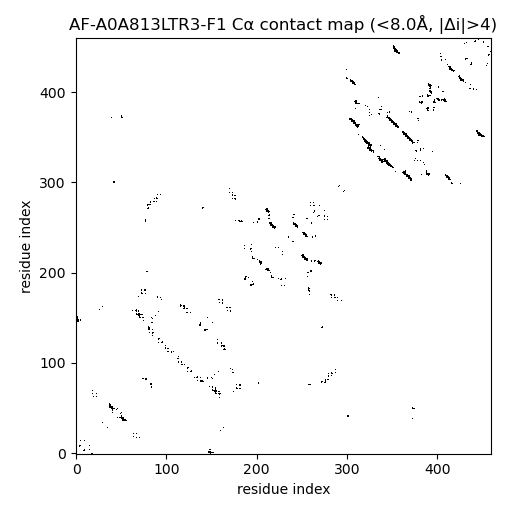 ? 16.377 1.717 -18.642 1.00 73.75 346 THR A N 1
ATOM 2739 C CA . THR A 1 346 ? 15.964 0.481 -19.316 1.00 73.75 346 THR A CA 1
ATOM 2740 C C . THR A 1 346 ? 15.053 0.790 -20.497 1.00 73.75 346 THR A C 1
ATOM 2742 O O . THR A 1 346 ? 13.991 1.412 -20.349 1.00 73.75 346 THR A O 1
ATOM 2745 N N . THR A 1 347 ? 15.477 0.318 -21.667 1.00 78.19 347 THR A N 1
ATOM 2746 C CA . THR A 1 347 ? 14.721 0.336 -22.922 1.00 78.19 347 THR A CA 1
ATOM 2747 C C . THR A 1 347 ? 14.558 -1.094 -23.414 1.00 78.19 347 THR A C 1
ATOM 2749 O O . THR A 1 347 ? 15.558 -1.780 -23.613 1.00 78.19 347 THR A O 1
ATOM 2752 N N . VAL A 1 348 ? 13.319 -1.507 -23.664 1.00 75.31 348 VAL A N 1
ATOM 2753 C CA . VAL A 1 348 ? 12.998 -2.768 -24.345 1.00 75.31 348 VAL A CA 1
ATOM 2754 C C . VAL A 1 348 ? 12.688 -2.454 -25.800 1.00 75.31 348 VAL A C 1
ATOM 2756 O O . VAL A 1 348 ? 11.986 -1.476 -26.074 1.00 75.31 348 VAL A O 1
ATOM 2759 N N . TRP A 1 349 ? 13.196 -3.257 -26.728 1.00 81.44 349 TRP A N 1
ATOM 2760 C CA . TRP A 1 349 ? 12.993 -3.040 -28.152 1.00 81.44 349 TRP A CA 1
ATOM 2761 C C . TRP A 1 349 ? 12.671 -4.332 -28.910 1.00 81.44 349 TRP A C 1
ATOM 2763 O O . TRP A 1 349 ? 13.056 -5.434 -28.515 1.00 81.44 349 TRP A O 1
ATOM 2773 N N . GLU A 1 350 ? 11.939 -4.179 -30.008 1.00 76.56 350 GLU A N 1
ATOM 2774 C CA . GLU A 1 350 ? 11.540 -5.251 -30.918 1.00 76.56 350 GLU A CA 1
ATOM 2775 C C . GLU A 1 350 ? 11.597 -4.756 -32.365 1.00 76.56 350 GLU A C 1
ATOM 2777 O O . GLU A 1 350 ? 11.015 -3.721 -32.692 1.00 76.56 350 GLU A O 1
ATOM 2782 N N . VAL A 1 351 ? 12.276 -5.493 -33.241 1.00 78.69 351 VAL A N 1
ATOM 2783 C CA . VAL A 1 351 ? 12.311 -5.216 -34.678 1.00 78.69 351 VAL A CA 1
ATOM 2784 C C . VAL A 1 351 ? 10.966 -5.594 -35.289 1.00 78.69 351 VAL A C 1
ATOM 2786 O O . VAL A 1 351 ? 10.516 -6.733 -35.221 1.00 78.69 351 VAL A O 1
ATOM 2789 N N . ILE A 1 352 ? 10.318 -4.613 -35.907 1.00 81.50 352 ILE A N 1
ATOM 2790 C CA . ILE A 1 352 ? 9.025 -4.759 -36.580 1.00 81.50 352 ILE A CA 1
ATOM 2791 C C . ILE A 1 352 ? 9.246 -5.100 -38.056 1.00 81.50 352 ILE A C 1
ATOM 2793 O O . ILE A 1 352 ? 8.568 -5.949 -38.634 1.00 81.50 352 ILE A O 1
ATOM 2797 N N . ALA A 1 353 ? 10.170 -4.391 -38.702 1.00 83.00 353 ALA A N 1
ATOM 2798 C CA . ALA A 1 353 ? 10.423 -4.528 -40.127 1.00 83.00 353 ALA A CA 1
ATOM 2799 C C . ALA A 1 353 ? 11.829 -4.064 -40.490 1.00 83.00 353 ALA A C 1
ATOM 2801 O O . ALA A 1 353 ? 12.359 -3.135 -39.888 1.00 83.00 353 ALA A O 1
ATOM 2802 N N . GLU A 1 354 ? 12.389 -4.671 -41.527 1.00 88.50 354 GLU A N 1
ATOM 2803 C CA . GLU A 1 354 ? 13.674 -4.284 -42.096 1.00 88.50 354 GLU A CA 1
ATOM 2804 C C . GLU A 1 354 ? 13.479 -3.653 -43.469 1.00 88.50 354 GLU A C 1
ATOM 2806 O O . GLU A 1 354 ? 12.644 -4.087 -44.273 1.00 88.50 354 GLU A O 1
ATOM 2811 N N . TYR A 1 355 ? 14.285 -2.636 -43.740 1.00 90.62 355 TYR A N 1
ATOM 2812 C CA . TYR A 1 355 ? 14.226 -1.826 -44.942 1.00 90.62 355 TYR A CA 1
ATOM 2813 C C . TYR A 1 355 ? 15.613 -1.667 -45.559 1.00 90.62 355 TYR A C 1
ATOM 2815 O O . TYR A 1 355 ? 16.631 -1.708 -44.872 1.00 90.62 355 TYR A O 1
ATOM 2823 N N . GLU A 1 356 ? 15.648 -1.442 -4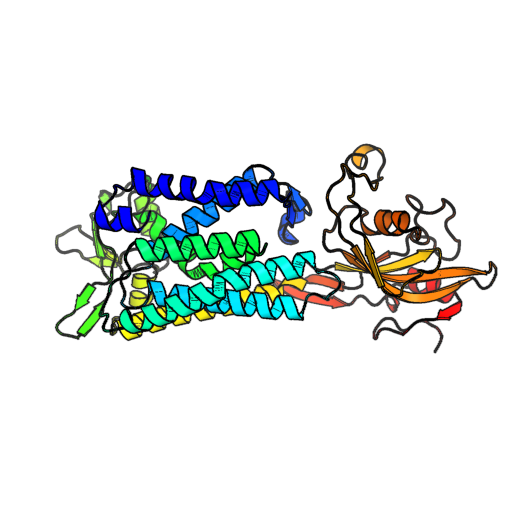6.865 1.00 90.31 356 GLU A N 1
ATOM 2824 C CA . GLU A 1 356 ? 16.861 -1.187 -47.632 1.00 90.31 356 GLU A CA 1
ATOM 2825 C C . GLU A 1 356 ? 16.686 0.070 -48.494 1.00 90.31 356 GLU A C 1
ATOM 2827 O O . GLU A 1 356 ? 15.626 0.292 -49.091 1.00 90.31 356 GLU A O 1
ATOM 2832 N N . SER A 1 357 ? 17.726 0.902 -48.563 1.00 88.00 357 SER A N 1
ATOM 2833 C CA . SER A 1 357 ? 17.785 2.036 -49.487 1.00 88.00 357 SER A CA 1
ATOM 2834 C C . SER A 1 357 ? 17.871 1.532 -50.936 1.00 88.00 357 SER A C 1
ATOM 2836 O O . SER A 1 357 ? 18.774 0.744 -51.233 1.00 88.00 357 SER A O 1
ATOM 2838 N N . PRO A 1 358 ? 17.008 2.010 -51.855 1.00 78.44 358 PRO A N 1
ATOM 2839 C CA . PRO A 1 358 ? 17.053 1.617 -53.265 1.00 78.44 358 PRO A CA 1
ATOM 2840 C C . PRO A 1 358 ? 18.393 1.921 -53.951 1.00 78.44 358 PRO A C 1
ATOM 2842 O O . PRO A 1 358 ? 18.862 1.118 -54.754 1.00 78.44 358 PRO A O 1
ATOM 2845 N N . ASP A 1 359 ? 19.022 3.045 -53.596 1.00 76.81 359 ASP A N 1
ATOM 2846 C CA . ASP A 1 359 ? 20.180 3.581 -54.322 1.00 76.81 359 ASP A CA 1
ATOM 2847 C C . ASP A 1 359 ? 21.519 3.263 -53.642 1.00 76.81 359 ASP A C 1
ATOM 2849 O O . ASP A 1 359 ? 22.537 3.091 -54.311 1.00 76.81 359 ASP A O 1
ATOM 2853 N N . LYS A 1 360 ? 21.538 3.181 -52.303 1.00 71.38 360 LYS A N 1
ATOM 2854 C CA . LYS A 1 360 ? 22.782 3.114 -51.509 1.00 71.38 360 LYS A CA 1
ATOM 2855 C C . LYS A 1 360 ? 23.077 1.743 -50.892 1.00 71.38 360 LYS A C 1
ATOM 2857 O O . LYS A 1 360 ? 24.124 1.587 -50.272 1.00 71.38 360 LYS A O 1
ATOM 2862 N N . LYS A 1 361 ? 22.180 0.752 -51.039 1.00 76.38 361 LYS A N 1
ATOM 2863 C CA . LYS A 1 361 ? 22.253 -0.573 -50.369 1.00 76.38 361 LYS A CA 1
ATOM 2864 C C . LYS A 1 361 ? 22.435 -0.503 -48.840 1.00 76.38 361 LYS A C 1
ATOM 2866 O O . LYS A 1 361 ? 22.887 -1.457 -48.211 1.00 76.38 361 LYS A O 1
ATOM 2871 N N . GLU A 1 362 ? 22.089 0.624 -48.225 1.00 86.69 362 GLU A N 1
ATOM 2872 C CA . GLU A 1 362 ? 22.070 0.773 -46.770 1.00 86.69 362 GLU A CA 1
ATOM 2873 C C . GLU A 1 362 ? 20.848 0.063 -46.189 1.00 86.69 362 GLU A C 1
ATOM 2875 O O . GLU A 1 362 ? 19.763 0.126 -46.771 1.00 86.69 362 GLU A O 1
ATOM 2880 N N . ARG A 1 363 ? 21.009 -0.582 -45.030 1.00 90.88 363 ARG A N 1
ATOM 2881 C CA . ARG A 1 363 ? 19.914 -1.245 -44.314 1.00 90.88 363 ARG A CA 1
ATOM 2882 C C . ARG A 1 363 ? 19.457 -0.442 -43.105 1.00 90.88 363 ARG A C 1
ATOM 2884 O O . ARG A 1 363 ? 20.265 0.212 -42.445 1.00 90.88 363 ARG A O 1
ATOM 2891 N N . TYR A 1 364 ? 18.172 -0.560 -42.802 1.00 92.88 364 TYR A N 1
ATOM 2892 C CA . TYR A 1 364 ? 17.518 0.083 -41.672 1.00 92.88 364 TYR A CA 1
ATOM 2893 C C . TYR A 1 364 ? 16.560 -0.887 -40.991 1.00 92.88 364 TYR A C 1
ATOM 2895 O O . TYR A 1 364 ? 15.952 -1.736 -41.646 1.00 92.88 364 TYR A O 1
ATOM 2903 N N . SER A 1 365 ? 16.364 -0.698 -39.692 1.00 92.75 365 SER A N 1
ATOM 2904 C CA . SER A 1 365 ? 15.389 -1.450 -38.904 1.00 92.75 365 SER A CA 1
ATOM 2905 C C . SER A 1 365 ? 14.342 -0.503 -38.341 1.00 92.75 365 SER A C 1
ATOM 2907 O O . SER A 1 365 ? 14.667 0.525 -37.750 1.00 92.75 365 SER A O 1
ATOM 2909 N N . LEU A 1 366 ? 13.073 -0.845 -38.522 1.00 92.75 366 LEU A N 1
ATOM 2910 C CA . LEU A 1 366 ? 11.957 -0.217 -37.835 1.00 92.75 366 LEU A CA 1
ATOM 2911 C C . LEU A 1 366 ? 11.724 -0.976 -36.535 1.00 92.75 366 LEU A C 1
ATOM 2913 O O . LEU A 1 366 ? 11.456 -2.175 -36.556 1.00 92.75 366 LEU A O 1
ATOM 2917 N N . VAL A 1 367 ? 11.816 -0.273 -35.418 1.00 88.00 367 VAL A N 1
ATOM 2918 C CA . VAL A 1 367 ? 11.875 -0.856 -34.084 1.00 88.00 367 VAL A CA 1
ATOM 2919 C C . VAL A 1 367 ? 10.764 -0.272 -33.225 1.00 88.00 367 VAL A C 1
ATOM 2921 O O . VAL A 1 367 ? 10.574 0.943 -33.166 1.00 88.00 367 VAL A O 1
ATOM 2924 N N . HIS A 1 368 ? 10.022 -1.143 -32.554 1.00 84.56 368 HIS A N 1
ATOM 2925 C CA . HIS A 1 368 ? 9.112 -0.781 -31.485 1.00 84.56 368 HIS A CA 1
ATOM 2926 C C . HIS A 1 368 ? 9.910 -0.690 -30.188 1.00 84.56 368 HIS A C 1
ATOM 2928 O O . HIS A 1 368 ? 10.539 -1.663 -29.780 1.00 84.56 368 HIS A O 1
ATOM 2934 N N . CYS A 1 369 ? 9.873 0.461 -29.531 1.00 84.69 369 CYS A N 1
ATOM 2935 C CA . CYS A 1 369 ? 10.627 0.723 -28.317 1.00 84.69 369 CYS A CA 1
ATOM 2936 C C . CYS A 1 369 ? 9.681 1.045 -27.162 1.00 84.69 369 CYS A C 1
ATOM 2938 O O . CYS A 1 369 ? 8.842 1.941 -27.263 1.00 84.69 369 CYS A O 1
ATOM 2940 N N . ARG A 1 370 ? 9.886 0.382 -26.025 1.00 76.12 370 ARG A N 1
ATOM 2941 C CA . ARG A 1 370 ? 9.230 0.701 -24.757 1.00 76.12 370 ARG A CA 1
ATOM 2942 C C . ARG A 1 370 ? 10.260 1.204 -23.759 1.00 76.12 370 ARG A C 1
ATOM 2944 O O . ARG A 1 370 ? 11.222 0.509 -23.429 1.00 76.12 370 ARG A O 1
ATOM 2951 N N . MET A 1 371 ? 10.038 2.411 -23.254 1.00 72.06 371 MET A N 1
ATOM 2952 C CA . MET A 1 371 ? 10.859 2.974 -22.187 1.00 72.06 371 MET A CA 1
ATOM 2953 C C . MET A 1 371 ? 10.274 2.614 -20.826 1.00 72.06 371 MET A C 1
ATOM 2955 O O . MET A 1 371 ? 9.143 2.982 -20.524 1.00 72.06 371 MET A O 1
ATOM 2959 N N . VAL A 1 372 ? 11.070 1.952 -19.988 1.00 64.12 372 VAL A N 1
ATOM 2960 C CA . VAL A 1 372 ? 10.683 1.631 -18.605 1.00 64.12 372 VAL A CA 1
ATOM 2961 C C . VAL A 1 372 ? 11.022 2.792 -17.661 1.00 64.12 372 VAL A C 1
ATOM 2963 O O . VAL A 1 372 ? 10.284 3.071 -16.723 1.00 64.12 372 VAL A O 1
ATOM 2966 N N . THR A 1 373 ? 12.125 3.498 -17.925 1.00 59.72 373 THR A N 1
ATOM 2967 C CA . THR A 1 373 ? 12.709 4.519 -17.030 1.00 59.72 373 THR A CA 1
ATOM 2968 C C . THR A 1 373 ? 12.561 5.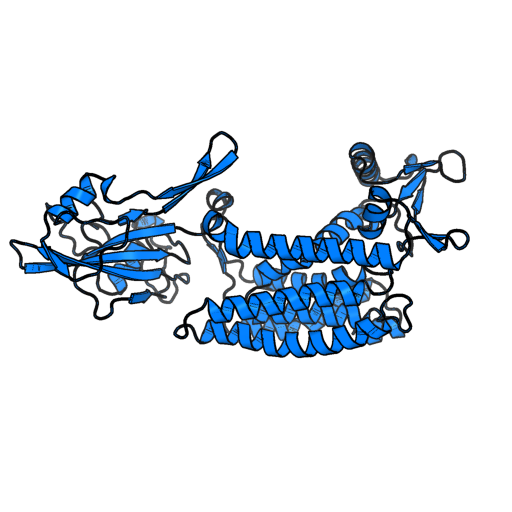966 -17.516 1.00 59.72 373 THR A C 1
ATOM 2970 O O . THR A 1 373 ? 12.775 6.881 -16.733 1.00 59.72 373 THR A O 1
ATOM 2973 N N . LEU A 1 374 ? 12.186 6.191 -18.782 1.00 68.56 374 LEU A N 1
ATOM 2974 C CA . LEU A 1 374 ? 11.845 7.504 -19.364 1.00 68.56 374 LEU A CA 1
ATOM 2975 C C . LEU A 1 374 ? 12.872 8.637 -19.107 1.00 68.56 374 LEU A C 1
ATOM 2977 O O . LEU A 1 374 ? 12.495 9.728 -18.696 1.00 68.56 374 LEU A O 1
ATOM 2981 N N . ARG A 1 375 ? 14.170 8.413 -19.362 1.00 73.56 375 ARG A N 1
ATOM 2982 C CA . ARG A 1 375 ? 15.211 9.463 -19.273 1.00 73.56 375 ARG A CA 1
ATOM 2983 C C . ARG A 1 375 ? 15.211 10.397 -20.492 1.00 73.56 375 ARG A C 1
ATOM 2985 O O . ARG A 1 375 ? 14.867 9.996 -21.607 1.00 73.56 375 ARG A O 1
ATOM 2992 N N . THR A 1 376 ? 15.691 11.629 -20.308 1.00 74.88 376 THR A N 1
ATOM 2993 C CA . THR A 1 376 ? 15.921 12.589 -21.401 1.00 74.88 376 THR A CA 1
ATOM 2994 C C . THR A 1 376 ? 16.827 11.977 -22.467 1.00 74.88 376 THR A C 1
ATOM 2996 O O . THR A 1 376 ? 17.910 11.492 -22.159 1.00 74.88 376 THR A O 1
ATOM 2999 N N . HIS A 1 377 ? 16.370 11.975 -23.723 1.00 85.12 377 HIS A N 1
ATOM 3000 C CA . HIS A 1 377 ? 17.073 11.375 -24.868 1.00 85.12 377 HIS A CA 1
ATOM 3001 C C . HIS A 1 377 ? 17.413 9.871 -24.727 1.00 85.12 377 HIS A C 1
ATOM 3003 O O . HIS A 1 377 ? 18.207 9.358 -25.515 1.00 85.12 377 HIS A O 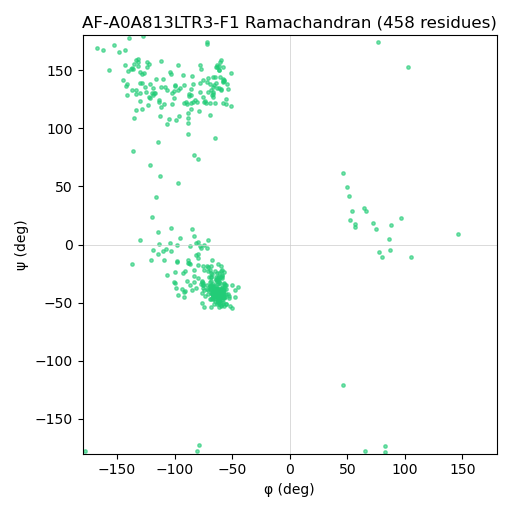1
ATOM 3009 N N . GLN A 1 378 ? 16.769 9.134 -23.807 1.00 86.00 378 GLN A N 1
ATOM 3010 C CA . GLN A 1 378 ? 17.086 7.727 -23.518 1.00 86.00 378 GLN A CA 1
ATOM 3011 C C . GLN A 1 378 ? 17.109 6.841 -24.766 1.00 86.00 378 GLN A C 1
ATOM 3013 O O . GLN A 1 378 ? 18.097 6.159 -25.011 1.00 86.00 378 GLN A O 1
ATOM 3018 N N . LEU A 1 379 ? 16.041 6.856 -25.575 1.00 90.31 379 LEU A N 1
ATOM 3019 C CA . LEU A 1 379 ? 15.975 6.031 -26.789 1.00 90.31 379 LEU A CA 1
ATOM 3020 C C . LEU A 1 379 ? 17.096 6.373 -27.768 1.00 90.31 379 LEU A C 1
ATOM 3022 O O . LEU A 1 379 ? 17.692 5.469 -28.338 1.00 90.31 379 LEU A O 1
ATOM 3026 N N . ARG A 1 380 ? 17.414 7.662 -27.920 1.00 92.38 380 ARG A N 1
ATOM 3027 C CA . ARG A 1 380 ? 18.437 8.147 -28.855 1.00 92.38 380 ARG A CA 1
ATOM 3028 C C . ARG A 1 380 ? 19.811 7.594 -28.472 1.00 92.38 380 ARG A C 1
ATOM 3030 O O . ARG A 1 380 ? 20.484 6.993 -29.303 1.00 92.38 380 ARG A O 1
ATOM 3037 N N . VAL A 1 381 ? 20.178 7.720 -27.194 1.00 92.88 381 VAL A N 1
ATOM 3038 C CA . VAL A 1 381 ? 21.491 7.289 -26.699 1.00 92.88 381 VAL A CA 1
ATOM 3039 C C . VAL A 1 381 ? 21.585 5.771 -26.520 1.00 92.88 381 VAL A C 1
ATOM 3041 O O . VAL A 1 381 ? 22.634 5.201 -26.789 1.00 92.88 381 VAL A O 1
ATOM 3044 N N . HIS A 1 382 ? 20.500 5.087 -26.132 1.00 93.81 382 HIS A N 1
ATOM 3045 C CA . HIS A 1 382 ? 20.487 3.622 -26.020 1.00 93.81 382 HIS A CA 1
ATOM 3046 C C . HIS A 1 382 ? 20.618 2.965 -27.389 1.00 93.81 382 HIS A C 1
ATOM 3048 O O . HIS A 1 382 ? 21.411 2.043 -27.540 1.00 93.81 382 HIS A O 1
ATOM 3054 N N . LEU A 1 383 ? 19.858 3.430 -28.382 1.00 94.50 383 LEU A N 1
ATOM 3055 C CA . LEU A 1 383 ? 19.920 2.883 -29.735 1.00 94.50 383 LEU A CA 1
ATOM 3056 C C . LEU A 1 383 ? 21.293 3.162 -30.367 1.00 94.50 383 LEU A C 1
ATOM 3058 O O . LEU A 1 383 ? 21.886 2.256 -30.943 1.00 94.50 383 LEU A O 1
ATOM 3062 N N . GLN A 1 384 ? 21.874 4.349 -30.144 1.00 94.25 384 GLN A N 1
ATOM 3063 C CA . GLN A 1 384 ? 23.265 4.632 -30.518 1.00 94.25 384 GLN A CA 1
ATOM 3064 C C . GLN A 1 384 ? 24.268 3.709 -29.803 1.00 94.25 384 GLN A C 1
ATOM 3066 O O . GLN A 1 384 ? 25.165 3.176 -30.448 1.00 94.25 384 GLN A O 1
ATOM 3071 N N . HIS A 1 385 ? 24.122 3.499 -28.491 1.00 93.38 385 HIS A N 1
ATOM 3072 C CA . HIS A 1 385 ? 24.993 2.623 -27.699 1.00 93.38 385 HIS A CA 1
ATOM 3073 C C . HIS A 1 385 ? 24.933 1.163 -28.163 1.00 93.38 385 HIS A C 1
ATOM 3075 O O . HIS A 1 385 ? 25.950 0.477 -28.166 1.00 93.38 385 HIS A O 1
ATOM 3081 N N . LEU A 1 386 ? 23.763 0.712 -28.621 1.00 92.56 386 LEU A N 1
ATOM 3082 C CA . LEU A 1 386 ? 23.579 -0.589 -29.266 1.00 92.56 386 LEU A CA 1
ATOM 3083 C C . LEU A 1 386 ? 24.176 -0.657 -30.686 1.00 92.56 386 LEU A C 1
ATOM 3085 O O . LEU A 1 386 ? 24.114 -1.708 -31.312 1.00 92.56 386 LEU A O 1
ATOM 3089 N N . GLY A 1 387 ? 24.736 0.439 -31.208 1.00 92.38 387 GLY A N 1
ATOM 3090 C CA . GLY A 1 387 ? 25.301 0.524 -32.558 1.00 92.38 387 GLY A CA 1
ATOM 3091 C C . GLY A 1 387 ? 24.289 0.880 -33.652 1.00 92.38 387 GLY A C 1
ATOM 3092 O O . GLY A 1 387 ? 24.652 0.935 -34.824 1.00 92.38 387 GLY A O 1
ATOM 3093 N N . HIS A 1 388 ? 23.041 1.166 -33.283 1.00 94.12 388 HIS A N 1
ATOM 3094 C CA . HIS A 1 388 ? 21.923 1.408 -34.193 1.00 94.12 388 HIS A CA 1
ATOM 3095 C C . HIS A 1 388 ? 21.316 2.800 -33.963 1.00 94.12 388 HIS A C 1
ATOM 3097 O O . HIS A 1 388 ? 20.199 2.908 -33.459 1.00 94.12 388 HIS A O 1
ATOM 3103 N N . PRO A 1 389 ? 22.023 3.899 -34.280 1.00 94.00 389 PRO A N 1
ATOM 3104 C CA . PRO A 1 389 ? 21.494 5.240 -34.060 1.00 94.00 389 PRO A CA 1
ATOM 3105 C C . PRO A 1 389 ? 20.218 5.497 -34.876 1.00 94.00 389 PRO A C 1
ATOM 3107 O O . PRO A 1 389 ? 20.003 4.911 -35.941 1.00 94.00 389 PRO A O 1
ATOM 3110 N N . LEU A 1 390 ? 19.381 6.410 -34.380 1.00 94.06 390 LEU A N 1
ATOM 3111 C CA . LEU A 1 390 ? 18.156 6.836 -35.055 1.00 94.06 390 LEU A CA 1
ATOM 3112 C C . LEU A 1 390 ? 18.461 7.525 -36.390 1.00 94.06 390 LEU A C 1
ATOM 3114 O O . LEU A 1 390 ? 19.367 8.353 -36.490 1.00 94.06 390 LEU A O 1
ATOM 3118 N N . VAL A 1 391 ? 17.651 7.226 -37.404 1.00 92.38 391 VAL A N 1
ATOM 3119 C CA . VAL A 1 391 ? 17.725 7.894 -38.707 1.00 92.38 391 VAL A CA 1
ATOM 3120 C C . VAL A 1 391 ? 17.273 9.351 -38.563 1.00 92.38 391 VAL A C 1
ATOM 3122 O O . VAL A 1 391 ? 16.248 9.636 -37.938 1.00 92.38 391 VAL A O 1
ATOM 3125 N N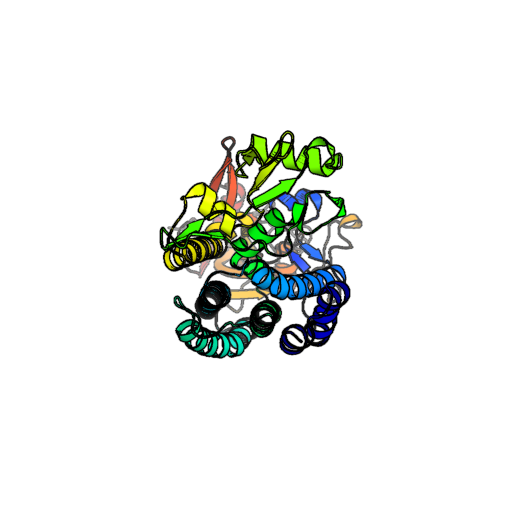 . GLY A 1 392 ? 18.042 10.280 -39.136 1.00 88.19 392 GLY A N 1
ATOM 3126 C CA . GLY A 1 392 ? 17.770 11.721 -39.061 1.00 88.19 392 GLY A CA 1
ATOM 3127 C C . GLY A 1 392 ? 18.045 12.343 -37.685 1.00 88.19 392 GLY A C 1
ATOM 3128 O O . GLY A 1 392 ? 17.515 13.404 -37.357 1.00 88.19 392 GLY A O 1
ATOM 3129 N N . ASP A 1 393 ? 18.824 11.670 -36.838 1.00 90.06 393 ASP A N 1
ATOM 3130 C CA . ASP A 1 393 ? 19.286 12.211 -35.561 1.00 90.06 393 ASP A CA 1
ATOM 3131 C C . ASP A 1 393 ? 20.604 12.983 -35.735 1.00 90.06 393 ASP A C 1
ATOM 3133 O O . ASP A 1 393 ? 21.672 12.395 -35.874 1.00 90.06 393 ASP A O 1
ATOM 3137 N N . GLU A 1 394 ? 20.542 14.313 -35.700 1.00 85.94 394 GLU A N 1
ATOM 3138 C CA . GLU A 1 394 ? 21.720 15.186 -35.839 1.00 85.94 394 GLU A CA 1
ATOM 3139 C C . GLU A 1 394 ? 22.657 15.167 -34.621 1.00 85.94 394 GLU A C 1
ATOM 3141 O O . GLU A 1 394 ? 23.837 15.499 -34.731 1.00 85.94 394 GLU A O 1
ATOM 3146 N N . LEU A 1 395 ? 22.146 14.798 -33.441 1.00 83.81 395 LEU A N 1
ATOM 3147 C CA . LEU A 1 395 ? 22.907 14.876 -32.190 1.00 83.81 395 LEU A CA 1
ATOM 3148 C C . LEU A 1 395 ? 23.651 13.575 -31.883 1.00 83.81 395 LEU A C 1
ATOM 3150 O O . LEU A 1 395 ? 24.791 13.635 -31.419 1.00 83.81 395 LEU A O 1
ATOM 3154 N N . TYR A 1 396 ? 23.009 12.430 -32.126 1.00 84.06 396 TYR A N 1
ATOM 3155 C CA . TYR A 1 396 ? 23.517 11.091 -31.791 1.00 84.06 396 TYR A CA 1
ATOM 3156 C C . TYR A 1 396 ? 23.720 10.188 -33.014 1.00 84.06 396 TYR A C 1
ATOM 3158 O O . TYR A 1 396 ? 24.200 9.062 -32.878 1.00 84.06 396 TYR A O 1
ATOM 3166 N N . GLY A 1 397 ? 23.335 10.646 -34.206 1.00 77.19 397 GLY A N 1
ATOM 3167 C CA . GLY A 1 397 ? 23.545 9.917 -35.451 1.00 77.19 397 GLY A CA 1
ATOM 3168 C C . GLY A 1 397 ? 24.969 10.033 -35.987 1.00 77.19 397 GLY A C 1
ATOM 3169 O O . GLY A 1 397 ? 25.865 10.597 -35.361 1.00 77.19 397 GLY A O 1
ATOM 3170 N N . SER A 1 398 ? 25.176 9.516 -37.196 1.00 67.94 398 SER A N 1
ATOM 3171 C CA . SER A 1 398 ? 26.459 9.540 -37.915 1.00 67.94 398 SER A CA 1
ATOM 3172 C C . SER A 1 398 ? 26.875 10.932 -38.421 1.00 67.94 398 SER A C 1
ATOM 3174 O O . SER A 1 398 ? 27.872 11.054 -39.128 1.00 67.94 398 SER A O 1
ATOM 3176 N N . GLY A 1 399 ? 26.110 11.981 -38.099 1.00 64.19 399 GLY A N 1
ATOM 3177 C CA . GLY A 1 399 ? 26.315 13.353 -38.573 1.00 64.19 399 GLY A CA 1
ATOM 3178 C C . GLY A 1 399 ? 25.793 13.623 -39.989 1.00 64.19 399 GLY A C 1
ATOM 3179 O O . GLY A 1 399 ? 25.701 14.780 -40.386 1.00 64.19 399 GLY A O 1
ATOM 3180 N N . VAL A 1 400 ? 25.404 12.585 -40.739 1.00 71.69 400 VAL A N 1
ATOM 3181 C CA . VAL A 1 400 ? 24.804 12.713 -42.074 1.00 71.69 400 VAL A CA 1
ATOM 3182 C C . VAL A 1 400 ? 23.305 12.448 -41.971 1.00 71.69 400 VAL A C 1
ATOM 3184 O O . VAL A 1 400 ? 22.880 11.310 -41.778 1.00 71.69 400 VAL A O 1
ATOM 3187 N N . VAL A 1 401 ? 22.498 13.500 -42.107 1.00 78.75 401 VAL A N 1
ATOM 3188 C CA . VAL A 1 401 ? 21.035 13.388 -42.170 1.00 78.75 401 VAL A CA 1
ATOM 3189 C C . VAL A 1 401 ? 20.636 12.979 -43.589 1.00 78.75 401 VAL A C 1
ATOM 3191 O O . VAL A 1 401 ? 20.987 13.683 -44.535 1.00 78.75 401 VAL A O 1
ATOM 3194 N N . PRO A 1 402 ? 19.921 11.858 -43.786 1.00 81.50 402 PRO A N 1
ATOM 3195 C CA . PRO A 1 402 ? 19.485 11.468 -45.120 1.00 81.50 402 PRO A CA 1
ATOM 3196 C C . PRO A 1 402 ? 18.407 12.407 -45.671 1.00 81.50 402 PRO A C 1
ATOM 3198 O O . PRO A 1 402 ? 17.425 12.689 -44.986 1.00 81.50 402 PRO A O 1
ATOM 3201 N N . ASP A 1 403 ? 18.501 12.770 -46.954 1.00 83.75 403 ASP A N 1
ATOM 3202 C CA . ASP A 1 403 ? 17.512 13.626 -47.640 1.00 83.75 403 ASP A CA 1
ATOM 3203 C C . ASP A 1 403 ? 16.077 13.068 -47.596 1.00 83.75 403 ASP A C 1
ATOM 3205 O O . ASP A 1 403 ? 15.094 13.797 -47.743 1.00 83.75 403 ASP A O 1
ATOM 3209 N N . PHE A 1 404 ? 15.931 11.749 -47.424 1.00 87.12 404 PHE A N 1
ATOM 3210 C CA . PHE A 1 404 ? 14.627 11.100 -47.312 1.00 87.12 404 PHE A CA 1
ATOM 3211 C C . PHE A 1 404 ? 13.989 11.229 -45.926 1.00 87.12 404 PHE A C 1
ATOM 3213 O O . PHE A 1 404 ? 12.782 11.028 -45.817 1.00 87.12 404 PHE A O 1
ATOM 3220 N N . CYS A 1 405 ? 14.765 11.569 -44.895 1.00 87.38 405 CYS A N 1
ATOM 3221 C CA . CYS A 1 405 ? 14.324 11.656 -43.509 1.00 87.38 405 CYS A CA 1
ATOM 3222 C C . CYS A 1 405 ? 14.891 12.929 -42.848 1.00 87.38 405 CYS A C 1
ATOM 3224 O O . CYS A 1 405 ? 15.878 12.855 -42.116 1.00 87.38 405 CYS A O 1
ATOM 3226 N N . PRO A 1 406 ? 14.265 14.100 -43.075 1.00 78.81 406 PRO A N 1
ATOM 3227 C CA . PRO A 1 406 ? 14.811 15.407 -42.686 1.00 78.81 406 PRO A CA 1
ATOM 3228 C C . PRO A 1 406 ? 14.733 15.707 -41.180 1.00 78.81 406 PRO A C 1
ATOM 3230 O O . PRO A 1 406 ? 15.116 16.785 -40.743 1.00 78.81 406 PRO A O 1
ATOM 3233 N N . ARG A 1 407 ? 14.186 14.790 -40.378 1.00 87.88 407 ARG A N 1
ATOM 3234 C CA . ARG A 1 407 ? 14.114 14.892 -38.918 1.00 87.88 407 ARG A CA 1
ATOM 3235 C C . ARG A 1 407 ? 14.320 13.526 -38.290 1.00 87.88 407 ARG A C 1
ATOM 3237 O O . ARG A 1 407 ? 14.192 12.507 -38.966 1.00 87.88 407 ARG A O 1
ATOM 3244 N N . THR A 1 408 ? 14.532 13.508 -36.980 1.00 90.75 408 THR A N 1
ATOM 3245 C CA . THR A 1 408 ? 14.672 12.267 -36.217 1.00 90.75 408 THR A CA 1
ATOM 3246 C C . THR A 1 408 ? 13.431 11.391 -36.374 1.00 90.75 408 THR A C 1
ATOM 3248 O O . THR A 1 408 ? 12.313 11.804 -36.035 1.00 90.75 408 THR A O 1
ATOM 3251 N N . PHE A 1 409 ? 13.634 10.171 -36.873 1.00 92.19 409 PHE A N 1
ATOM 3252 C CA . PHE A 1 409 ? 12.583 9.179 -37.058 1.00 92.19 409 PHE A CA 1
ATOM 3253 C C . PHE A 1 409 ? 12.267 8.501 -35.725 1.00 92.19 409 PHE A C 1
ATOM 3255 O O . PHE A 1 409 ? 12.634 7.354 -35.465 1.00 92.19 409 PHE A O 1
ATOM 3262 N N . LEU A 1 410 ? 11.589 9.250 -34.861 1.00 91.38 410 LEU A N 1
ATOM 3263 C CA . LEU A 1 410 ? 11.083 8.791 -33.579 1.00 91.38 410 LEU A CA 1
ATOM 3264 C C . LEU A 1 410 ? 9.632 9.248 -33.436 1.00 91.38 410 LEU A C 1
ATOM 3266 O O . LEU A 1 410 ? 9.338 10.444 -33.397 1.00 91.38 410 LEU A O 1
ATOM 3270 N N . HIS A 1 411 ? 8.728 8.280 -33.368 1.00 88.31 411 HIS A N 1
ATOM 3271 C CA . HIS A 1 411 ? 7.290 8.489 -33.306 1.00 88.31 411 HIS A CA 1
ATOM 3272 C C . HIS A 1 411 ? 6.727 7.909 -32.016 1.00 88.31 411 HIS A C 1
ATOM 3274 O O . HIS A 1 411 ? 7.059 6.790 -31.642 1.00 88.31 411 HIS A O 1
ATOM 3280 N N . LYS A 1 412 ? 5.861 8.654 -31.334 1.00 84.00 412 LYS A N 1
ATOM 3281 C CA . LYS A 1 412 ? 5.165 8.173 -30.138 1.00 84.00 412 LYS A CA 1
ATOM 3282 C C . LYS A 1 412 ? 3.874 7.483 -30.576 1.00 84.00 412 LYS A C 1
ATOM 3284 O O . LYS A 1 412 ? 2.948 8.145 -31.033 1.00 84.00 412 LYS A O 1
ATOM 3289 N N . LEU A 1 413 ? 3.830 6.159 -30.447 1.00 74.12 413 LEU A N 1
ATOM 3290 C CA . LEU A 1 413 ? 2.747 5.315 -30.962 1.00 74.12 413 LEU A CA 1
ATOM 3291 C C . LEU A 1 413 ? 1.489 5.386 -30.090 1.00 74.12 413 LEU A C 1
ATOM 3293 O O . LEU A 1 413 ? 0.373 5.260 -30.590 1.00 74.12 413 LEU A O 1
ATOM 3297 N N . ARG A 1 414 ? 1.667 5.591 -28.783 1.00 66.56 414 ARG A N 1
ATOM 3298 C CA . ARG A 1 414 ? 0.572 5.606 -27.813 1.00 66.56 414 ARG A CA 1
ATOM 3299 C C . ARG A 1 414 ? 0.693 6.795 -26.873 1.00 66.56 414 ARG A C 1
ATOM 3301 O O . ARG A 1 414 ? 1.762 7.058 -26.313 1.00 66.56 414 ARG A O 1
ATOM 3308 N N . ILE A 1 415 ? -0.419 7.497 -26.671 1.00 62.59 415 ILE A N 1
ATOM 3309 C CA . ILE A 1 415 ? -0.517 8.579 -25.691 1.00 62.59 415 ILE A CA 1
ATOM 3310 C C . ILE A 1 415 ? -1.751 8.393 -24.807 1.00 62.59 415 ILE A C 1
ATOM 3312 O O . ILE A 1 415 ? -2.855 8.160 -25.291 1.00 62.59 415 ILE A O 1
ATOM 3316 N N . GLY A 1 416 ? -1.548 8.485 -23.493 1.00 54.31 416 GLY A N 1
ATOM 3317 C CA . GLY A 1 416 ? -2.624 8.624 -22.517 1.00 54.31 416 GLY A CA 1
ATOM 3318 C C . GLY A 1 416 ? -2.748 10.081 -22.082 1.00 54.31 416 GLY A C 1
ATOM 3319 O O . GLY A 1 416 ? -1.734 10.708 -21.769 1.00 54.31 416 GLY A O 1
ATOM 3320 N N . PHE A 1 417 ? -3.963 10.623 -22.065 1.00 53.56 417 PHE A N 1
ATOM 3321 C CA . PHE A 1 417 ? -4.251 11.975 -21.576 1.00 53.56 417 PHE A CA 1
ATOM 3322 C C . PHE A 1 417 ? -5.651 12.050 -20.959 1.00 53.56 417 PHE A C 1
ATOM 3324 O O . PHE A 1 417 ? -6.474 11.156 -21.144 1.00 53.56 417 PHE A O 1
ATOM 3331 N N . PHE A 1 418 ? -5.924 13.123 -20.216 1.00 43.78 418 PHE A N 1
ATOM 3332 C CA . PHE A 1 418 ? -7.272 13.437 -19.748 1.00 43.78 418 PHE A CA 1
ATOM 3333 C C . PHE A 1 418 ? -7.913 14.450 -20.690 1.00 43.78 418 PHE A C 1
ATOM 3335 O O . PHE A 1 418 ? -7.281 15.447 -21.043 1.00 43.78 418 PHE A O 1
ATOM 3342 N N . ASN A 1 419 ? -9.155 14.202 -21.104 1.00 45.81 419 ASN A N 1
ATOM 3343 C CA . ASN A 1 419 ? -9.906 15.190 -21.869 1.00 45.81 419 ASN A CA 1
ATOM 3344 C C . ASN A 1 419 ? -10.341 16.366 -20.971 1.00 45.81 419 ASN A C 1
ATOM 3346 O O . ASN A 1 419 ? -10.184 16.349 -19.750 1.00 45.81 419 ASN A O 1
ATOM 3350 N N . ILE A 1 420 ? -10.934 17.392 -21.581 1.00 45.94 420 ILE A N 1
ATOM 3351 C CA . ILE A 1 420 ? -11.377 18.619 -20.892 1.00 45.94 420 ILE A CA 1
ATOM 3352 C C . ILE A 1 420 ? -12.468 18.318 -19.833 1.00 45.94 420 ILE A C 1
ATOM 3354 O O . ILE A 1 420 ? -12.708 19.116 -18.934 1.00 45.94 420 ILE A O 1
ATOM 3358 N N . GLN A 1 421 ? -13.103 17.143 -19.905 1.00 47.62 421 GLN A N 1
ATOM 3359 C CA . GLN A 1 421 ? -14.122 16.654 -18.970 1.00 47.62 421 GLN A CA 1
ATOM 3360 C C . GLN A 1 421 ? -13.536 15.748 -17.868 1.00 47.62 421 GLN A C 1
ATOM 3362 O O . GLN A 1 421 ? -14.286 15.178 -17.079 1.00 47.62 421 GLN A O 1
ATOM 3367 N N . GLY A 1 422 ? -12.208 15.591 -17.805 1.00 36.31 422 GLY A N 1
ATOM 3368 C CA . GLY A 1 422 ? -11.531 14.769 -16.800 1.00 36.31 422 GLY A CA 1
ATOM 3369 C C . GLY A 1 422 ? -11.644 13.258 -17.030 1.00 36.31 422 GLY A C 1
ATOM 3370 O O . GLY A 1 422 ? -11.322 12.482 -16.132 1.00 36.31 422 GLY A O 1
ATOM 3371 N N . GLN A 1 423 ? -12.080 12.816 -18.212 1.00 39.50 423 GLN A N 1
ATOM 3372 C CA . GLN A 1 423 ? -12.110 11.399 -18.575 1.00 39.50 423 GLN A CA 1
ATOM 3373 C C . GLN A 1 423 ? -10.744 10.962 -19.105 1.00 39.50 423 GLN A C 1
ATOM 3375 O O . GLN A 1 423 ? -10.105 11.684 -19.872 1.00 39.50 423 GLN A O 1
ATOM 3380 N N . ALA A 1 424 ? -10.303 9.772 -18.701 1.00 38.78 424 ALA A N 1
ATOM 3381 C CA . ALA A 1 424 ? -9.067 9.182 -19.195 1.00 38.78 424 ALA A CA 1
ATOM 3382 C C . ALA A 1 424 ? -9.260 8.661 -20.627 1.00 38.78 424 ALA A C 1
ATOM 3384 O O . ALA A 1 424 ? -10.100 7.793 -20.864 1.00 38.78 424 ALA A O 1
ATOM 3385 N N . CYS A 1 425 ? -8.447 9.157 -21.557 1.00 44.84 425 CYS A N 1
ATOM 3386 C CA . CYS A 1 425 ? -8.402 8.728 -22.950 1.00 44.84 425 CYS A CA 1
ATOM 3387 C C . CYS A 1 425 ? -7.038 8.099 -23.261 1.00 44.84 425 CYS A C 1
ATOM 3389 O O . CYS A 1 425 ? -5.998 8.567 -22.789 1.00 44.84 425 CYS A O 1
ATOM 3391 N N . VAL A 1 426 ? -7.036 7.048 -24.081 1.00 53.16 426 VAL A N 1
ATOM 3392 C CA . VAL A 1 426 ? -5.826 6.493 -24.702 1.00 53.16 426 VAL A CA 1
ATOM 3393 C C . VAL A 1 426 ? -6.029 6.507 -26.202 1.00 53.16 426 VAL A C 1
ATOM 3395 O O . VAL A 1 426 ? -6.949 5.874 -26.708 1.00 53.16 426 VAL A O 1
ATOM 3398 N N . GLU A 1 427 ? -5.147 7.219 -26.888 1.00 59.81 427 GLU A N 1
ATOM 3399 C CA . GLU A 1 427 ? -5.130 7.335 -28.341 1.00 59.81 427 GLU A CA 1
ATOM 3400 C C . GLU A 1 427 ? -3.934 6.560 -28.900 1.00 59.81 427 GLU A C 1
ATOM 3402 O O . GLU A 1 427 ? -2.812 6.636 -28.378 1.00 59.81 427 GLU A O 1
ATOM 3407 N N . TYR A 1 428 ? -4.193 5.812 -29.973 1.00 65.81 428 TYR A N 1
ATOM 3408 C CA . TYR A 1 428 ? -3.162 5.180 -30.788 1.00 65.81 428 TYR A CA 1
ATOM 3409 C C . TYR A 1 428 ? -2.875 6.086 -31.978 1.00 65.81 428 TYR A C 1
ATOM 3411 O O . TYR A 1 428 ? -3.690 6.232 -32.887 1.00 65.81 428 TYR A O 1
ATOM 3419 N N . CYS A 1 429 ? -1.692 6.683 -31.986 1.00 73.94 429 CYS A N 1
ATOM 3420 C CA . CYS A 1 429 ? -1.248 7.527 -33.080 1.00 73.94 429 CYS A CA 1
ATOM 3421 C C . CYS A 1 429 ? -0.551 6.633 -34.108 1.00 73.94 429 CYS A C 1
ATOM 3423 O O . CYS A 1 429 ? 0.631 6.332 -33.956 1.00 73.94 429 CYS A O 1
ATOM 3425 N N . SER A 1 430 ? -1.261 6.168 -35.139 1.00 76.31 430 SER A N 1
ATOM 3426 C CA . SER A 1 430 ? -0.636 5.348 -36.188 1.00 76.31 430 SER A CA 1
ATOM 3427 C C . SER A 1 430 ? 0.477 6.126 -36.901 1.00 76.31 430 SER A C 1
ATOM 3429 O O . SER A 1 430 ? 0.356 7.321 -37.151 1.00 76.31 430 SER A O 1
ATOM 3431 N N . LEU A 1 431 ? 1.561 5.449 -37.289 1.00 78.31 431 LEU A N 1
ATOM 3432 C CA . LEU A 1 431 ? 2.629 6.076 -38.078 1.00 78.31 431 LEU A CA 1
ATOM 3433 C C . LEU A 1 431 ? 2.104 6.635 -39.417 1.00 78.31 431 LEU A C 1
ATOM 3435 O O . LEU A 1 431 ? 2.636 7.615 -39.929 1.00 78.31 431 LEU A O 1
ATOM 3439 N N . GLN A 1 432 ? 1.022 6.056 -39.952 1.00 77.81 432 GLN A N 1
ATOM 3440 C CA . GLN A 1 432 ? 0.358 6.513 -41.178 1.00 77.81 432 GLN A CA 1
ATOM 3441 C C . GLN A 1 432 ? -0.219 7.928 -41.059 1.00 77.81 432 GLN A C 1
ATOM 3443 O O . GLN A 1 432 ? -0.314 8.641 -42.057 1.00 77.81 432 GLN A O 1
ATOM 3448 N N . THR A 1 433 ? -0.585 8.360 -39.848 1.00 77.31 433 THR A N 1
ATOM 3449 C CA . THR A 1 433 ? -1.144 9.699 -39.617 1.00 77.31 433 THR A CA 1
ATOM 3450 C C . THR A 1 433 ? -0.064 10.777 -39.518 1.00 77.31 433 THR A C 1
ATOM 3452 O O . THR A 1 433 ? -0.393 11.936 -39.282 1.00 77.31 433 THR A O 1
ATOM 3455 N N . VAL A 1 434 ? 1.216 10.416 -39.679 1.00 83.25 434 VAL A N 1
ATOM 3456 C CA . VAL A 1 434 ? 2.381 11.309 -39.604 1.00 83.25 434 VAL A CA 1
ATOM 3457 C C . VAL A 1 434 ? 3.041 11.369 -40.992 1.00 83.25 434 VAL A C 1
ATOM 3459 O O . VAL A 1 434 ? 3.901 10.543 -41.304 1.00 83.25 434 VAL A O 1
ATOM 3462 N N . PRO A 1 435 ? 2.609 12.294 -41.879 1.00 82.56 435 PRO A N 1
ATOM 3463 C CA . PRO A 1 435 ? 2.887 12.204 -43.315 1.00 82.56 435 PRO A CA 1
ATOM 3464 C C . PRO A 1 435 ? 4.368 12.283 -43.689 1.00 82.56 435 PRO A C 1
ATOM 3466 O O . PRO A 1 435 ? 4.774 11.715 -44.697 1.00 82.56 435 PRO A O 1
ATOM 3469 N N . ASP A 1 436 ? 5.169 13.007 -42.916 1.00 85.69 436 ASP A N 1
ATOM 3470 C CA . ASP A 1 436 ? 6.612 13.160 -43.100 1.00 85.69 436 ASP A CA 1
ATOM 3471 C C . ASP A 1 436 ? 7.358 11.847 -42.822 1.00 85.69 436 ASP A C 1
ATOM 3473 O O . ASP A 1 436 ? 8.060 11.350 -43.705 1.00 85.69 436 ASP A O 1
ATOM 3477 N N . LEU A 1 437 ? 7.146 11.236 -41.652 1.00 87.88 437 LEU A N 1
ATOM 3478 C CA . LEU A 1 437 ? 7.755 9.944 -41.306 1.00 87.88 437 LEU A CA 1
ATOM 3479 C C . LEU A 1 437 ? 7.209 8.807 -42.181 1.00 87.88 437 LEU A C 1
ATOM 3481 O O . LEU A 1 437 ? 7.959 7.925 -42.599 1.00 87.88 437 LEU A O 1
ATOM 3485 N N . TRP A 1 438 ? 5.920 8.854 -42.527 1.00 87.00 438 TRP A N 1
ATOM 3486 C CA . TRP A 1 438 ? 5.308 7.880 -43.429 1.00 87.00 438 TRP A CA 1
ATOM 3487 C C . TRP A 1 438 ? 5.927 7.908 -44.829 1.00 87.00 438 TRP A C 1
ATOM 3489 O O . TRP A 1 438 ? 6.303 6.868 -45.373 1.00 87.00 438 TRP A O 1
ATOM 3499 N N . LYS A 1 439 ? 6.089 9.107 -45.405 1.00 87.06 439 LYS A N 1
ATOM 3500 C CA . LYS A 1 439 ? 6.749 9.290 -46.707 1.00 87.06 439 LYS A CA 1
ATOM 3501 C C . LYS A 1 439 ? 8.218 8.882 -46.663 1.00 87.06 439 LYS A C 1
ATOM 3503 O O . LYS A 1 439 ? 8.694 8.297 -47.631 1.00 87.06 439 LYS A O 1
ATOM 3508 N N . ALA A 1 440 ? 8.920 9.173 -45.567 1.00 88.06 440 ALA A N 1
ATOM 3509 C CA . ALA A 1 440 ? 10.308 8.762 -45.381 1.00 88.06 440 ALA A CA 1
ATOM 3510 C C . ALA A 1 440 ? 10.446 7.233 -45.410 1.00 88.06 440 ALA A C 1
ATOM 3512 O O . ALA A 1 440 ? 11.290 6.708 -46.133 1.00 88.06 440 ALA A O 1
ATOM 3513 N N . LEU A 1 441 ? 9.565 6.517 -44.703 1.00 89.19 441 LEU A N 1
ATOM 3514 C CA . LEU A 1 441 ? 9.535 5.054 -44.714 1.00 89.19 441 LEU A CA 1
ATOM 3515 C C . LEU A 1 441 ? 9.189 4.494 -46.102 1.00 89.19 441 LEU A C 1
ATOM 3517 O O . LEU A 1 441 ? 9.817 3.542 -46.551 1.00 89.19 441 LEU A O 1
ATOM 3521 N N . GLY A 1 442 ? 8.240 5.119 -46.810 1.00 86.62 442 GLY A N 1
ATOM 3522 C CA . GLY A 1 442 ? 7.827 4.715 -48.159 1.00 86.62 442 GLY A CA 1
ATOM 3523 C C . GLY A 1 442 ? 8.882 4.908 -49.254 1.00 86.62 442 GLY A C 1
ATOM 3524 O O . GLY A 1 442 ? 8.728 4.367 -50.344 1.00 86.62 442 GLY A O 1
ATOM 3525 N N . ARG A 1 443 ? 9.962 5.653 -48.985 1.00 87.81 443 ARG A N 1
ATOM 3526 C CA . ARG A 1 443 ? 11.122 5.757 -49.887 1.00 87.81 443 ARG A CA 1
ATOM 3527 C C . ARG A 1 443 ? 12.088 4.575 -49.760 1.00 87.81 443 ARG A C 1
ATOM 3529 O O . ARG A 1 443 ? 13.010 4.465 -50.564 1.00 87.81 443 ARG A O 1
ATOM 3536 N N . LEU A 1 444 ? 11.899 3.710 -48.766 1.00 88.81 444 LEU A N 1
ATOM 3537 C CA . LEU A 1 444 ? 12.728 2.534 -48.540 1.00 88.81 444 LEU A CA 1
ATOM 3538 C C . LEU A 1 444 ? 12.011 1.267 -49.009 1.00 88.81 444 LEU A C 1
ATOM 3540 O O . LEU A 1 444 ? 10.793 1.137 -48.897 1.00 88.81 444 LEU A O 1
ATOM 3544 N N . ARG A 1 445 ? 12.777 0.292 -49.498 1.00 87.75 445 ARG A N 1
ATOM 3545 C CA . ARG A 1 445 ? 12.244 -1.015 -49.884 1.00 87.75 445 ARG A CA 1
ATOM 3546 C C . ARG A 1 445 ? 12.197 -1.922 -48.662 1.00 87.75 445 ARG A C 1
ATOM 3548 O O . ARG A 1 445 ? 13.238 -2.191 -48.071 1.00 87.75 445 ARG A O 1
ATOM 3555 N N . LYS A 1 446 ? 11.022 -2.438 -48.299 1.00 86.06 446 LYS A N 1
ATOM 3556 C CA . LYS A 1 446 ? 10.912 -3.450 -47.239 1.00 86.06 446 LYS A CA 1
ATOM 3557 C C . LYS A 1 446 ? 11.577 -4.754 -47.693 1.00 86.06 446 LYS A C 1
ATOM 3559 O O . LYS A 1 446 ? 11.283 -5.246 -48.781 1.00 86.06 446 LYS A O 1
ATOM 3564 N N . VAL A 1 447 ? 12.449 -5.309 -46.858 1.00 85.69 447 VAL A N 1
ATOM 3565 C CA . VAL A 1 447 ? 13.201 -6.545 -47.143 1.00 85.69 447 VAL A CA 1
ATOM 3566 C C . VAL A 1 447 ? 12.933 -7.668 -46.135 1.00 85.69 447 VAL A C 1
ATOM 3568 O O . VAL A 1 447 ? 13.232 -8.820 -46.436 1.00 85.69 447 VAL A O 1
ATOM 3571 N N . GLY A 1 448 ? 12.303 -7.374 -44.988 1.00 75.62 448 GLY A N 1
ATOM 3572 C CA . GLY A 1 448 ? 11.952 -8.379 -43.973 1.00 75.62 448 GLY A CA 1
ATOM 3573 C C . GLY A 1 448 ? 10.983 -7.882 -42.885 1.00 75.62 448 GLY A C 1
ATOM 3574 O O . GLY A 1 448 ? 10.707 -6.684 -42.789 1.00 75.62 448 GLY A O 1
ATOM 3575 N N . GLY A 1 449 ? 10.450 -8.811 -42.076 1.00 61.66 449 GLY A N 1
ATOM 3576 C CA . GLY A 1 449 ? 9.680 -8.555 -40.839 1.00 61.66 449 GLY A CA 1
ATOM 3577 C C . GLY A 1 449 ? 8.145 -8.700 -40.908 1.00 61.66 449 GLY A C 1
ATOM 3578 O O . GLY A 1 449 ? 7.520 -8.509 -41.961 1.00 61.66 449 GLY A O 1
ATOM 3579 N N . MET A 1 450 ? 7.526 -9.021 -39.761 1.00 50.44 450 MET A N 1
ATOM 3580 C CA . MET A 1 450 ? 6.069 -9.167 -39.588 1.00 50.44 450 MET A CA 1
ATOM 3581 C C . MET A 1 450 ? 5.377 -7.802 -39.476 1.00 50.44 450 MET A C 1
ATOM 3583 O O . MET A 1 450 ? 5.758 -6.945 -38.686 1.00 50.44 450 MET A O 1
ATOM 3587 N N . ALA A 1 451 ? 4.307 -7.593 -40.244 1.00 41.78 451 ALA A N 1
ATOM 3588 C CA . ALA A 1 451 ? 3.459 -6.420 -40.059 1.00 41.78 451 ALA A CA 1
ATOM 3589 C C . ALA A 1 451 ? 2.685 -6.541 -38.732 1.00 41.78 451 ALA A C 1
ATOM 3591 O O . ALA A 1 451 ? 1.792 -7.376 -38.606 1.00 41.78 451 ALA A O 1
ATOM 3592 N N . MET A 1 452 ? 3.006 -5.698 -37.747 1.00 41.50 452 MET A N 1
ATOM 3593 C CA . MET A 1 452 ? 2.120 -5.451 -36.605 1.00 41.50 452 MET A CA 1
ATOM 3594 C C . MET A 1 452 ? 0.817 -4.805 -37.102 1.00 41.50 452 MET A C 1
ATOM 3596 O O . MET A 1 452 ? 0.855 -3.862 -37.901 1.00 41.50 452 MET A O 1
ATOM 3600 N N . MET A 1 453 ? -0.338 -5.284 -36.622 1.00 36.91 453 MET A N 1
ATOM 3601 C CA . MET A 1 453 ? -1.628 -4.630 -36.874 1.00 36.91 453 MET A CA 1
ATOM 3602 C C . MET A 1 453 ? -1.559 -3.163 -36.414 1.00 36.91 453 MET A C 1
ATOM 3604 O O . MET A 1 453 ? -1.273 -2.891 -35.253 1.00 36.91 453 MET A O 1
ATOM 3608 N N . GLY A 1 454 ? -1.796 -2.223 -37.338 1.00 40.69 454 GLY A N 1
ATOM 3609 C CA . GLY A 1 454 ? -1.741 -0.769 -37.097 1.00 40.69 454 GLY A CA 1
ATOM 3610 C C . GLY A 1 454 ? -0.512 -0.039 -37.669 1.00 40.69 454 GLY A C 1
ATOM 3611 O O . GLY A 1 454 ? -0.524 1.191 -37.741 1.00 40.69 454 GLY A O 1
ATOM 3612 N N . CYS A 1 455 ? 0.502 -0.775 -38.144 1.00 41.38 455 CYS A N 1
ATOM 3613 C CA . CYS A 1 455 ? 1.719 -0.254 -38.792 1.00 41.38 455 CYS A CA 1
ATOM 3614 C C . CYS A 1 455 ? 1.825 -0.703 -40.265 1.00 41.38 455 CYS A C 1
ATOM 3616 O O . CYS A 1 455 ? 2.896 -1.108 -40.715 1.00 41.38 455 CYS A O 1
ATOM 3618 N N . GLY A 1 456 ? 0.714 -0.705 -41.010 1.00 38.28 456 GLY A N 1
ATOM 3619 C CA . GLY A 1 456 ? 0.665 -1.236 -42.379 1.00 38.28 456 GLY A CA 1
ATOM 3620 C C . GLY A 1 456 ? 1.527 -0.434 -43.353 1.00 38.28 456 GLY A C 1
ATOM 3621 O O . GLY A 1 456 ? 1.040 0.558 -43.881 1.00 38.28 456 GLY A O 1
ATOM 3622 N N . ALA A 1 457 ? 2.793 -0.831 -43.540 1.00 33.19 457 ALA A N 1
ATOM 3623 C CA . ALA A 1 457 ? 3.780 -0.223 -44.443 1.00 33.19 457 ALA A CA 1
ATOM 3624 C C . ALA A 1 457 ? 3.233 -0.055 -45.879 1.00 33.19 457 ALA A C 1
ATOM 3626 O O . ALA A 1 457 ? 2.470 -0.915 -46.319 1.00 33.19 457 ALA A O 1
ATOM 3627 N N . PRO A 1 458 ? 3.627 0.984 -46.646 1.00 30.83 458 PRO A N 1
ATOM 3628 C CA . PRO A 1 458 ? 3.280 1.054 -48.062 1.00 30.83 458 PRO A CA 1
ATOM 3629 C C . PRO A 1 458 ? 4.052 -0.042 -48.807 1.00 30.83 458 PRO A C 1
ATOM 3631 O O . PRO A 1 458 ? 5.280 -0.097 -48.728 1.00 30.83 458 PRO A O 1
ATOM 3634 N N . GLY A 1 459 ? 3.329 -0.933 -49.487 1.00 35.22 459 GLY A N 1
ATOM 3635 C CA . GLY A 1 459 ? 3.896 -2.119 -50.142 1.00 35.22 459 GLY A CA 1
ATOM 3636 C C . GLY A 1 459 ? 2.994 -3.360 -50.161 1.00 35.22 459 GLY A C 1
ATOM 3637 O O . GLY A 1 459 ? 3.464 -4.428 -50.546 1.00 35.22 459 GLY A O 1
ATOM 3638 N N . LEU A 1 460 ? 1.727 -3.214 -49.762 1.00 28.14 460 LEU A N 1
ATOM 3639 C CA . LEU A 1 460 ? 0.590 -4.044 -50.162 1.00 28.14 460 LEU A CA 1
ATOM 3640 C C . LEU A 1 460 ? -0.508 -3.124 -50.692 1.00 28.14 460 LEU A C 1
ATOM 3642 O O . LEU A 1 460 ? -0.722 -2.072 -50.042 1.00 28.14 460 LEU A O 1
#

Sequence (460 aa):
MGFADDVLDLRWRHKIPLPFLSTLPLLLTYYANGNETGIMVPNQLRWLIGDIVDLGLLFYIFLLLLAVFSTHAINIYAGVNGLEVGQSVVIATSVLALNIIQLHRIPEQFSKYREQHVQSLFLILPFLAVSLSLLRLNWYPSQVFVGDTYCYFAGMTFAVVSIVGHFSKTMVLFLLPQILNFLYSCPQLFPFIGIPCPRHRMPAFDAAQGTVGNSYAEFRPEELRSLGRLVFWVLKTFRLVHVRPGASDGLVQMSNLTLINFVLYAFGPCREDVLCCRLLALQVLCSMLCFATRFGLASYVFDVDYVALVHGTFSTDRGECHAPVDTSPFAETWRVRVDASGQPATTVWEVIAEYESPDKKERYSLVHCRMVTLRTHQLRVHLQHLGHPLVGDELYGSGVVPDFCPRTFLHKLRIGFFNIQGQACVEYCSLQTVPDLWKALGRLRKVGGMAMMGCGAPGL

Solvent-accessible surface area (backbone atoms only — not comparable to full-atom values): 24830 Å² total; per-residue (Å²): 106,28,58,57,36,66,74,64,65,59,57,65,88,52,63,62,57,53,48,57,65,71,41,47,66,59,54,50,52,43,57,75,68,67,60,83,42,65,41,80,44,52,65,91,51,23,89,81,63,39,49,56,41,74,43,55,71,58,37,56,51,48,56,50,49,49,28,45,45,34,20,48,33,43,55,76,55,48,80,47,51,29,33,55,44,46,47,49,43,53,44,41,51,49,51,51,52,49,37,56,52,45,55,73,70,51,59,78,91,46,50,74,66,43,49,25,32,50,55,24,46,70,54,44,52,59,50,41,57,53,39,55,58,48,29,72,42,18,28,65,83,54,78,50,84,67,61,49,34,44,27,35,51,52,13,40,49,54,33,50,36,19,56,66,33,72,38,47,76,56,46,55,39,52,39,39,66,37,50,51,26,47,64,57,20,40,49,38,74,37,70,88,38,36,37,81,59,64,97,72,74,45,63,36,77,38,82,91,78,63,23,33,32,62,27,68,35,76,48,45,72,84,79,34,39,74,60,19,41,50,50,52,49,51,36,54,73,71,64,67,47,58,75,46,82,37,99,50,92,78,32,36,27,34,42,36,59,36,55,69,34,42,51,26,68,75,70,44,65,38,40,58,57,59,51,32,51,52,55,43,49,51,47,51,53,40,38,50,50,37,50,46,43,64,74,66,40,34,61,66,49,67,55,47,41,30,40,35,37,20,44,39,76,73,98,55,61,57,53,74,43,67,64,19,42,27,59,80,53,27,89,84,66,78,42,60,42,75,35,94,89,24,47,82,32,41,39,41,39,33,60,39,33,30,31,30,38,84,89,75,75,46,46,28,26,33,28,42,36,39,45,78,48,67,55,85,65,40,69,50,45,50,32,30,73,74,70,28,22,39,40,24,28,77,88,62,29,92,68,71,64,46,90,65,33,88,47,55,39,68,42,68,35,39,48,58,48,65,49,100,84,71,47,84,43,77,49,76,48,44,58,77,80,38,64,67,63,37,53,30,54,56,67,37,44,77,76,46,69,64,77,56,93,72,57,79,65,83,87,122

Organism: Polarella glacialis (NCBI:txid89957)